Protein AF-0000000087188950 (afdb_homodimer)

Organism: Streptomyces mobaraensis (NCBI:txid35621)

Solvent-accessible surface area (backbone atoms only — not comparable to full-atom values): 21613 Å² total; per-residue (Å²): 133,85,68,77,72,76,76,78,75,74,75,89,41,60,67,56,51,44,55,49,42,50,50,41,30,63,75,63,32,60,88,60,56,41,64,61,52,41,18,56,73,69,72,48,55,54,72,68,48,52,77,66,37,88,47,66,67,52,50,50,40,51,44,48,31,60,55,32,55,66,45,47,63,64,68,88,61,73,54,41,67,57,30,46,52,51,46,52,52,46,34,49,56,55,44,65,70,32,61,63,49,53,55,54,51,26,60,33,84,41,82,28,63,48,24,36,61,34,54,49,30,52,42,51,31,37,36,70,39,64,37,55,71,70,56,20,53,50,49,49,38,44,53,50,20,32,52,42,11,55,69,51,35,64,39,69,45,47,46,42,81,54,67,53,64,93,74,72,50,68,66,58,52,48,52,50,45,49,51,24,32,49,46,22,68,44,54,92,39,70,68,84,68,76,83,120,132,85,70,78,71,76,73,77,76,73,75,89,42,60,67,55,51,43,54,49,42,49,50,42,30,63,75,61,32,62,89,59,55,40,65,63,51,41,18,56,75,68,73,50,55,52,72,67,48,52,77,66,38,87,47,66,66,53,50,51,40,52,45,48,32,59,55,30,55,66,44,49,64,63,68,89,61,73,56,40,67,57,31,48,53,52,46,52,51,47,35,49,56,57,44,65,69,33,60,63,50,54,54,53,51,25,60,34,82,40,82,28,65,48,24,38,60,34,53,49,30,52,42,51,32,36,36,71,39,64,37,54,70,70,56,19,54,50,48,49,38,46,53,49,19,32,52,41,11,56,67,52,34,64,39,70,49,49,44,43,79,55,66,54,64,94,75,73,49,66,67,59,51,47,52,52,44,50,51,24,34,48,46,22,68,46,54,91,39,68,67,83,69,73,84,120

Radius of gyration: 24.39 Å; Cα contacts (8 Å, |Δi|>4): 481; chains: 2; bounding box: 97×65×50 Å

pLDDT: mean 85.44, std 16.39, range [25.02, 97.94]

Sequence (392 aa):
MTSPVPGRRRPLSRALIVAAARRIADEDGLGALTVRQVAQRLGTGQASLYRHITDRGQLLSLLAEDVAVRLPRRTDTGDPHERLREHWLAAHDHLARHPWAARIIADGEHTVDAAAPFADGALTALAEAGLPPDEAARAYRVLWNLLLGHLLNSHPTGHTSTAHPQGDDPRADFAWALSRLLDGVLAGRPTCGRRSMTSPVPGRRRPLSRALIVAAARRIADEDGLGALTVRQVAQRLGTGQASLYRHITDRGQLLSLLAEDVAVRLPRRTDTGDPHERLREHWLAAHDHLARHPWAARIIADGEHTVDAAAPFADGALTALAEAGLPPDEAARAYRVLWNLLLGHLLNSHPTGHTSTAHPQGDDPRADFAWALSRLLDGVLAGRPTCGRRS

Structure (mmCIF, N/CA/C/O backbone):
data_AF-0000000087188950-model_v1
#
loop_
_entity.id
_entity.type
_entity.pdbx_description
1 polymer 'TetR/AcrR family transcriptional regulator'
#
loop_
_atom_site.group_PDB
_atom_site.id
_atom_site.type_symbol
_atom_site.label_atom_id
_atom_site.label_alt_id
_atom_site.label_comp_id
_atom_site.label_asym_id
_atom_site.label_entity_id
_atom_site.label_seq_id
_atom_site.pdbx_PDB_ins_code
_atom_site.Cartn_x
_atom_site.Cartn_y
_atom_site.Cartn_z
_atom_site.occupancy
_atom_site.B_iso_or_equiv
_atom_site.auth_seq_id
_atom_site.auth_comp_id
_atom_site.auth_asym_id
_atom_site.auth_atom_id
_atom_site.pdbx_PDB_model_num
ATOM 1 N N . MET A 1 1 ? 50 18.562 28.047 1 44.69 1 MET A N 1
ATOM 2 C CA . MET A 1 1 ? 48.656 18.016 27.922 1 44.69 1 MET A CA 1
ATOM 3 C C . MET A 1 1 ? 47.969 18.578 26.672 1 44.69 1 MET A C 1
ATOM 5 O O . MET A 1 1 ? 47.531 19.734 26.656 1 44.69 1 MET A O 1
ATOM 9 N N . THR A 1 2 ? 48.375 18.25 25.406 1 51.91 2 THR A N 1
ATOM 10 C CA . THR A 1 2 ? 47.875 18.672 24.094 1 51.91 2 THR A CA 1
ATOM 11 C C . THR A 1 2 ? 46.375 18.438 23.969 1 51.91 2 THR A C 1
ATOM 13 O O . THR A 1 2 ? 45.906 17.312 24.156 1 51.91 2 THR A O 1
ATOM 16 N N . SER A 1 3 ? 45.594 19.391 24.375 1 50.59 3 SER A N 1
ATOM 17 C CA . SER A 1 3 ? 44.156 19.359 24.234 1 50.59 3 SER A CA 1
ATOM 18 C C . SER A 1 3 ? 43.75 18.875 22.844 1 50.59 3 SER A C 1
ATOM 20 O O . SER A 1 3 ? 44.344 19.281 21.844 1 50.59 3 SER A O 1
ATOM 22 N N . PRO A 1 4 ? 43.094 17.688 22.719 1 51.22 4 PRO A N 1
ATOM 23 C CA . PRO A 1 4 ? 42.656 17.203 21.406 1 51.22 4 PRO A CA 1
ATOM 24 C C . PRO A 1 4 ? 42.031 18.297 20.547 1 51.22 4 PRO A C 1
A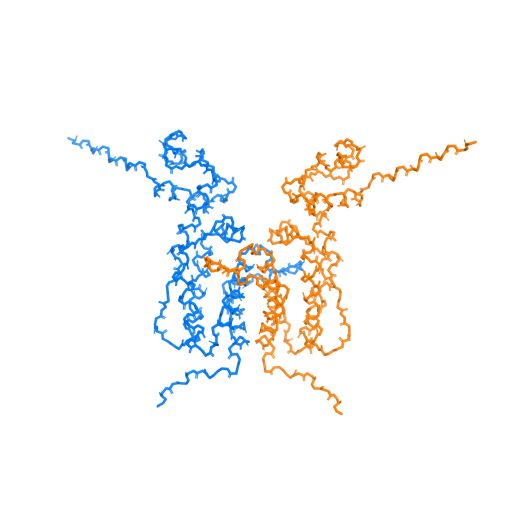TOM 26 O O . PRO A 1 4 ? 41.469 19.25 21.078 1 51.22 4 PRO A O 1
ATOM 29 N N . VAL A 1 5 ? 42.719 18.766 19.469 1 52.97 5 VAL A N 1
ATOM 30 C CA . VAL A 1 5 ? 42.125 19.656 18.484 1 52.97 5 VAL A CA 1
ATOM 31 C C . VAL A 1 5 ? 40.656 19.328 18.281 1 52.97 5 VAL A C 1
ATOM 33 O O . VAL A 1 5 ? 40.281 18.156 18.156 1 52.97 5 VAL A O 1
ATOM 36 N N . PRO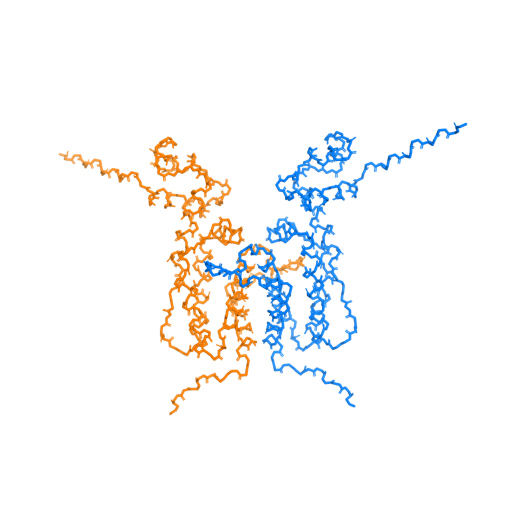 A 1 6 ? 39.656 20.125 18.719 1 50.34 6 PRO A N 1
ATOM 37 C CA . PRO A 1 6 ? 38.25 19.797 18.469 1 50.34 6 PRO A CA 1
ATOM 38 C C . PRO A 1 6 ? 38 19.203 17.094 1 50.34 6 PRO A C 1
ATOM 40 O O . PRO A 1 6 ? 38.656 19.578 16.125 1 50.34 6 PRO A O 1
ATOM 43 N N . GLY A 1 7 ? 37.906 17.922 16.922 1 48.75 7 GLY A N 1
ATOM 44 C CA . GLY A 1 7 ? 37.656 17.25 15.664 1 48.75 7 GLY A CA 1
ATOM 45 C C . GLY A 1 7 ? 36.844 18.078 14.68 1 48.75 7 GLY A C 1
ATOM 46 O O . GLY A 1 7 ? 36 18.875 15.078 1 48.75 7 GLY A O 1
ATOM 47 N N . ARG A 1 8 ? 37.406 18.625 13.633 1 55.88 8 ARG A N 1
ATOM 48 C CA . ARG A 1 8 ? 36.875 19.453 12.57 1 55.88 8 ARG A CA 1
ATOM 49 C C . ARG A 1 8 ? 35.469 19 12.18 1 55.88 8 ARG A C 1
ATOM 51 O O . ARG A 1 8 ? 35.25 17.844 11.812 1 55.88 8 ARG A O 1
ATOM 58 N N . ARG A 1 9 ? 34.438 19.703 12.734 1 65.38 9 ARG A N 1
ATOM 59 C CA . ARG A 1 9 ? 33.062 19.5 12.367 1 65.38 9 ARG A CA 1
ATOM 60 C C . ARG A 1 9 ? 32.906 19.312 10.859 1 65.38 9 ARG A C 1
ATOM 62 O O . ARG A 1 9 ? 33.469 20.094 10.078 1 65.38 9 ARG A O 1
ATOM 69 N N . ARG A 1 10 ? 32.625 18.156 10.32 1 69.5 10 ARG A N 1
ATOM 70 C CA . ARG A 1 10 ? 32.375 17.938 8.898 1 69.5 10 ARG A CA 1
ATOM 71 C C . ARG A 1 10 ? 31.516 19.047 8.32 1 69.5 10 ARG A C 1
ATOM 73 O O . ARG A 1 10 ? 30.484 19.406 8.898 1 69.5 10 ARG A O 1
ATOM 80 N N . PRO A 1 11 ? 32.125 19.625 7.328 1 85.06 11 PRO A N 1
ATOM 81 C CA . PRO A 1 11 ? 31.312 20.672 6.715 1 85.06 11 PRO A CA 1
ATOM 82 C C . PRO A 1 11 ? 29.922 20.172 6.316 1 85.06 11 PRO A C 1
ATOM 84 O O . PRO A 1 11 ? 29.766 19.016 5.934 1 85.06 11 PRO A O 1
ATOM 87 N N . LEU A 1 12 ? 28.953 21.031 6.594 1 90.19 12 LEU A N 1
ATOM 88 C CA . LEU A 1 12 ? 27.578 20.719 6.219 1 90.19 12 LEU A CA 1
ATOM 89 C C . LEU A 1 12 ? 27.484 20.375 4.734 1 90.19 12 LEU A C 1
ATOM 91 O O . LEU A 1 12 ? 28.109 21.016 3.9 1 90.19 12 LEU A O 1
ATOM 95 N N . SER A 1 13 ? 26.875 19.281 4.465 1 94.19 13 SER A N 1
ATOM 96 C CA . SER A 1 13 ? 26.641 18.812 3.104 1 94.19 13 SER A CA 1
ATOM 97 C C . SER A 1 13 ? 25.25 18.188 2.961 1 94.19 13 SER A C 1
ATOM 99 O O . SER A 1 13 ? 24.594 17.891 3.959 1 94.19 13 SER A O 1
ATOM 101 N N . ARG A 1 14 ? 24.859 18.094 1.747 1 94.81 14 ARG A N 1
ATOM 102 C CA . ARG A 1 14 ? 23.594 17.438 1.474 1 94.81 14 ARG A CA 1
ATOM 103 C C . ARG A 1 14 ? 23.578 16.016 2.033 1 94.81 14 ARG A C 1
ATOM 105 O O . ARG A 1 14 ? 22.562 15.562 2.57 1 94.81 14 ARG A O 1
ATOM 112 N N . ALA A 1 15 ? 24.703 15.375 1.943 1 95.25 15 ALA A N 1
ATOM 113 C CA . ALA A 1 15 ? 24.797 14.008 2.438 1 95.25 15 ALA A CA 1
ATOM 114 C C . ALA A 1 15 ? 24.609 13.953 3.951 1 95.25 15 ALA A C 1
ATOM 116 O O . ALA A 1 15 ? 23.922 13.07 4.465 1 95.25 15 ALA A O 1
ATOM 117 N N . LEU A 1 16 ? 25.156 14.859 4.609 1 95.94 16 LEU A N 1
ATOM 118 C CA . LEU A 1 16 ? 25.016 14.922 6.059 1 95.94 16 LEU A CA 1
ATOM 119 C C . LEU A 1 16 ? 23.578 15.242 6.461 1 95.94 16 LEU A C 1
ATOM 121 O O . LEU A 1 16 ? 23.062 14.68 7.426 1 95.94 16 LEU A O 1
ATOM 125 N N . ILE A 1 17 ? 23.031 16.094 5.719 1 97.19 17 ILE A N 1
ATOM 126 C CA . ILE A 1 17 ? 21.656 16.5 5.973 1 97.19 17 ILE A CA 1
ATOM 127 C C . ILE A 1 17 ? 20.719 15.305 5.789 1 97.19 17 ILE A C 1
ATOM 129 O O . ILE A 1 17 ? 19.875 15.031 6.637 1 97.19 17 ILE A O 1
ATOM 133 N N . VAL A 1 18 ? 20.953 14.57 4.758 1 96.69 18 VAL A N 1
ATOM 134 C CA . VAL A 1 18 ? 20.109 13.422 4.445 1 96.69 18 VAL A CA 1
ATOM 135 C C . VAL A 1 18 ? 20.297 12.336 5.504 1 96.69 18 VAL A C 1
ATOM 137 O O . VAL A 1 18 ? 19.328 11.711 5.941 1 96.69 18 VAL A O 1
ATOM 140 N N . ALA A 1 19 ? 21.516 12.148 5.945 1 97.31 19 ALA A N 1
ATOM 141 C CA . ALA A 1 19 ? 21.797 11.156 6.98 1 97.31 19 ALA A CA 1
ATOM 142 C C . ALA A 1 19 ? 21.094 11.523 8.289 1 97.31 19 ALA A C 1
ATOM 144 O O . ALA A 1 19 ? 20.516 10.656 8.953 1 97.31 19 ALA A O 1
ATOM 145 N N . ALA A 1 20 ? 21.141 12.773 8.625 1 97.5 20 ALA A N 1
ATOM 146 C CA . ALA A 1 20 ? 20.469 13.242 9.828 1 97.5 20 ALA A CA 1
ATOM 147 C C . ALA A 1 20 ? 18.953 13.086 9.703 1 97.5 20 ALA A C 1
ATOM 149 O O . ALA A 1 20 ? 18.281 12.656 10.648 1 97.5 20 ALA A O 1
ATOM 150 N N . ALA A 1 21 ? 18.469 13.453 8.547 1 97.62 21 ALA A N 1
ATOM 151 C CA . ALA A 1 21 ? 17.031 13.328 8.281 1 97.62 21 ALA A CA 1
ATOM 152 C C . ALA A 1 21 ? 16.578 11.875 8.391 1 97.62 21 ALA A C 1
ATOM 154 O O . ALA A 1 21 ? 15.531 11.586 8.969 1 97.62 21 ALA A O 1
ATOM 155 N N . ARG A 1 22 ? 17.312 10.977 7.793 1 97.19 22 ARG A N 1
ATOM 156 C CA . ARG A 1 22 ? 17 9.555 7.848 1 97.19 22 ARG A CA 1
ATOM 157 C C . ARG A 1 22 ? 16.938 9.062 9.289 1 97.19 22 ARG A C 1
ATOM 159 O O . ARG A 1 22 ? 16.031 8.305 9.656 1 97.19 22 ARG A O 1
ATOM 166 N N . ARG A 1 23 ? 17.875 9.492 10.125 1 97.19 23 ARG A N 1
ATOM 167 C CA . ARG A 1 23 ? 17.891 9.086 11.531 1 97.19 23 ARG A CA 1
ATOM 168 C C . ARG A 1 23 ? 16.641 9.57 12.258 1 97.19 23 ARG A C 1
ATOM 170 O O . ARG A 1 23 ? 16.031 8.812 13.016 1 97.19 23 ARG A O 1
ATOM 177 N N . ILE A 1 24 ? 16.297 10.758 12 1 97.31 24 ILE A N 1
ATOM 178 C CA . ILE A 1 24 ? 15.094 11.32 12.617 1 97.31 24 ILE A CA 1
ATOM 179 C C . ILE A 1 24 ? 13.867 10.516 12.18 1 97.31 24 ILE A C 1
ATOM 181 O O . ILE A 1 24 ? 13.047 10.117 13.008 1 97.31 24 ILE A O 1
ATOM 185 N N . ALA A 1 25 ? 13.781 10.25 10.891 1 96.44 25 ALA A N 1
ATOM 186 C CA . ALA A 1 25 ? 12.648 9.508 10.352 1 96.44 25 ALA A CA 1
ATOM 187 C C . ALA A 1 25 ? 12.602 8.086 10.906 1 96.44 25 ALA A C 1
ATOM 189 O O . ALA A 1 25 ? 11.523 7.578 11.234 1 96.44 25 ALA A O 1
ATOM 190 N N . ASP A 1 26 ? 13.758 7.477 11.031 1 96.19 26 ASP A N 1
ATOM 191 C CA . ASP A 1 26 ? 13.852 6.117 11.547 1 96.19 26 ASP A CA 1
ATOM 192 C C . ASP A 1 26 ? 13.438 6.059 13.016 1 96.19 26 ASP A C 1
ATOM 194 O O . ASP A 1 26 ? 12.766 5.121 13.445 1 96.19 26 ASP A O 1
ATOM 198 N N . GLU A 1 27 ? 13.812 7.07 13.773 1 95.5 27 GLU A N 1
ATOM 199 C CA . GLU A 1 27 ? 13.641 7.066 15.227 1 95.5 27 GLU A CA 1
ATOM 200 C C . GLU A 1 27 ? 12.266 7.605 15.617 1 95.5 27 GLU A C 1
ATOM 202 O O . GLU A 1 27 ? 11.625 7.074 16.531 1 95.5 27 GLU A O 1
ATOM 207 N N . ASP A 1 28 ? 11.805 8.648 14.875 1 94.19 28 ASP A N 1
ATOM 208 C CA . ASP A 1 28 ? 10.641 9.391 15.367 1 94.19 28 ASP A CA 1
ATOM 209 C C . ASP A 1 28 ? 9.539 9.438 14.312 1 94.19 28 ASP A C 1
ATOM 211 O O . ASP A 1 28 ? 8.453 9.969 14.562 1 94.19 28 ASP A O 1
ATOM 215 N N . GLY A 1 29 ? 9.773 8.883 13.172 1 93.25 29 GLY A N 1
ATOM 216 C CA . GLY A 1 29 ? 8.781 8.898 12.109 1 93.25 29 GLY A CA 1
ATOM 217 C C . GLY A 1 29 ? 8.844 10.148 11.25 1 93.25 29 GLY A C 1
ATOM 218 O O . GLY A 1 29 ? 9.539 11.109 11.594 1 93.25 29 GLY A O 1
ATOM 219 N N . LEU A 1 30 ? 8.086 10.172 10.148 1 90.69 30 LEU A N 1
ATOM 220 C CA . LEU A 1 30 ? 8.102 11.266 9.188 1 90.69 30 LEU A CA 1
ATOM 221 C C . LEU A 1 30 ? 7.48 12.523 9.781 1 90.69 30 LEU A C 1
ATOM 223 O O . LEU A 1 30 ? 7.859 13.641 9.414 1 90.69 30 LEU A O 1
ATOM 227 N N . GLY A 1 31 ? 6.52 12.312 10.594 1 88.69 31 GLY A N 1
ATOM 228 C CA . GLY A 1 31 ? 5.863 13.445 11.219 1 88.69 31 GLY A CA 1
ATOM 229 C C . GLY A 1 31 ? 6.809 14.312 12.023 1 88.69 31 GLY A C 1
ATOM 230 O O . GLY A 1 31 ? 6.594 15.523 12.148 1 88.69 31 GLY A O 1
ATOM 231 N N . ALA A 1 32 ? 7.816 13.758 12.477 1 93.88 32 ALA A N 1
ATOM 232 C CA . ALA A 1 32 ? 8.797 14.469 13.297 1 93.88 32 ALA A CA 1
ATOM 233 C C . ALA A 1 32 ? 9.867 15.125 12.43 1 93.88 32 ALA A C 1
ATOM 235 O O . ALA A 1 32 ? 10.641 15.953 12.914 1 93.88 32 ALA A O 1
ATOM 236 N N . LEU A 1 33 ? 9.906 14.742 11.219 1 95.38 33 LEU A N 1
ATOM 237 C CA . LEU A 1 33 ? 10.953 15.234 10.328 1 95.38 33 LEU A CA 1
ATOM 238 C C . LEU A 1 33 ? 10.625 16.641 9.828 1 95.38 33 LEU A C 1
ATOM 240 O O . LEU A 1 33 ? 9.75 16.797 8.977 1 95.38 33 LEU A O 1
ATOM 244 N N . THR A 1 34 ? 11.312 17.609 10.367 1 95.62 34 THR A N 1
ATOM 245 C CA . THR A 1 34 ? 11.242 19 9.906 1 95.62 34 THR A CA 1
ATOM 246 C C . THR A 1 34 ? 12.641 19.562 9.672 1 95.62 34 THR A C 1
ATOM 248 O O . THR A 1 34 ? 13.625 19.031 10.195 1 95.62 34 THR A O 1
ATOM 251 N N . VAL A 1 35 ? 12.609 20.594 8.859 1 95.5 35 VAL A N 1
ATOM 252 C CA . VAL A 1 35 ? 13.891 21.25 8.609 1 95.5 35 VAL A CA 1
ATOM 253 C C . VAL A 1 35 ? 14.477 21.75 9.93 1 95.5 35 VAL A C 1
ATOM 255 O O . VAL A 1 35 ? 15.68 21.625 10.164 1 95.5 35 VAL A O 1
ATOM 258 N N . ARG A 1 36 ? 13.672 22.188 10.812 1 95.94 36 ARG A N 1
ATOM 259 C CA . ARG A 1 36 ? 14.094 22.672 12.125 1 95.94 36 ARG A CA 1
ATOM 260 C C . ARG A 1 36 ? 14.719 21.547 12.945 1 95.94 36 ARG A C 1
ATOM 262 O O . ARG A 1 36 ? 15.781 21.734 13.555 1 95.94 36 ARG A O 1
ATOM 269 N N . GLN A 1 37 ? 14.125 20.406 12.938 1 96.75 37 GLN A N 1
ATOM 270 C CA . GLN A 1 37 ? 14.617 19.281 13.703 1 96.75 37 GLN A CA 1
ATOM 271 C C . GLN A 1 37 ? 15.953 18.781 13.156 1 96.75 37 GLN A C 1
ATOM 273 O O . GLN A 1 37 ? 16.828 18.359 13.922 1 96.75 37 GLN A O 1
ATOM 278 N N . VAL A 1 38 ? 16.047 18.766 11.875 1 97.56 38 VAL A N 1
ATOM 279 C CA . VAL A 1 38 ? 17.297 18.359 11.242 1 97.56 38 VAL A CA 1
ATOM 280 C C . VAL A 1 38 ? 18.406 19.328 11.648 1 97.56 38 VAL A C 1
ATOM 282 O O . VAL A 1 38 ? 19.516 18.906 12.008 1 97.56 38 VAL A O 1
ATOM 285 N N . ALA A 1 39 ? 18.109 20.625 11.586 1 96.94 39 ALA A N 1
ATOM 286 C CA . ALA A 1 39 ? 19.078 21.641 11.992 1 96.94 39 ALA A CA 1
ATOM 287 C C . ALA A 1 39 ? 19.531 21.438 13.438 1 96.94 39 ALA A C 1
ATOM 289 O O . ALA A 1 39 ? 20.719 21.469 13.734 1 96.94 39 ALA A O 1
ATOM 290 N N . GLN A 1 40 ? 18.578 21.172 14.234 1 96.56 40 GLN A N 1
ATOM 291 C CA . GLN A 1 40 ? 18.859 20.938 15.648 1 96.56 40 GLN A CA 1
ATOM 292 C C . GLN A 1 40 ? 19.75 19.719 15.844 1 96.56 40 GLN A C 1
ATOM 294 O O . GLN A 1 40 ? 20.719 19.766 16.609 1 96.56 40 GLN A O 1
ATOM 299 N N . ARG A 1 41 ? 19.469 18.703 15.156 1 95.69 41 ARG A N 1
ATOM 300 C CA . ARG A 1 41 ? 20.25 17.484 15.266 1 95.69 41 ARG A CA 1
ATOM 301 C C . ARG A 1 41 ? 21.688 17.703 14.82 1 95.69 41 ARG A C 1
ATOM 303 O O . ARG A 1 41 ? 22.609 17.109 15.375 1 95.69 41 ARG A O 1
ATOM 310 N N . LEU A 1 42 ? 21.859 18.547 13.852 1 96.31 42 LEU A N 1
ATOM 311 C CA . LEU A 1 42 ? 23.172 18.797 13.273 1 96.31 42 LEU A CA 1
ATOM 312 C C . LEU A 1 42 ? 23.891 19.922 14.008 1 96.31 42 LEU A C 1
ATOM 314 O O . LEU A 1 42 ? 25.047 20.234 13.703 1 96.31 42 LEU A O 1
ATOM 318 N N . GLY A 1 43 ? 23.188 20.547 14.945 1 95.69 43 GLY A N 1
ATOM 319 C CA . GLY A 1 43 ? 23.797 21.641 15.688 1 95.69 43 GLY A CA 1
ATOM 320 C C . GLY A 1 43 ? 24.031 22.875 14.844 1 95.69 43 GLY A C 1
ATOM 321 O O . GLY A 1 43 ? 25.062 23.547 15 1 95.69 43 GLY A O 1
ATOM 322 N N . THR A 1 44 ? 23.188 23.078 13.914 1 94.38 44 THR A N 1
ATOM 323 C CA . THR A 1 44 ? 23.297 24.234 13.031 1 94.38 44 THR A CA 1
ATOM 324 C C . THR A 1 44 ? 21.969 24.969 12.93 1 94.38 44 THR A C 1
ATOM 326 O O . THR A 1 44 ? 20.969 24.547 13.531 1 94.38 44 THR A O 1
ATOM 329 N N . GLY A 1 45 ? 21.922 26.109 12.281 1 92.75 45 GLY A N 1
ATOM 330 C CA . GLY A 1 45 ? 20.688 26.859 12.055 1 92.75 45 GLY A CA 1
ATOM 331 C C . GLY A 1 45 ? 19.969 26.453 10.781 1 92.75 45 GLY A C 1
ATOM 332 O O . GLY A 1 45 ? 20.578 25.875 9.875 1 92.75 45 GLY A O 1
ATOM 333 N N . GLN A 1 46 ? 18.719 26.719 10.688 1 93.12 46 GLN A N 1
ATOM 334 C CA . GLN A 1 46 ? 17.906 26.406 9.516 1 93.12 46 GLN A CA 1
ATOM 335 C C . GLN A 1 46 ? 18.453 27.094 8.266 1 93.12 46 GLN A C 1
ATOM 337 O O . GLN A 1 46 ? 18.453 26.5 7.176 1 93.12 46 GLN A O 1
ATOM 342 N N . ALA A 1 47 ? 18.875 28.281 8.438 1 92.81 47 ALA A N 1
ATOM 343 C CA . ALA A 1 47 ? 19.391 29.047 7.312 1 92.81 47 ALA A CA 1
ATOM 344 C C . ALA A 1 47 ? 20.547 28.328 6.629 1 92.81 47 ALA A C 1
ATOM 346 O O . ALA A 1 47 ? 20.672 28.359 5.402 1 92.81 47 ALA A O 1
ATOM 347 N N . SER A 1 48 ? 21.359 27.703 7.391 1 93.75 48 SER A N 1
ATOM 348 C CA . SER A 1 48 ? 22.516 26.953 6.867 1 93.75 48 SER A CA 1
ATOM 349 C C . SER A 1 48 ? 22.062 25.766 6.023 1 93.75 48 SER A C 1
ATOM 351 O O . SER A 1 48 ? 22.719 25.406 5.047 1 93.75 48 SER A O 1
ATOM 353 N N . LEU A 1 49 ? 20.922 25.141 6.32 1 94.62 49 LEU A N 1
ATOM 354 C CA . LEU A 1 49 ? 20.391 24 5.594 1 94.62 49 LEU A CA 1
ATOM 355 C C . LEU A 1 49 ? 19.812 24.422 4.246 1 94.62 49 LEU A C 1
ATOM 357 O O . LEU A 1 49 ? 19.953 23.688 3.256 1 94.62 49 LEU A O 1
ATOM 361 N N . TYR A 1 50 ? 19.25 25.594 4.23 1 92.88 50 TYR A N 1
ATOM 362 C CA . TYR A 1 50 ? 18.562 26.078 3.041 1 92.88 50 TYR A CA 1
ATOM 363 C C . TYR A 1 50 ? 19.547 26.406 1.931 1 92.88 50 TYR A C 1
ATOM 365 O O . TYR A 1 50 ? 19.156 26.578 0.773 1 92.88 50 TYR A O 1
ATOM 373 N N . ARG A 1 51 ? 20.828 26.406 2.24 1 93 51 ARG A N 1
ATOM 374 C CA . ARG A 1 51 ? 21.859 26.5 1.214 1 93 51 ARG A CA 1
ATOM 375 C C . ARG A 1 51 ? 21.984 25.188 0.441 1 93 51 ARG A C 1
ATOM 377 O O . ARG A 1 51 ? 22.484 25.172 -0.684 1 93 51 ARG A O 1
ATOM 384 N N . HIS A 1 52 ? 21.531 24.172 1.089 1 95.31 52 HIS A N 1
ATOM 385 C CA . HIS A 1 52 ? 21.734 22.844 0.528 1 95.31 52 HIS A CA 1
ATOM 386 C C . HIS A 1 52 ? 20.406 22.203 0.116 1 95.31 52 HIS A C 1
ATOM 388 O O . HIS A 1 52 ? 20.391 21.281 -0.698 1 95.31 52 HIS A O 1
ATOM 394 N N . ILE A 1 53 ? 19.375 22.578 0.7 1 95.12 53 ILE A N 1
ATOM 395 C CA . ILE A 1 53 ? 18.031 22.094 0.383 1 95.12 53 ILE A CA 1
ATOM 396 C C . ILE A 1 53 ? 17.062 23.281 0.29 1 95.12 53 ILE A C 1
ATOM 398 O O . ILE A 1 53 ? 17.219 24.281 0.999 1 95.12 53 ILE A O 1
ATOM 402 N N . THR A 1 54 ? 15.984 23.109 -0.473 1 92.94 54 THR A N 1
ATOM 403 C CA . THR A 1 54 ? 15.078 24.219 -0.731 1 92.94 54 THR A CA 1
ATOM 404 C C . THR A 1 54 ? 13.914 24.203 0.252 1 92.94 54 THR A C 1
ATOM 406 O O . THR A 1 54 ? 13.422 25.266 0.652 1 92.94 54 THR A O 1
ATOM 409 N N . ASP A 1 55 ? 13.406 23.031 0.586 1 91.44 55 ASP A N 1
ATOM 410 C CA . ASP A 1 55 ? 12.242 22.875 1.452 1 91.44 55 ASP A CA 1
ATOM 411 C C . ASP A 1 55 ? 12.094 21.422 1.925 1 91.44 55 ASP A C 1
ATOM 413 O O . ASP A 1 55 ? 12.938 20.578 1.611 1 91.44 55 ASP A O 1
ATOM 417 N N . ARG A 1 56 ? 11.109 21.188 2.654 1 91.38 56 ARG A N 1
ATOM 418 C CA . ARG A 1 56 ? 10.859 19.844 3.164 1 91.38 56 ARG A CA 1
ATOM 419 C C . ARG A 1 56 ? 10.586 18.859 2.025 1 91.38 56 ARG A C 1
ATOM 421 O O . ARG A 1 56 ? 10.969 17.688 2.096 1 91.38 56 ARG A O 1
ATOM 428 N N . GLY A 1 57 ? 9.961 19.344 1.002 1 89.81 57 GLY A N 1
ATOM 429 C CA . GLY A 1 57 ? 9.703 18.5 -0.16 1 89.81 57 GLY A CA 1
ATOM 430 C C . GLY A 1 57 ? 10.969 17.969 -0.804 1 89.81 57 GLY A C 1
ATOM 431 O O . GLY A 1 57 ? 11.055 16.781 -1.126 1 89.81 57 GLY A O 1
ATOM 432 N N . GLN A 1 58 ? 11.852 18.859 -0.982 1 91.62 58 GLN A N 1
ATOM 433 C CA . GLN A 1 58 ? 13.125 18.406 -1.53 1 91.62 58 GLN A CA 1
ATOM 434 C C . GLN A 1 58 ? 13.828 17.438 -0.579 1 91.62 58 GLN A C 1
ATOM 436 O O . GLN A 1 58 ? 14.453 16.469 -1.018 1 91.62 58 GLN A O 1
ATOM 441 N N . LEU A 1 59 ? 13.812 17.734 0.712 1 93.5 59 LEU A N 1
ATOM 442 C CA . LEU A 1 59 ? 14.406 16.844 1.703 1 93.5 59 LEU A CA 1
ATOM 443 C C . LEU A 1 59 ? 13.805 15.445 1.607 1 93.5 59 LEU A C 1
ATOM 445 O O . LEU A 1 59 ? 14.531 14.445 1.646 1 93.5 59 LEU A O 1
ATOM 449 N N . LEU A 1 60 ? 12.508 15.352 1.401 1 91.44 60 LEU A N 1
ATOM 450 C CA . LEU A 1 60 ? 11.828 14.07 1.27 1 91.44 60 LEU A CA 1
ATOM 451 C C . LEU A 1 60 ? 12.258 13.352 -0.007 1 91.44 60 LEU A C 1
ATOM 453 O O . LEU A 1 60 ? 12.43 12.133 -0.014 1 91.44 60 LEU A O 1
ATOM 457 N N . SER A 1 61 ? 12.414 14.109 -1.01 1 89.31 61 SER A N 1
ATOM 458 C CA . SER A 1 61 ? 12.898 13.539 -2.26 1 89.31 61 SER A CA 1
ATOM 459 C C . SER A 1 61 ? 14.289 12.938 -2.094 1 89.31 61 SER A C 1
ATOM 461 O O . SER A 1 61 ? 14.562 11.836 -2.572 1 89.31 61 SER A O 1
ATOM 463 N N . LEU A 1 62 ? 15.102 13.656 -1.417 1 91.56 62 LEU A N 1
ATOM 464 C CA . LEU A 1 62 ? 16.469 13.203 -1.184 1 91.56 62 LEU A CA 1
ATOM 465 C C . LEU A 1 62 ? 16.484 11.961 -0.299 1 91.56 62 LEU A C 1
ATOM 467 O O . LEU A 1 62 ? 17.297 11.055 -0.5 1 91.56 62 LEU A O 1
ATOM 471 N N . LEU A 1 63 ? 15.617 11.891 0.64 1 92.62 63 LEU A N 1
ATOM 472 C CA . LEU A 1 63 ? 15.492 10.719 1.497 1 92.62 63 LEU A CA 1
ATOM 473 C C . LEU A 1 63 ? 15.055 9.5 0.69 1 92.62 63 LEU A C 1
ATOM 475 O O . LEU A 1 63 ? 15.602 8.406 0.865 1 92.62 63 LEU A O 1
ATOM 479 N N . ALA A 1 64 ? 14.07 9.719 -0.157 1 89.19 64 ALA A N 1
ATOM 480 C CA . ALA A 1 64 ? 13.609 8.633 -1.019 1 89.19 64 ALA A CA 1
ATOM 481 C C . ALA A 1 64 ? 14.734 8.109 -1.9 1 89.19 64 ALA A C 1
ATOM 483 O O . ALA A 1 64 ? 14.891 6.898 -2.066 1 89.19 64 ALA A O 1
ATOM 484 N N . GLU A 1 65 ? 15.469 8.992 -2.412 1 89.88 65 GLU A N 1
ATOM 485 C CA . GLU A 1 65 ? 16.609 8.609 -3.25 1 89.88 65 GLU A CA 1
ATOM 486 C C . GLU A 1 65 ? 17.641 7.82 -2.455 1 89.88 65 GLU A C 1
ATOM 488 O O . GLU A 1 65 ? 18.188 6.84 -2.953 1 89.88 65 GLU A O 1
ATOM 493 N N . ASP A 1 66 ? 17.875 8.32 -1.294 1 92.56 66 ASP A N 1
ATOM 494 C CA . ASP A 1 66 ? 18.828 7.668 -0.408 1 92.56 66 ASP A CA 1
ATOM 495 C C . ASP A 1 66 ? 18.438 6.219 -0.133 1 92.56 66 ASP A C 1
ATOM 497 O O . ASP A 1 66 ? 19.297 5.332 -0.119 1 92.56 66 ASP A O 1
ATOM 501 N N . VAL A 1 67 ? 17.203 5.938 0.039 1 92.81 67 VAL A N 1
ATOM 502 C CA . VAL A 1 67 ? 16.703 4.59 0.301 1 92.81 67 VAL A CA 1
ATOM 503 C C . VAL A 1 67 ? 16.719 3.775 -0.992 1 92.81 67 VAL A C 1
ATOM 505 O O . VAL A 1 67 ? 17.094 2.602 -0.992 1 92.81 67 VAL A O 1
ATOM 508 N N . ALA A 1 68 ? 16.375 4.406 -2.053 1 90.56 68 ALA A N 1
ATOM 509 C CA . ALA A 1 68 ? 16.234 3.721 -3.336 1 90.56 68 ALA A CA 1
ATOM 510 C C . ALA A 1 68 ? 17.578 3.232 -3.85 1 90.56 68 ALA A C 1
ATOM 512 O O . ALA A 1 68 ? 17.688 2.129 -4.391 1 90.56 68 ALA A O 1
ATOM 513 N N . VAL A 1 69 ? 18.594 4.039 -3.666 1 90.94 69 VAL A N 1
ATOM 514 C CA . VAL A 1 69 ? 19.906 3.727 -4.223 1 90.94 69 VAL A CA 1
ATOM 515 C C . VAL A 1 69 ? 20.484 2.5 -3.523 1 90.94 69 VAL A C 1
ATOM 517 O O . VAL A 1 69 ? 21.344 1.814 -4.074 1 90.94 69 VAL A O 1
ATOM 520 N N . ARG A 1 70 ? 19.922 2.195 -2.393 1 93.81 70 ARG A N 1
ATOM 521 C CA . ARG A 1 70 ? 20.484 1.108 -1.595 1 93.81 70 ARG A CA 1
ATOM 522 C C . ARG A 1 70 ? 19.625 -0.143 -1.694 1 93.81 70 ARG A C 1
ATOM 524 O O . ARG A 1 70 ? 19.859 -1.126 -0.989 1 93.81 70 ARG A O 1
ATOM 531 N N . LEU A 1 71 ? 18.625 -0.082 -2.551 1 94.56 71 LEU A N 1
ATOM 532 C CA . LEU A 1 71 ? 17.906 -1.309 -2.854 1 94.56 71 LEU A CA 1
ATOM 533 C C . LEU A 1 71 ? 18.828 -2.373 -3.418 1 94.56 71 LEU A C 1
ATOM 535 O O . LEU A 1 71 ? 19.812 -2.049 -4.086 1 94.56 71 LEU A O 1
ATOM 539 N N . PRO A 1 72 ? 18.484 -3.666 -3.168 1 94.75 72 PRO A N 1
ATOM 540 C CA . PRO A 1 72 ? 19.406 -4.734 -3.568 1 94.75 72 PRO A CA 1
ATOM 541 C C . PRO A 1 72 ? 19.656 -4.766 -5.074 1 94.75 72 PRO A C 1
ATOM 543 O O . PRO A 1 72 ? 18.766 -4.445 -5.859 1 94.75 72 PRO A O 1
ATOM 546 N N . ARG A 1 73 ? 20.844 -5.152 -5.371 1 91.06 73 ARG A N 1
ATOM 547 C CA . ARG A 1 73 ? 21.203 -5.426 -6.754 1 91.06 73 ARG A CA 1
ATOM 548 C C . ARG A 1 73 ? 21.031 -6.902 -7.086 1 91.06 73 ARG A C 1
ATOM 550 O O . ARG A 1 73 ? 21 -7.746 -6.188 1 91.06 73 ARG A O 1
ATOM 557 N N . ARG A 1 74 ? 20.844 -7.102 -8.359 1 86.12 74 ARG A N 1
ATOM 558 C CA . ARG A 1 74 ? 20.656 -8.477 -8.805 1 86.12 74 ARG A CA 1
ATOM 559 C C . ARG A 1 74 ? 21.859 -9.336 -8.422 1 86.12 74 ARG A C 1
ATOM 561 O O . ARG A 1 74 ? 23 -8.898 -8.523 1 86.12 74 ARG A O 1
ATOM 568 N N . THR A 1 75 ? 21.469 -10.562 -7.863 1 79.94 75 THR A N 1
ATOM 569 C CA . THR A 1 75 ? 22.5 -11.586 -7.699 1 79.94 75 THR A CA 1
ATOM 570 C C . THR A 1 75 ? 22.531 -12.516 -8.906 1 79.94 75 THR A C 1
ATOM 572 O O . THR A 1 75 ? 21.531 -12.68 -9.602 1 79.94 75 THR A O 1
ATOM 575 N N . ASP A 1 76 ? 23.672 -13.016 -9.297 1 78.88 76 ASP A N 1
ATOM 576 C CA . ASP A 1 76 ? 23.797 -13.883 -10.461 1 78.88 76 ASP A CA 1
ATOM 577 C C . ASP A 1 76 ? 23.859 -15.352 -10.047 1 78.88 76 ASP A C 1
ATOM 579 O O . ASP A 1 76 ? 24.031 -16.234 -10.891 1 78.88 76 ASP A O 1
ATOM 583 N N . THR A 1 77 ? 23.609 -15.594 -8.805 1 81.06 77 THR A N 1
ATOM 584 C CA . THR A 1 77 ? 23.703 -16.969 -8.344 1 81.06 77 THR A CA 1
ATOM 585 C C . THR A 1 77 ? 22.328 -17.594 -8.203 1 81.06 77 THR A C 1
ATOM 587 O O . THR A 1 77 ? 21.359 -16.922 -7.844 1 81.06 77 THR A O 1
ATOM 590 N N . GLY A 1 78 ? 22.25 -18.859 -8.609 1 83.25 78 GLY A N 1
ATOM 591 C CA . GLY A 1 78 ? 21.031 -19.625 -8.469 1 83.25 78 GLY A CA 1
ATOM 592 C C . GLY A 1 78 ? 20.141 -19.547 -9.695 1 83.25 78 GLY A C 1
ATOM 593 O O . GLY A 1 78 ? 20.469 -18.875 -10.672 1 83.25 78 GLY A O 1
ATOM 594 N N . ASP A 1 79 ? 19.047 -20.422 -9.648 1 87.06 79 ASP A N 1
ATOM 595 C CA . ASP A 1 79 ? 18.094 -20.359 -10.758 1 87.06 79 ASP A CA 1
ATOM 596 C C . ASP A 1 79 ? 17.25 -19.094 -10.688 1 87.06 79 ASP A C 1
ATOM 598 O O . ASP A 1 79 ? 17.234 -18.406 -9.672 1 87.06 79 ASP A O 1
ATOM 602 N N . PRO A 1 80 ? 16.703 -18.734 -11.727 1 86.88 80 PRO A N 1
ATOM 603 C CA . PRO A 1 80 ? 15.969 -17.469 -11.82 1 86.88 80 PRO A CA 1
ATOM 604 C C . PRO A 1 80 ? 14.891 -17.344 -10.742 1 86.88 80 PRO A C 1
ATOM 606 O O . PRO A 1 80 ? 14.664 -16.25 -10.219 1 86.88 80 PRO A O 1
ATOM 609 N N . HIS A 1 81 ? 14.25 -18.422 -10.375 1 88.62 81 HIS A N 1
ATOM 610 C CA . HIS A 1 81 ? 13.211 -18.375 -9.352 1 88.62 81 HIS A CA 1
ATOM 611 C C . HIS A 1 81 ? 13.789 -18.016 -7.992 1 88.62 81 HIS A C 1
ATOM 613 O O . HIS A 1 81 ? 13.258 -17.141 -7.301 1 88.62 81 HIS A O 1
ATOM 619 N N . GLU A 1 82 ? 14.859 -18.641 -7.66 1 90.62 82 GLU A N 1
ATOM 620 C CA . GLU A 1 82 ? 15.531 -18.359 -6.402 1 90.62 82 GLU A CA 1
ATOM 621 C C . GLU A 1 82 ? 16.078 -16.922 -6.383 1 90.62 82 GLU A C 1
ATOM 623 O O . GLU A 1 82 ? 16.016 -16.25 -5.355 1 90.62 82 GLU A O 1
ATOM 628 N N . ARG A 1 83 ? 16.594 -16.484 -7.48 1 93.75 83 ARG A N 1
ATOM 629 C CA . ARG A 1 83 ? 17.109 -15.125 -7.59 1 93.75 83 ARG A CA 1
ATOM 630 C C . ARG A 1 83 ? 16.016 -14.094 -7.371 1 93.75 83 ARG A C 1
ATOM 632 O O . ARG A 1 83 ? 16.219 -13.094 -6.684 1 93.75 83 ARG A O 1
ATOM 639 N N . LEU A 1 84 ? 14.898 -14.398 -7.973 1 95.25 84 LEU A N 1
ATOM 640 C CA . LEU A 1 84 ? 13.766 -13.492 -7.809 1 95.25 84 LEU A CA 1
ATOM 641 C C . LEU A 1 84 ? 13.32 -13.438 -6.352 1 95.25 84 LEU A C 1
ATOM 643 O O . LEU A 1 84 ? 13.094 -12.352 -5.809 1 95.25 84 LEU A O 1
ATOM 647 N N . ARG A 1 85 ? 13.234 -14.562 -5.758 1 95.19 85 ARG A N 1
ATOM 648 C CA . ARG A 1 85 ? 12.828 -14.625 -4.359 1 95.19 85 ARG A CA 1
ATOM 649 C C . ARG A 1 85 ? 13.797 -13.859 -3.471 1 95.19 85 ARG A C 1
ATOM 651 O O . ARG A 1 85 ? 13.383 -13.023 -2.664 1 95.19 85 ARG A O 1
ATOM 658 N N . GLU A 1 86 ? 15.055 -14.094 -3.627 1 95.5 86 GLU A N 1
ATOM 659 C CA . GLU A 1 86 ? 16.062 -13.43 -2.809 1 95.5 86 GLU A CA 1
ATOM 660 C C . GLU A 1 86 ? 16.094 -11.922 -3.066 1 95.5 86 GLU A C 1
ATOM 662 O O . GLU A 1 86 ? 16.25 -11.133 -2.137 1 95.5 86 GLU A O 1
ATOM 667 N N . HIS A 1 87 ? 15.945 -11.578 -4.32 1 96.44 87 HIS A N 1
ATOM 668 C CA . HIS A 1 87 ? 15.938 -10.18 -4.734 1 96.44 87 HIS A CA 1
ATOM 669 C C . HIS A 1 87 ? 14.836 -9.406 -4.02 1 96.44 87 HIS A C 1
ATOM 671 O O . HIS A 1 87 ? 15.094 -8.352 -3.428 1 96.44 87 HIS A O 1
ATOM 677 N N . TRP A 1 88 ? 13.695 -9.93 -3.939 1 97.19 88 TRP A N 1
ATOM 678 C CA . TRP A 1 88 ? 12.547 -9.227 -3.371 1 97.19 88 TRP A CA 1
ATOM 679 C C . TRP A 1 88 ? 12.531 -9.352 -1.852 1 97.19 88 TRP A C 1
ATOM 681 O O . TRP A 1 88 ? 12.086 -8.43 -1.155 1 97.19 88 TRP A O 1
ATOM 691 N N . LEU A 1 89 ? 13 -10.461 -1.298 1 97.44 89 LEU A N 1
ATOM 692 C CA . LEU A 1 89 ? 13.125 -10.562 0.152 1 97.44 89 LEU A CA 1
ATOM 693 C C . LEU A 1 89 ? 14.148 -9.57 0.687 1 97.44 89 LEU A C 1
ATOM 695 O O . LEU A 1 89 ? 13.953 -8.984 1.752 1 97.44 89 LEU A O 1
ATOM 699 N N . ALA A 1 90 ? 15.227 -9.398 -0.094 1 97.31 90 ALA A N 1
ATOM 700 C CA . ALA A 1 90 ? 16.219 -8.406 0.292 1 97.31 90 ALA A CA 1
ATOM 701 C C . ALA A 1 90 ? 15.648 -6.996 0.244 1 97.31 90 ALA A C 1
ATOM 703 O O . ALA A 1 90 ? 15.969 -6.156 1.088 1 97.31 90 ALA A O 1
ATOM 704 N N . ALA A 1 91 ? 14.859 -6.75 -0.766 1 96.69 91 ALA A N 1
ATOM 705 C CA . ALA A 1 91 ? 14.188 -5.457 -0.843 1 96.69 91 ALA A CA 1
ATOM 706 C C . ALA A 1 91 ? 13.266 -5.246 0.354 1 96.69 91 ALA A C 1
ATOM 708 O O . ALA A 1 91 ? 13.242 -4.164 0.944 1 96.69 91 ALA A O 1
ATOM 709 N N . HIS A 1 92 ? 12.484 -6.289 0.685 1 97.25 92 HIS A N 1
ATOM 710 C CA . HIS A 1 92 ? 11.648 -6.238 1.875 1 97.25 92 HIS A CA 1
ATOM 711 C C . HIS A 1 92 ? 12.469 -5.902 3.115 1 97.25 92 HIS A C 1
ATOM 713 O O . HIS A 1 92 ? 12.109 -4.992 3.871 1 97.25 92 HIS A O 1
ATOM 719 N N . ASP A 1 93 ? 13.539 -6.586 3.312 1 97.31 93 ASP A N 1
ATOM 720 C CA . ASP A 1 93 ? 14.383 -6.391 4.488 1 97.31 93 ASP A CA 1
ATOM 721 C C . ASP A 1 93 ? 14.914 -4.961 4.551 1 97.31 93 ASP A C 1
ATOM 723 O O . ASP A 1 93 ? 14.938 -4.344 5.617 1 97.31 93 ASP A O 1
ATOM 727 N N . HIS A 1 94 ? 15.312 -4.488 3.441 1 96.44 94 HIS A N 1
ATOM 728 C CA . HIS A 1 94 ? 15.859 -3.141 3.365 1 96.44 94 HIS A CA 1
ATOM 729 C C . HIS A 1 94 ? 14.805 -2.094 3.697 1 96.44 94 HIS A C 1
ATOM 731 O O . HIS A 1 94 ? 15.031 -1.22 4.539 1 96.44 94 HIS A O 1
ATOM 737 N N . LEU A 1 95 ? 13.664 -2.191 3.086 1 95.5 95 LEU A N 1
ATOM 738 C CA . LEU A 1 95 ? 12.625 -1.18 3.26 1 95.5 95 LEU A CA 1
ATOM 739 C C . LEU A 1 95 ? 11.984 -1.292 4.637 1 95.5 95 LEU A C 1
ATOM 741 O O . LEU A 1 95 ? 11.539 -0.29 5.203 1 95.5 95 LEU A O 1
ATOM 745 N N . ALA A 1 96 ? 11.945 -2.5 5.199 1 95.44 96 ALA A N 1
ATOM 746 C CA . ALA A 1 96 ? 11.375 -2.713 6.527 1 95.44 96 ALA A CA 1
ATOM 747 C C . ALA A 1 96 ? 12.172 -1.975 7.594 1 95.44 96 ALA A C 1
ATOM 749 O O . ALA A 1 96 ? 11.656 -1.673 8.672 1 95.44 96 ALA A O 1
ATOM 750 N N . ARG A 1 97 ? 13.414 -1.626 7.305 1 94.56 97 ARG A N 1
ATOM 751 C CA . ARG A 1 97 ? 14.258 -0.863 8.227 1 94.56 97 ARG A CA 1
ATOM 752 C C . ARG A 1 97 ? 13.891 0.617 8.203 1 94.56 97 ARG A C 1
ATOM 754 O O . ARG A 1 97 ? 14.273 1.373 9.094 1 94.56 97 ARG A O 1
ATOM 761 N N . HIS A 1 98 ? 13.203 1.004 7.141 1 94.56 98 HIS A N 1
ATOM 762 C CA . HIS A 1 98 ? 12.766 2.381 6.938 1 94.56 98 HIS A CA 1
ATOM 763 C C . HIS A 1 98 ? 11.281 2.447 6.609 1 94.56 98 HIS A C 1
ATOM 765 O O . HIS A 1 98 ? 10.898 2.812 5.492 1 94.56 98 HIS A O 1
ATOM 771 N N . PRO A 1 99 ? 10.461 2.197 7.531 1 87.94 99 PRO A N 1
ATOM 772 C CA . PRO A 1 99 ? 9.031 2.051 7.234 1 87.94 99 PRO A CA 1
ATOM 773 C C . PRO A 1 99 ? 8.438 3.293 6.578 1 87.94 99 PRO A C 1
ATOM 775 O O . PRO A 1 99 ? 7.5 3.186 5.781 1 87.94 99 PRO A O 1
ATOM 778 N N . TRP A 1 100 ? 9.008 4.43 6.871 1 90.81 100 TRP A N 1
ATOM 779 C CA . TRP A 1 100 ? 8.539 5.68 6.281 1 90.81 100 TRP A CA 1
ATOM 780 C C . TRP A 1 100 ? 8.836 5.723 4.785 1 90.81 100 TRP A C 1
ATOM 782 O O . TRP A 1 100 ? 8.195 6.469 4.039 1 90.81 100 TRP A O 1
ATOM 792 N N . ALA A 1 101 ? 9.781 4.957 4.32 1 91.19 101 ALA A N 1
ATOM 793 C CA . ALA A 1 101 ? 10.227 5.012 2.932 1 91.19 101 ALA A CA 1
ATOM 794 C C . ALA A 1 101 ? 9.148 4.484 1.99 1 91.19 101 ALA A C 1
ATOM 796 O O . ALA A 1 101 ? 8.93 5.039 0.91 1 91.19 101 ALA A O 1
ATOM 797 N N . ALA A 1 102 ? 8.461 3.404 2.393 1 88.94 102 ALA A N 1
ATOM 798 C CA . ALA A 1 102 ? 7.398 2.848 1.566 1 88.94 102 ALA A CA 1
ATOM 799 C C . ALA A 1 102 ? 6.301 3.879 1.319 1 88.94 102 ALA A C 1
ATOM 801 O O . ALA A 1 102 ? 5.723 3.932 0.23 1 88.94 102 ALA A O 1
ATOM 802 N N . ARG A 1 103 ? 6.094 4.656 2.297 1 88 103 ARG A N 1
ATOM 803 C CA . ARG A 1 103 ? 5.07 5.691 2.182 1 88 103 ARG A CA 1
ATOM 804 C C . ARG A 1 103 ? 5.488 6.766 1.182 1 88 103 ARG A C 1
ATOM 806 O O . ARG A 1 103 ? 4.695 7.164 0.325 1 88 103 ARG A O 1
ATOM 813 N N . ILE A 1 104 ? 6.68 7.23 1.282 1 87.25 104 ILE A N 1
ATOM 814 C CA . ILE A 1 104 ? 7.191 8.25 0.368 1 87.25 104 ILE A CA 1
ATOM 815 C C . ILE A 1 104 ? 7.18 7.707 -1.061 1 87.25 104 ILE A C 1
ATOM 817 O O . ILE A 1 104 ? 6.77 8.406 -1.99 1 87.25 104 ILE A O 1
ATOM 821 N N . ILE A 1 105 ? 7.547 6.496 -1.177 1 84.94 105 ILE A N 1
ATOM 822 C CA . ILE A 1 105 ? 7.66 5.871 -2.49 1 84.94 105 ILE A CA 1
ATOM 823 C C . ILE A 1 105 ? 6.273 5.699 -3.102 1 84.94 105 ILE A C 1
ATOM 825 O O . ILE A 1 105 ? 6.055 6.039 -4.266 1 84.94 105 ILE A O 1
ATOM 829 N N . ALA A 1 106 ? 5.352 5.238 -2.371 1 84.75 106 ALA A N 1
ATOM 830 C CA . ALA A 1 106 ? 3.988 5.02 -2.85 1 84.75 106 ALA A CA 1
ATOM 831 C C . ALA A 1 106 ? 3.328 6.336 -3.246 1 84.75 106 ALA A C 1
ATOM 833 O O . ALA A 1 106 ? 2.564 6.387 -4.211 1 84.75 106 ALA A O 1
ATOM 834 N N . ASP A 1 107 ? 3.645 7.371 -2.598 1 81.12 107 ASP A N 1
ATOM 835 C CA . ASP A 1 107 ? 3.035 8.672 -2.855 1 81.12 107 ASP A CA 1
ATOM 836 C C . ASP A 1 107 ? 3.553 9.273 -4.16 1 81.12 107 ASP A C 1
ATOM 838 O O . ASP A 1 107 ? 2.898 10.125 -4.758 1 81.12 107 ASP A O 1
ATOM 842 N N . GLY A 1 108 ? 4.641 8.711 -4.766 1 70.31 108 GLY A N 1
ATOM 843 C CA . GLY A 1 108 ? 5.094 8.945 -6.125 1 70.31 108 GLY A CA 1
ATOM 844 C C . GLY A 1 108 ? 5.57 10.367 -6.352 1 70.31 108 GLY A C 1
ATOM 845 O O . GLY A 1 108 ? 5.895 10.75 -7.48 1 70.31 108 GLY A O 1
ATOM 846 N N . GLU A 1 109 ? 5.434 11.172 -5.422 1 63.66 109 GLU A N 1
ATOM 847 C CA . GLU A 1 109 ? 5.824 12.562 -5.664 1 63.66 109 GLU A CA 1
ATOM 848 C C . GLU A 1 109 ? 7.312 12.664 -5.992 1 63.66 109 GLU A C 1
ATOM 850 O O . GLU A 1 109 ? 7.758 13.656 -6.57 1 63.66 109 GLU A O 1
ATOM 855 N N . HIS A 1 110 ? 7.898 11.523 -5.848 1 61.97 110 HIS A N 1
ATOM 856 C CA . HIS A 1 110 ? 9.344 11.562 -6.02 1 61.97 110 HIS A CA 1
ATOM 857 C C . HIS A 1 110 ? 9.828 10.398 -6.887 1 61.97 110 HIS A C 1
ATOM 859 O O . HIS A 1 110 ? 9.578 9.234 -6.566 1 61.97 110 HIS A O 1
ATOM 865 N N . THR A 1 111 ? 9.938 10.664 -8.148 1 60.31 111 THR A N 1
ATOM 866 C CA . THR A 1 111 ? 10.555 9.633 -8.969 1 60.31 111 THR A CA 1
ATOM 867 C C . THR A 1 111 ? 11.938 9.266 -8.438 1 60.31 111 THR A C 1
ATOM 869 O O . THR A 1 111 ? 12.703 10.141 -8.047 1 60.31 111 THR A O 1
ATOM 872 N N . VAL A 1 112 ? 12.023 8.016 -8.266 1 71.44 112 VAL A N 1
ATOM 873 C CA . VAL A 1 112 ? 13.312 7.621 -7.699 1 71.44 112 VAL A CA 1
ATOM 874 C C . VAL A 1 112 ? 14.117 6.852 -8.742 1 71.44 112 VAL A C 1
ATOM 876 O O . VAL A 1 112 ? 14.211 5.625 -8.688 1 71.44 112 VAL A O 1
ATOM 879 N N . ASP A 1 113 ? 14.773 7.543 -9.672 1 77.75 113 ASP A N 1
ATOM 880 C CA . ASP A 1 113 ? 15.641 6.953 -10.688 1 77.75 113 ASP A CA 1
ATOM 881 C C . ASP A 1 113 ? 16.719 6.078 -10.047 1 77.75 113 ASP A C 1
ATOM 883 O O . ASP A 1 113 ? 17.203 5.129 -10.664 1 77.75 113 ASP A O 1
ATOM 887 N N . ALA A 1 114 ? 16.938 6.367 -8.867 1 85.94 114 ALA A N 1
ATOM 888 C CA . ALA A 1 114 ? 17.984 5.664 -8.141 1 85.94 114 ALA A CA 1
ATOM 889 C C . ALA A 1 114 ? 17.625 4.199 -7.926 1 85.94 114 ALA A C 1
ATOM 891 O O . ALA A 1 114 ? 18.484 3.379 -7.59 1 85.94 114 ALA A O 1
ATOM 892 N N . ALA A 1 115 ? 16.344 3.918 -8.195 1 87.69 115 ALA A N 1
ATOM 893 C CA . ALA A 1 115 ? 15.898 2.539 -8.008 1 87.69 115 ALA A CA 1
ATOM 894 C C . ALA A 1 115 ? 16.047 1.737 -9.297 1 87.69 115 ALA A C 1
ATOM 896 O O . ALA A 1 115 ? 15.766 0.537 -9.328 1 87.69 115 ALA A O 1
ATOM 897 N N . ALA A 1 116 ? 16.531 2.275 -10.328 1 89.44 116 ALA A N 1
ATOM 898 C CA . ALA A 1 116 ? 16.578 1.659 -11.656 1 89.44 116 ALA A CA 1
ATOM 899 C C . ALA A 1 116 ? 17.375 0.356 -11.625 1 89.44 116 ALA A C 1
ATOM 901 O O . ALA A 1 116 ? 16.953 -0.651 -12.195 1 89.44 116 ALA A O 1
ATOM 902 N N . PRO A 1 117 ? 18.516 0.293 -10.93 1 91.5 117 PRO A N 1
ATOM 903 C CA . PRO A 1 117 ? 19.266 -0.967 -10.906 1 91.5 117 PRO A CA 1
ATOM 904 C C . PRO A 1 117 ? 18.469 -2.109 -10.273 1 91.5 117 PRO A C 1
ATOM 906 O O . PRO A 1 117 ? 18.594 -3.262 -10.688 1 91.5 117 PRO A O 1
ATOM 909 N N . PHE A 1 118 ? 17.734 -1.788 -9.297 1 93.31 118 PHE A N 1
ATOM 910 C CA . PHE A 1 118 ? 16.875 -2.797 -8.688 1 93.31 118 PHE A CA 1
ATOM 911 C C . PHE A 1 118 ? 15.828 -3.303 -9.672 1 93.31 118 PHE A C 1
ATOM 913 O O . PHE A 1 118 ? 15.656 -4.512 -9.836 1 93.31 118 PHE A O 1
ATOM 920 N N . ALA A 1 119 ? 15.156 -2.352 -10.281 1 92.38 119 ALA A N 1
ATOM 921 C CA . ALA A 1 119 ? 14.125 -2.699 -11.258 1 92.38 119 ALA A CA 1
ATOM 922 C C . ALA A 1 119 ? 14.719 -3.518 -12.398 1 92.38 119 ALA A C 1
ATOM 924 O O . ALA A 1 119 ? 14.141 -4.527 -12.812 1 92.38 119 ALA A O 1
ATOM 925 N N . ASP A 1 120 ? 15.852 -3.102 -12.828 1 92.25 120 ASP A N 1
ATOM 926 C CA . ASP A 1 120 ? 16.516 -3.797 -13.93 1 92.25 120 ASP A CA 1
ATOM 927 C C . ASP A 1 120 ? 16.859 -5.234 -13.539 1 92.25 120 ASP A C 1
ATOM 929 O O . ASP A 1 120 ? 16.688 -6.152 -14.344 1 92.25 120 ASP A O 1
ATOM 933 N N . GLY A 1 121 ? 17.406 -5.355 -12.344 1 92.69 121 GLY A N 1
ATOM 934 C CA . GLY A 1 121 ? 17.719 -6.691 -11.859 1 92.69 121 GLY A CA 1
ATOM 935 C C . GLY A 1 121 ? 16.516 -7.598 -11.789 1 92.69 121 GLY A C 1
ATOM 936 O O . GLY A 1 121 ? 16.578 -8.758 -12.195 1 92.69 121 GLY A O 1
ATOM 937 N N . ALA A 1 122 ? 15.414 -7.082 -11.312 1 94.44 122 ALA A N 1
ATOM 938 C CA . ALA A 1 122 ? 14.18 -7.855 -11.211 1 94.44 122 ALA A CA 1
ATOM 939 C C . ALA A 1 122 ? 13.648 -8.227 -12.594 1 94.44 122 ALA A C 1
ATOM 941 O O . ALA A 1 122 ? 13.266 -9.375 -12.828 1 94.44 122 ALA A O 1
ATOM 942 N N . LEU A 1 123 ? 13.641 -7.27 -13.477 1 94.06 123 LEU A N 1
ATOM 943 C CA . LEU A 1 123 ? 13.125 -7.484 -14.828 1 94.06 123 LEU A CA 1
ATOM 944 C C . LEU A 1 123 ? 13.969 -8.508 -15.57 1 94.06 123 LEU A C 1
ATOM 946 O O . LEU A 1 123 ? 13.43 -9.359 -16.297 1 94.06 123 LEU A O 1
ATOM 950 N N . THR A 1 124 ? 15.258 -8.391 -15.398 1 93.12 124 THR A N 1
ATOM 951 C CA . THR A 1 124 ? 16.156 -9.352 -16.016 1 93.12 124 THR A CA 1
ATOM 952 C C . THR A 1 124 ? 15.883 -10.758 -15.5 1 93.12 124 THR A C 1
ATOM 954 O O . THR A 1 124 ? 15.805 -11.711 -16.281 1 93.12 124 THR A O 1
ATOM 957 N N . ALA A 1 125 ? 15.75 -10.906 -14.219 1 93.81 125 ALA A N 1
ATOM 958 C CA . ALA A 1 125 ? 15.477 -12.211 -13.625 1 93.81 125 ALA A CA 1
ATOM 959 C C . ALA A 1 125 ? 14.141 -12.766 -14.109 1 93.81 125 ALA A C 1
ATOM 961 O O . ALA A 1 125 ? 14.016 -13.969 -14.367 1 93.81 125 ALA A O 1
ATOM 962 N N . LEU A 1 126 ? 13.102 -11.922 -14.234 1 95.5 126 LEU A N 1
ATOM 963 C CA . LEU A 1 126 ? 11.797 -12.336 -14.742 1 95.5 126 LEU A CA 1
ATOM 964 C C . LEU A 1 126 ? 11.898 -12.805 -16.188 1 95.5 126 LEU A C 1
ATOM 966 O O . LEU A 1 126 ? 11.289 -13.812 -16.562 1 95.5 126 LEU A O 1
ATOM 970 N N . ALA A 1 127 ? 12.648 -12.086 -16.969 1 93.81 127 ALA A N 1
ATOM 971 C CA . ALA A 1 127 ? 12.875 -12.477 -18.359 1 93.81 127 ALA A CA 1
ATOM 972 C C . ALA A 1 127 ? 13.594 -13.812 -18.438 1 93.81 127 ALA A C 1
ATOM 974 O O . ALA A 1 127 ? 13.227 -14.672 -19.25 1 93.81 127 ALA A O 1
ATOM 975 N N . GLU A 1 128 ? 14.594 -13.961 -17.641 1 92.5 128 GLU A N 1
ATOM 976 C CA . GLU A 1 128 ? 15.359 -15.203 -17.625 1 92.5 128 GLU A CA 1
ATOM 977 C C . GLU A 1 128 ? 14.508 -16.375 -17.156 1 92.5 128 GLU A C 1
ATOM 979 O O . GLU A 1 128 ? 14.797 -17.531 -17.484 1 92.5 128 GLU A O 1
ATOM 984 N N . ALA A 1 129 ? 13.531 -16.094 -16.391 1 93.25 129 ALA A N 1
ATOM 985 C CA . ALA A 1 129 ? 12.609 -17.125 -15.938 1 93.25 129 ALA A CA 1
ATOM 986 C C . ALA A 1 129 ? 11.602 -17.484 -17.031 1 93.25 129 ALA A C 1
ATOM 988 O O . ALA A 1 129 ? 10.766 -18.375 -16.844 1 93.25 129 ALA A O 1
ATOM 989 N N . GLY A 1 130 ? 11.633 -16.734 -18.141 1 93.19 130 GLY A N 1
ATOM 990 C CA . GLY A 1 130 ? 10.852 -17.156 -19.297 1 93.19 130 GLY A CA 1
ATOM 991 C C . GLY A 1 130 ? 9.695 -16.234 -19.609 1 93.19 130 GLY A C 1
ATOM 992 O O . GLY A 1 130 ? 8.891 -16.516 -20.5 1 93.19 130 GLY A O 1
ATOM 993 N N . LEU A 1 131 ? 9.562 -15.109 -18.938 1 95.31 131 LEU A N 1
ATOM 994 C CA . LEU A 1 131 ? 8.461 -14.195 -19.203 1 95.31 131 LEU A CA 1
ATOM 995 C C . LEU A 1 131 ? 8.797 -13.25 -20.344 1 95.31 131 LEU A C 1
ATOM 997 O O . LEU A 1 131 ? 9.898 -12.688 -20.391 1 95.31 131 LEU A O 1
ATOM 1001 N N . PRO A 1 132 ? 7.871 -13.125 -21.266 1 94.38 132 PRO A N 1
ATOM 1002 C CA . PRO A 1 132 ? 8.07 -12.07 -22.266 1 94.38 132 PRO A CA 1
ATOM 1003 C C . PRO A 1 132 ? 8.133 -10.68 -21.625 1 94.38 132 PRO A C 1
ATOM 1005 O O . PRO A 1 132 ? 7.629 -10.469 -20.531 1 94.38 132 PRO A O 1
ATOM 1008 N N . PRO A 1 133 ? 8.703 -9.727 -22.328 1 92.81 133 PRO A N 1
ATOM 1009 C CA . PRO A 1 133 ? 8.984 -8.414 -21.75 1 92.81 133 PRO A CA 1
ATOM 1010 C C . PRO A 1 133 ? 7.734 -7.73 -21.188 1 92.81 133 PRO A C 1
ATOM 1012 O O . PRO A 1 133 ? 7.777 -7.137 -20.109 1 92.81 133 PRO A O 1
ATOM 1015 N N . ASP A 1 134 ? 6.652 -7.84 -21.812 1 90.38 134 ASP A N 1
ATOM 1016 C CA . ASP A 1 134 ? 5.43 -7.18 -21.375 1 90.38 134 ASP A CA 1
ATOM 1017 C C . ASP A 1 134 ? 4.906 -7.816 -20.094 1 90.38 134 ASP A C 1
ATOM 1019 O O . ASP A 1 134 ? 4.461 -7.117 -19.172 1 90.38 134 ASP A O 1
ATOM 1023 N N . GLU A 1 135 ? 4.973 -9.125 -20.016 1 92.88 135 GLU A N 1
ATOM 1024 C CA . GLU A 1 135 ? 4.523 -9.828 -18.828 1 92.88 135 GLU A CA 1
ATOM 1025 C C . GLU A 1 135 ? 5.496 -9.625 -17.672 1 92.88 135 GLU A C 1
ATOM 1027 O O . GLU A 1 135 ? 5.086 -9.562 -16.5 1 92.88 135 GLU A O 1
ATOM 1032 N N . ALA A 1 136 ? 6.801 -9.523 -18.094 1 95 136 ALA A N 1
ATOM 1033 C CA . ALA A 1 136 ? 7.801 -9.242 -17.062 1 95 136 ALA A CA 1
ATOM 1034 C C . ALA A 1 136 ? 7.555 -7.883 -16.422 1 95 136 ALA A C 1
ATOM 1036 O O . ALA A 1 136 ? 7.645 -7.738 -15.203 1 95 136 ALA A O 1
ATOM 1037 N N . ALA A 1 137 ? 7.234 -6.887 -17.25 1 92.38 137 ALA A N 1
ATOM 1038 C CA . ALA A 1 137 ? 6.941 -5.551 -16.734 1 92.38 137 ALA A CA 1
ATOM 1039 C C . ALA A 1 137 ? 5.711 -5.566 -15.836 1 92.38 137 ALA A C 1
ATOM 1041 O O . ALA A 1 137 ? 5.699 -4.938 -14.773 1 92.38 137 ALA A O 1
ATOM 1042 N N . ARG A 1 138 ? 4.707 -6.312 -16.234 1 92.25 138 ARG A N 1
ATOM 1043 C CA . ARG A 1 138 ? 3.5 -6.43 -15.414 1 92.25 138 ARG A CA 1
ATOM 1044 C C . ARG A 1 138 ? 3.789 -7.145 -14.102 1 92.25 138 ARG A C 1
ATOM 1046 O O . ARG A 1 138 ? 3.342 -6.707 -13.039 1 92.25 138 ARG A O 1
ATOM 1053 N N . ALA A 1 139 ? 4.547 -8.211 -14.266 1 95.62 139 ALA A N 1
ATOM 1054 C CA . ALA A 1 139 ? 4.91 -8.977 -13.078 1 95.62 139 ALA A CA 1
ATOM 1055 C C . ALA A 1 139 ? 5.688 -8.109 -12.086 1 95.62 139 ALA A C 1
ATOM 1057 O O . ALA A 1 139 ? 5.445 -8.172 -10.883 1 95.62 139 ALA A O 1
ATOM 1058 N N . TYR A 1 140 ? 6.598 -7.344 -12.602 1 94.5 140 TYR A N 1
ATOM 1059 C CA . TYR A 1 140 ? 7.367 -6.449 -11.742 1 94.5 140 TYR A CA 1
ATOM 1060 C C . TYR A 1 140 ? 6.449 -5.504 -10.977 1 94.5 140 TYR A C 1
ATOM 1062 O O . TYR A 1 140 ? 6.594 -5.332 -9.766 1 94.5 140 TYR A O 1
ATOM 1070 N N . ARG A 1 141 ? 5.535 -4.887 -11.648 1 93.06 141 ARG A N 1
ATOM 1071 C CA . ARG A 1 141 ? 4.621 -3.938 -11.016 1 93.06 141 ARG A CA 1
ATOM 1072 C C . ARG A 1 141 ? 3.789 -4.613 -9.93 1 93.06 141 ARG A C 1
ATOM 1074 O O . ARG A 1 141 ? 3.574 -4.043 -8.859 1 93.06 141 ARG A O 1
ATOM 1081 N N . VAL A 1 142 ? 3.344 -5.793 -10.195 1 95.44 142 VAL A N 1
ATOM 1082 C CA . VAL A 1 142 ? 2.537 -6.523 -9.227 1 95.44 142 VAL A CA 1
ATOM 1083 C C . VAL A 1 142 ? 3.373 -6.832 -7.988 1 95.44 142 VAL A C 1
ATOM 1085 O O . VAL A 1 142 ? 2.904 -6.676 -6.859 1 95.44 142 VAL A O 1
ATOM 1088 N N . LEU A 1 143 ? 4.57 -7.289 -8.211 1 96.69 143 LEU A N 1
ATOM 1089 C CA . LEU A 1 143 ? 5.473 -7.59 -7.102 1 96.69 143 LEU A CA 1
ATOM 1090 C C . LEU A 1 143 ? 5.766 -6.34 -6.277 1 96.69 143 LEU A C 1
ATOM 1092 O O . LEU A 1 143 ? 5.797 -6.398 -5.047 1 96.69 143 LEU A O 1
ATOM 1096 N N . TRP A 1 144 ? 5.953 -5.273 -6.965 1 93.75 144 TRP A N 1
ATOM 1097 C CA . TRP A 1 144 ? 6.191 -4.004 -6.289 1 93.75 144 TRP A CA 1
ATOM 1098 C C . TRP A 1 144 ? 4.973 -3.584 -5.473 1 93.75 144 TRP A C 1
ATOM 1100 O O . TRP A 1 144 ? 5.102 -3.178 -4.316 1 93.75 144 TRP A O 1
ATOM 1110 N N . ASN A 1 145 ? 3.797 -3.697 -6.07 1 94.44 145 ASN A N 1
ATOM 1111 C CA . ASN A 1 145 ? 2.57 -3.365 -5.352 1 94.44 145 ASN A CA 1
ATOM 1112 C C . ASN A 1 145 ? 2.381 -4.258 -4.129 1 94.44 145 ASN A C 1
ATOM 1114 O O . ASN A 1 145 ? 1.953 -3.785 -3.072 1 94.44 145 ASN A O 1
ATOM 1118 N N . LEU A 1 146 ? 2.631 -5.488 -4.277 1 96.69 146 LEU A N 1
ATOM 1119 C CA . LEU A 1 146 ? 2.518 -6.406 -3.15 1 96.69 146 LEU A CA 1
ATOM 1120 C C . LEU A 1 146 ? 3.459 -6 -2.02 1 96.69 146 LEU A C 1
ATOM 1122 O O . LEU A 1 146 ? 3.061 -5.977 -0.853 1 96.69 146 LEU A O 1
ATOM 1126 N N . LEU A 1 147 ? 4.695 -5.695 -2.387 1 96.06 147 LEU A N 1
ATOM 1127 C CA . LEU A 1 147 ? 5.688 -5.273 -1.402 1 96.06 147 LEU A CA 1
ATOM 1128 C C . LEU A 1 147 ? 5.227 -4.023 -0.664 1 96.06 147 LEU A C 1
ATOM 1130 O O . LEU A 1 147 ? 5.25 -3.979 0.568 1 96.06 147 LEU A O 1
ATOM 1134 N N . LEU A 1 148 ? 4.809 -3.053 -1.406 1 93.25 148 LEU A N 1
ATOM 1135 C CA . LEU A 1 148 ? 4.363 -1.802 -0.8 1 93.25 148 LEU A CA 1
ATOM 1136 C C . LEU A 1 148 ? 3.156 -2.033 0.103 1 93.25 148 LEU A C 1
ATOM 1138 O O . LEU A 1 148 ? 3.117 -1.539 1.231 1 93.25 148 LEU A O 1
ATOM 1142 N N . GLY A 1 149 ? 2.164 -2.785 -0.43 1 94.06 149 GLY A N 1
ATOM 1143 C CA . GLY A 1 149 ? 0.992 -3.064 0.385 1 94.06 149 GLY A CA 1
ATOM 1144 C C . GLY A 1 149 ? 1.323 -3.785 1.679 1 94.06 149 GLY A C 1
ATOM 1145 O O . GLY A 1 149 ? 0.75 -3.482 2.727 1 94.06 149 GLY A O 1
ATOM 1146 N N . HIS A 1 150 ? 2.203 -4.684 1.654 1 94.31 150 HIS A N 1
ATOM 1147 C CA . HIS A 1 150 ? 2.648 -5.43 2.824 1 94.31 150 HIS A CA 1
ATOM 1148 C C . HIS A 1 150 ? 3.303 -4.512 3.85 1 94.31 150 HIS A C 1
ATOM 1150 O O . HIS A 1 150 ? 3.043 -4.629 5.051 1 94.31 150 HIS A O 1
ATOM 1156 N N . LEU A 1 151 ? 4.074 -3.613 3.379 1 93.62 151 LEU A N 1
ATOM 1157 C CA . LEU A 1 151 ? 4.844 -2.756 4.27 1 93.62 151 LEU A CA 1
ATOM 1158 C C . LEU A 1 151 ? 3.982 -1.617 4.809 1 93.62 151 LEU A C 1
ATOM 1160 O O . LEU A 1 151 ? 4.215 -1.131 5.918 1 93.62 151 LEU A O 1
ATOM 1164 N N . LEU A 1 152 ? 2.99 -1.206 4.062 1 90.75 152 LEU A N 1
ATOM 1165 C CA . LEU A 1 152 ? 2.193 -0.042 4.434 1 90.75 152 LEU A CA 1
ATOM 1166 C C . LEU A 1 152 ? 1.011 -0.448 5.305 1 90.75 152 LEU A C 1
ATOM 1168 O O . LEU A 1 152 ? 0.445 0.384 6.016 1 90.75 152 LEU A O 1
ATOM 1172 N N . ASN A 1 153 ? 0.611 -1.658 5.141 1 87.5 153 ASN A N 1
ATOM 1173 C CA . ASN A 1 153 ? -0.54 -2.113 5.914 1 87.5 153 ASN A CA 1
ATOM 1174 C C . ASN A 1 153 ? -0.193 -2.283 7.387 1 87.5 153 ASN A C 1
ATOM 1176 O O . ASN A 1 153 ? 0.563 -3.188 7.754 1 87.5 153 ASN A O 1
ATOM 1180 N N . SER A 1 154 ? -0.667 -1.467 8.266 1 76.25 154 SER A N 1
ATOM 1181 C CA . SER A 1 154 ? -0.377 -1.494 9.695 1 76.25 154 SER A CA 1
ATOM 1182 C C . SER A 1 154 ? -1.223 -2.543 10.414 1 76.25 154 SER A C 1
ATOM 1184 O O . SER A 1 154 ? -0.96 -2.875 11.57 1 76.25 154 SER A O 1
ATOM 1186 N N . HIS A 1 155 ? -2.332 -2.996 9.859 1 67.5 155 HIS A N 1
ATOM 1187 C CA . HIS A 1 155 ? -3.172 -4.023 10.461 1 67.5 155 HIS A CA 1
ATOM 1188 C C . HIS A 1 155 ? -3.078 -5.336 9.695 1 67.5 155 HIS A C 1
ATOM 1190 O O . HIS A 1 155 ? -3.949 -5.645 8.875 1 67.5 155 HIS A O 1
ATOM 1196 N N . PRO A 1 156 ? -1.93 -5.961 9.852 1 51 156 PRO A N 1
ATOM 1197 C CA . PRO A 1 156 ? -1.812 -7.156 9.016 1 51 156 PRO A CA 1
ATOM 1198 C C . PRO A 1 156 ? -3.004 -8.102 9.164 1 51 156 PRO A C 1
ATOM 1200 O O . PRO A 1 156 ? -3.146 -9.047 8.383 1 51 156 PRO A O 1
ATOM 1203 N N . THR A 1 157 ? -3.623 -8.023 10.352 1 49.84 157 THR A N 1
ATOM 1204 C CA . THR A 1 157 ? -4.777 -8.914 10.43 1 49.84 157 THR A CA 1
ATOM 1205 C C . THR A 1 157 ? -5.918 -8.391 9.562 1 49.84 157 THR A C 1
ATOM 1207 O O . THR A 1 157 ? -6.898 -9.102 9.32 1 49.84 157 THR A O 1
ATOM 1210 N N . GLY A 1 158 ? -5.652 -7.863 8.734 1 50.97 158 GLY A N 1
ATOM 1211 C CA . GLY A 1 158 ? -6.762 -7.312 7.973 1 50.97 158 GLY A CA 1
ATOM 1212 C C . GLY A 1 158 ? -7.836 -6.688 8.844 1 50.97 158 GLY A C 1
ATOM 1213 O O . GLY A 1 158 ? -7.57 -6.324 9.992 1 50.97 158 GLY A O 1
ATOM 1214 N N . HIS A 1 159 ? -9.008 -6.297 8.406 1 52.28 159 HIS A N 1
ATOM 1215 C CA . HIS A 1 159 ? -10.172 -5.719 9.062 1 52.28 159 HIS A CA 1
ATOM 1216 C C . HIS A 1 159 ? -10.594 -6.555 10.266 1 52.28 159 HIS A C 1
ATOM 1218 O O . HIS A 1 159 ? -11.453 -6.133 11.055 1 52.28 159 HIS A O 1
ATOM 1224 N N . THR A 1 160 ? -10.336 -7.777 10.164 1 50.16 160 THR A N 1
ATOM 1225 C CA . THR A 1 160 ? -11 -8.586 11.188 1 50.16 160 THR A CA 1
ATOM 1226 C C . THR A 1 160 ? -10.188 -8.586 12.477 1 50.16 160 THR A C 1
ATOM 1228 O O . THR A 1 160 ? -8.961 -8.539 12.453 1 50.16 160 THR A O 1
ATOM 1231 N N . SER A 1 161 ? -10.75 -7.902 13.414 1 45.78 161 SER A N 1
ATOM 1232 C CA . SER A 1 161 ? -10.32 -7.953 14.812 1 45.78 161 SER A CA 1
ATOM 1233 C C . SER A 1 161 ? -9.617 -9.266 15.125 1 45.78 161 SER A C 1
ATOM 1235 O O . SER A 1 161 ? -9.32 -9.555 16.281 1 45.78 161 SER A O 1
ATOM 1237 N N . THR A 1 162 ? -9.664 -10.141 14.266 1 44.62 162 THR A N 1
ATOM 1238 C CA . THR A 1 162 ? -9.023 -11.367 14.742 1 44.62 162 THR A CA 1
ATOM 1239 C C . THR A 1 162 ? -7.539 -11.133 14.992 1 44.62 162 THR A C 1
ATOM 1241 O O . THR A 1 162 ? -6.852 -10.516 14.188 1 44.62 162 THR A O 1
ATOM 1244 N N . ALA A 1 163 ? -7.344 -11.094 16.266 1 44.09 163 ALA A N 1
ATOM 1245 C CA . ALA A 1 163 ? -5.98 -11.039 16.781 1 44.09 163 ALA A CA 1
ATOM 1246 C C . ALA A 1 163 ? -4.992 -11.664 15.812 1 44.09 163 ALA A C 1
ATOM 1248 O O . ALA A 1 163 ? -5.273 -12.703 15.211 1 44.09 163 ALA A O 1
ATOM 1249 N N . HIS A 1 164 ? -4.125 -10.844 15.234 1 50.34 164 HIS A N 1
ATOM 1250 C CA . HIS A 1 164 ? -2.984 -11.484 14.594 1 50.34 164 HIS A CA 1
ATOM 1251 C C . HIS A 1 164 ? -2.625 -12.797 15.289 1 50.34 164 HIS A C 1
ATOM 1253 O O . HIS A 1 164 ? -2.502 -12.836 16.516 1 50.34 164 HIS A O 1
ATOM 1259 N N . PRO A 1 165 ? -2.742 -13.82 14.688 1 48.16 165 PRO A N 1
ATOM 1260 C CA . PRO A 1 165 ? -2.107 -14.82 15.555 1 48.16 165 PRO A CA 1
ATOM 1261 C C . PRO A 1 165 ? -0.781 -14.336 16.125 1 48.16 165 PRO A C 1
ATOM 1263 O O . PRO A 1 165 ? -0.029 -13.625 15.453 1 48.16 165 PRO A O 1
ATOM 1266 N N . GLN A 1 166 ? -0.646 -13.867 17.422 1 48.31 166 GLN A N 1
ATOM 1267 C CA . GLN A 1 166 ? 0.53 -13.508 18.203 1 48.31 166 GLN A CA 1
ATOM 1268 C C . GLN A 1 166 ? 1.815 -13.867 17.469 1 48.31 166 GLN A C 1
ATOM 1270 O O . GLN A 1 166 ? 2.854 -13.234 17.672 1 48.31 166 GLN A O 1
ATOM 1275 N N . GLY A 1 167 ? 1.8 -14.797 16.531 1 51.75 167 GLY A N 1
ATOM 1276 C CA . GLY A 1 167 ? 3.016 -15.422 16.031 1 51.75 167 GLY A CA 1
ATOM 1277 C C . GLY A 1 167 ? 3.33 -15.047 14.594 1 51.75 167 GLY A C 1
ATOM 1278 O O . GLY A 1 167 ? 4.215 -15.641 13.969 1 51.75 167 GLY A O 1
ATOM 1279 N N . ASP A 1 168 ? 2.637 -13.922 14.023 1 65.31 168 ASP A N 1
ATOM 1280 C CA . ASP A 1 168 ? 2.857 -13.867 12.586 1 65.31 168 ASP A CA 1
ATOM 1281 C C . ASP A 1 168 ? 4.082 -13.023 12.25 1 65.31 168 ASP A C 1
ATOM 1283 O O . ASP A 1 168 ? 4.238 -11.914 12.766 1 65.31 168 ASP A O 1
ATOM 1287 N N . ASP A 1 169 ? 5.164 -13.617 11.805 1 86.38 169 ASP A N 1
ATOM 1288 C CA . ASP A 1 169 ? 6.383 -13.047 11.234 1 86.38 169 ASP A CA 1
ATOM 1289 C C . ASP A 1 169 ? 6.105 -12.383 9.891 1 86.38 169 ASP A C 1
ATOM 1291 O O . ASP A 1 169 ? 5.891 -13.062 8.891 1 86.38 169 ASP A O 1
ATOM 1295 N N . PRO A 1 170 ? 5.992 -11.016 9.961 1 89.81 170 PRO A N 1
ATOM 1296 C CA . PRO A 1 170 ? 5.684 -10.305 8.719 1 89.81 170 PRO A CA 1
ATOM 1297 C C . PRO A 1 170 ? 6.582 -10.734 7.559 1 89.81 170 PRO A C 1
ATOM 1299 O O . PRO A 1 170 ? 6.129 -10.789 6.414 1 89.81 170 PRO A O 1
ATOM 1302 N N . ARG A 1 171 ? 7.84 -10.945 7.918 1 94.69 171 ARG A N 1
ATOM 1303 C CA . ARG A 1 171 ? 8.75 -11.359 6.855 1 94.69 171 ARG A CA 1
ATOM 1304 C C . ARG A 1 171 ? 8.352 -12.727 6.297 1 94.69 171 ARG A C 1
ATOM 1306 O O . ARG A 1 171 ? 8.414 -12.945 5.086 1 94.69 171 ARG A O 1
ATOM 1313 N N . ALA A 1 172 ? 8.016 -13.648 7.145 1 94.75 172 ALA A N 1
ATOM 1314 C CA . ALA A 1 172 ? 7.574 -14.969 6.703 1 94.75 172 ALA A CA 1
ATOM 1315 C C . ALA A 1 172 ? 6.293 -14.867 5.879 1 94.75 172 ALA A C 1
ATOM 1317 O O . ALA A 1 172 ? 6.117 -15.602 4.902 1 94.75 172 ALA A O 1
ATOM 1318 N N . ASP A 1 173 ? 5.426 -13.992 6.285 1 92.75 173 ASP A N 1
ATOM 1319 C CA . ASP A 1 173 ? 4.191 -13.766 5.543 1 92.75 173 ASP A CA 1
ATOM 1320 C C . ASP A 1 173 ? 4.488 -13.227 4.145 1 92.75 173 ASP A C 1
ATOM 1322 O O . ASP A 1 173 ? 3.879 -13.664 3.164 1 92.75 173 ASP A O 1
ATOM 1326 N N . PHE A 1 174 ? 5.387 -12.297 4.117 1 96.62 174 PHE A N 1
ATOM 1327 C CA . PHE A 1 174 ? 5.754 -11.766 2.811 1 96.62 174 PHE A CA 1
ATOM 1328 C C . PHE A 1 174 ? 6.402 -12.844 1.952 1 96.62 174 PHE A C 1
ATOM 1330 O O . PHE A 1 174 ? 6.129 -12.938 0.755 1 96.62 174 PHE A O 1
ATOM 1337 N N . ALA A 1 175 ? 7.289 -13.594 2.564 1 97.5 175 ALA A N 1
ATOM 1338 C CA . ALA A 1 175 ? 7.953 -14.664 1.83 1 97.5 175 ALA A CA 1
ATOM 1339 C C . ALA A 1 175 ? 6.934 -15.633 1.232 1 97.5 175 ALA A C 1
ATOM 1341 O O . ALA A 1 175 ? 7.078 -16.062 0.088 1 97.5 175 ALA A O 1
ATOM 1342 N N . TRP A 1 176 ? 6 -15.969 1.983 1 95.81 176 TRP A N 1
ATOM 1343 C CA . TRP A 1 176 ? 4.949 -16.859 1.501 1 95.81 176 TRP A CA 1
ATOM 1344 C C . TRP A 1 176 ? 4.176 -16.219 0.351 1 95.81 176 TRP A C 1
ATOM 1346 O O . TRP A 1 176 ? 3.949 -16.859 -0.681 1 95.81 176 TRP A O 1
ATOM 1356 N N . ALA A 1 177 ? 3.742 -15 0.52 1 96.81 177 ALA A N 1
ATOM 1357 C CA . ALA A 1 177 ? 3.014 -14.258 -0.507 1 96.81 177 ALA A CA 1
ATOM 1358 C C . ALA A 1 177 ? 3.82 -14.172 -1.8 1 96.81 177 ALA A C 1
ATOM 1360 O O . ALA A 1 177 ? 3.285 -14.391 -2.889 1 96.81 177 ALA A O 1
ATOM 1361 N N . LEU A 1 178 ? 5.059 -13.82 -1.589 1 97.94 178 LEU A N 1
ATOM 1362 C CA . LEU A 1 178 ? 5.977 -13.719 -2.717 1 97.94 178 LEU A CA 1
ATOM 1363 C C . LEU A 1 178 ? 6.055 -15.039 -3.477 1 97.94 178 LEU A C 1
ATOM 1365 O O . LEU A 1 178 ? 5.957 -15.055 -4.707 1 97.94 178 LEU A O 1
ATOM 1369 N N . SER A 1 179 ? 6.25 -16.109 -2.783 1 96.94 179 SER A N 1
ATOM 1370 C CA . SER A 1 179 ? 6.348 -17.422 -3.406 1 96.94 179 SER A CA 1
ATOM 1371 C C . SER A 1 179 ? 5.078 -17.766 -4.176 1 96.94 179 SER A C 1
ATOM 1373 O O . SER A 1 179 ? 5.141 -18.266 -5.301 1 96.94 179 SER A O 1
ATOM 1375 N N . ARG A 1 180 ? 3.92 -17.484 -3.611 1 96.44 180 ARG A N 1
ATOM 1376 C CA . ARG A 1 180 ? 2.656 -17.797 -4.27 1 96.44 180 ARG A CA 1
ATOM 1377 C C . ARG A 1 180 ? 2.469 -16.938 -5.523 1 96.44 180 ARG A C 1
ATOM 1379 O O . ARG A 1 180 ? 2.012 -17.438 -6.555 1 96.44 180 ARG A O 1
ATOM 1386 N N . LEU A 1 181 ? 2.758 -15.664 -5.367 1 97.56 181 LEU A N 1
ATOM 1387 C CA . LEU A 1 181 ? 2.629 -14.789 -6.527 1 97.56 181 LEU A CA 1
ATOM 1388 C C . LEU A 1 181 ? 3.561 -15.227 -7.652 1 97.56 181 LEU A C 1
ATOM 1390 O O . LEU A 1 181 ? 3.15 -15.289 -8.812 1 97.56 181 LEU A O 1
ATOM 1394 N N . LEU A 1 182 ? 4.82 -15.555 -7.305 1 96.69 182 LEU A N 1
ATOM 1395 C CA . LEU A 1 182 ? 5.77 -16.016 -8.312 1 96.69 182 LEU A CA 1
ATOM 1396 C C . LEU A 1 182 ? 5.312 -17.328 -8.945 1 96.69 182 LEU A C 1
ATOM 1398 O O . LEU A 1 182 ? 5.457 -17.516 -10.156 1 96.69 182 LEU A O 1
ATOM 1402 N N . ASP A 1 183 ? 4.742 -18.234 -8.156 1 95 183 ASP A N 1
ATOM 1403 C CA . ASP A 1 183 ? 4.195 -19.484 -8.695 1 95 183 ASP A CA 1
ATOM 1404 C C . ASP A 1 183 ? 3.141 -19.188 -9.766 1 95 183 ASP A C 1
ATOM 1406 O O . ASP A 1 183 ? 3.113 -19.859 -10.805 1 95 183 ASP A O 1
ATOM 1410 N N . GLY A 1 184 ? 2.277 -18.219 -9.492 1 95.94 184 GLY A N 1
ATOM 1411 C CA . GLY A 1 184 ? 1.228 -17.875 -10.438 1 95.94 184 GLY A CA 1
ATOM 1412 C C . GLY A 1 184 ? 1.752 -17.188 -11.688 1 95.94 184 GLY A C 1
ATOM 1413 O O . GLY A 1 184 ? 1.312 -17.5 -12.797 1 95.94 184 GLY A O 1
ATOM 1414 N N . VAL A 1 185 ? 2.676 -16.297 -11.508 1 96 185 VAL A N 1
ATOM 1415 C CA . VAL A 1 185 ? 3.223 -15.5 -12.602 1 96 185 VAL A CA 1
ATOM 1416 C C . VAL A 1 185 ? 4.066 -16.375 -13.516 1 96 185 VAL A C 1
ATOM 1418 O O . VAL A 1 185 ? 4.066 -16.203 -14.734 1 96 185 VAL A O 1
ATOM 1421 N N . LEU A 1 186 ? 4.73 -17.359 -12.953 1 93.94 186 LEU A N 1
ATOM 1422 C CA . LEU A 1 186 ? 5.676 -18.172 -13.711 1 93.94 186 LEU A CA 1
ATOM 1423 C C . LEU A 1 186 ? 5.078 -19.531 -14.039 1 93.94 186 LEU A C 1
ATOM 1425 O O . LEU A 1 186 ? 5.793 -20.438 -14.484 1 93.94 186 LEU A O 1
ATOM 1429 N N . ALA A 1 187 ? 3.771 -19.594 -13.711 1 86.25 187 ALA A N 1
ATOM 1430 C CA . ALA A 1 187 ? 3.119 -20.875 -13.992 1 86.25 187 ALA A CA 1
ATOM 1431 C C . ALA A 1 187 ? 3.326 -21.297 -15.445 1 86.25 187 ALA A C 1
ATOM 1433 O O . ALA A 1 187 ? 3.143 -20.484 -16.359 1 86.25 187 ALA A O 1
ATOM 1434 N N . GLY A 1 188 ? 3.609 -22.531 -15.648 1 77 188 GLY A N 1
ATOM 1435 C CA . GLY A 1 188 ? 3.76 -23.094 -16.984 1 77 188 GLY A CA 1
ATOM 1436 C C . GLY A 1 188 ? 5.094 -22.766 -17.625 1 77 188 GLY A C 1
ATOM 1437 O O . GLY A 1 188 ? 5.355 -23.156 -18.766 1 77 188 GLY A O 1
ATOM 1438 N N . ARG A 1 189 ? 5.844 -21.906 -16.969 1 75.5 189 ARG A N 1
ATOM 1439 C CA . ARG A 1 189 ? 7.156 -21.562 -17.5 1 75.5 189 ARG A CA 1
ATOM 1440 C C . ARG A 1 189 ? 8.211 -22.594 -17.094 1 75.5 189 ARG A C 1
ATOM 1442 O O . ARG A 1 189 ? 8.125 -23.172 -16 1 75.5 189 ARG A O 1
ATOM 1449 N N . PRO A 1 190 ? 8.992 -23.062 -18.109 1 65.06 190 PRO A N 1
ATOM 1450 C CA . PRO A 1 190 ? 10.008 -24.062 -17.797 1 65.06 190 PRO A CA 1
ATOM 1451 C C . PRO A 1 190 ? 10.961 -23.625 -16.688 1 65.06 190 PRO A C 1
ATOM 1453 O O . PRO A 1 190 ? 11.297 -22.438 -16.594 1 65.06 190 PRO A O 1
ATOM 1456 N N . THR A 1 191 ? 10.898 -24.266 -15.508 1 60.84 191 THR A N 1
ATOM 1457 C CA . THR A 1 191 ? 11.969 -24.016 -14.547 1 60.84 191 THR A CA 1
ATOM 1458 C C . THR A 1 191 ? 13.32 -24.391 -15.133 1 60.84 191 THR A C 1
ATOM 1460 O O . THR A 1 191 ? 13.414 -25.312 -15.961 1 60.84 191 THR A O 1
ATOM 1463 N N . CYS A 1 192 ? 14.062 -23.547 -15.594 1 51.41 192 CYS A N 1
ATOM 1464 C CA . CYS A 1 192 ? 15.352 -24 -16.094 1 51.41 192 CYS A CA 1
ATOM 1465 C C . CYS A 1 192 ? 15.883 -25.156 -15.266 1 51.41 192 CYS A C 1
ATOM 1467 O O . CYS A 1 192 ? 16.188 -25 -14.086 1 51.41 192 CYS A O 1
ATOM 1469 N N . GLY A 1 193 ? 15.375 -26.375 -15.375 1 44 193 GLY A N 1
ATOM 1470 C CA . GLY A 1 193 ? 15.953 -27.594 -14.828 1 44 193 GLY A CA 1
ATOM 1471 C C . GLY A 1 193 ? 17.469 -27.562 -14.797 1 44 193 GLY A C 1
ATOM 1472 O O . GLY A 1 193 ? 18.094 -26.766 -15.492 1 44 193 GLY A O 1
ATOM 1473 N N . ARG A 1 194 ? 18.094 -28.188 -13.656 1 40.31 194 ARG A N 1
ATOM 1474 C CA . ARG A 1 194 ? 19.469 -28.656 -13.469 1 40.31 194 ARG A CA 1
ATOM 1475 C C . ARG A 1 194 ? 20.016 -29.297 -14.742 1 40.31 194 ARG A C 1
ATOM 1477 O O . ARG A 1 194 ? 19.359 -30.125 -15.359 1 40.31 194 ARG A O 1
ATOM 1484 N N . ARG A 1 195 ? 20.797 -28.703 -15.523 1 36.5 195 ARG A N 1
ATOM 1485 C CA . ARG A 1 195 ? 21.703 -29.594 -16.266 1 36.5 195 ARG A CA 1
ATOM 1486 C C . ARG A 1 195 ? 22 -30.859 -15.461 1 36.5 195 ARG A C 1
ATOM 1488 O O . ARG A 1 195 ? 22.578 -30.781 -14.383 1 36.5 195 ARG A O 1
ATOM 1495 N N . SER A 1 196 ? 20.984 -31.781 -15.445 1 25.03 196 SER A N 1
ATOM 1496 C CA . SER A 1 196 ? 21.656 -33.062 -15.242 1 25.03 196 SER A CA 1
ATOM 1497 C C . SER A 1 196 ? 22.781 -33.25 -16.25 1 25.03 196 SER A C 1
ATOM 1499 O O . SER A 1 196 ? 22.641 -32.906 -17.422 1 25.03 196 SER A O 1
ATOM 1501 N N . MET B 1 1 ? -50 32.719 -4.332 1 44.5 1 MET B N 1
ATOM 1502 C CA . MET B 1 1 ? -48.656 32.312 -4.625 1 44.5 1 MET B CA 1
ATOM 1503 C C . MET B 1 1 ? -48 31.688 -3.393 1 44.5 1 MET B C 1
ATOM 1505 O O . MET B 1 1 ? -47.625 32.406 -2.457 1 44.5 1 MET B O 1
ATOM 1509 N N . THR B 1 2 ? -48.375 30.5 -2.877 1 51.72 2 THR B N 1
ATOM 1510 C CA . THR B 1 2 ? -47.938 29.734 -1.723 1 51.72 2 THR B CA 1
ATOM 1511 C C . THR B 1 2 ? -46.406 29.531 -1.771 1 51.72 2 THR B C 1
ATOM 1513 O O . THR B 1 2 ? -45.875 28.984 -2.742 1 51.72 2 THR B O 1
ATOM 1516 N N . SER B 1 3 ? -45.656 30.453 -1.253 1 51.56 3 SER B N 1
ATOM 1517 C CA . SER B 1 3 ? -44.188 30.344 -1.136 1 51.56 3 SER B CA 1
ATOM 1518 C C . SER B 1 3 ? -43.781 28.969 -0.628 1 51.56 3 SER B C 1
ATOM 1520 O O . SER B 1 3 ? -44.406 28.438 0.302 1 51.56 3 SER B O 1
ATOM 1522 N N . PRO B 1 4 ? -43.062 28.141 -1.45 1 51.62 4 PRO B N 1
ATOM 1523 C CA . PRO B 1 4 ? -42.625 26.828 -0.984 1 51.62 4 PRO B CA 1
ATOM 1524 C C . PRO B 1 4 ? -42.062 26.859 0.429 1 51.62 4 PRO B C 1
ATOM 1526 O O . PRO B 1 4 ? -41.531 27.891 0.854 1 51.62 4 PRO B O 1
ATOM 1529 N N . VAL B 1 5 ? -42.75 26.328 1.428 1 52.91 5 VAL B N 1
ATOM 1530 C CA . VAL B 1 5 ? -42.188 26.125 2.764 1 52.91 5 VAL B CA 1
ATOM 1531 C C . VAL B 1 5 ? -40.688 25.781 2.668 1 52.91 5 VAL B C 1
ATOM 1533 O O . VAL B 1 5 ? -40.312 24.953 1.84 1 52.91 5 VAL B O 1
ATOM 1536 N N . PRO B 1 6 ? -39.719 26.625 3.02 1 50.59 6 PRO B N 1
ATOM 1537 C CA . PRO B 1 6 ? -38.312 26.266 2.955 1 50.59 6 PRO B CA 1
ATOM 1538 C C . PRO B 1 6 ? -38.031 24.812 3.355 1 50.59 6 PRO B C 1
ATOM 1540 O O . PRO B 1 6 ? -38.719 24.281 4.246 1 50.59 6 PRO B O 1
ATOM 1543 N N . GLY B 1 7 ? -37.906 23.891 2.467 1 48.69 7 GLY B N 1
ATOM 1544 C CA . GLY B 1 7 ? -37.625 22.5 2.734 1 48.69 7 GLY B CA 1
ATOM 1545 C C . GLY B 1 7 ? -36.875 22.266 4.023 1 48.69 7 GLY B C 1
ATOM 1546 O O . GLY B 1 7 ? -36.062 23.094 4.422 1 48.69 7 GLY B O 1
ATOM 1547 N N . ARG B 1 8 ? -37.469 21.781 5.086 1 55.78 8 ARG B N 1
ATOM 1548 C CA . ARG B 1 8 ? -36.938 21.5 6.418 1 55.78 8 ARG B CA 1
ATOM 1549 C C . ARG B 1 8 ? -35.531 20.938 6.344 1 55.78 8 ARG B C 1
ATOM 1551 O O . ARG B 1 8 ? -35.281 19.922 5.688 1 55.78 8 ARG B O 1
ATOM 1558 N N . ARG B 1 9 ? -34.531 21.844 6.547 1 65.38 9 ARG B N 1
ATOM 1559 C CA . ARG B 1 9 ? -33.125 21.453 6.645 1 65.38 9 ARG B CA 1
ATOM 1560 C C . ARG B 1 9 ? -32.969 20.172 7.469 1 65.38 9 ARG B C 1
ATOM 1562 O O . ARG B 1 9 ? -33.531 20.047 8.547 1 65.38 9 ARG B O 1
ATOM 1569 N N . ARG B 1 10 ? -32.656 19.016 6.926 1 69.56 10 ARG B N 1
ATOM 1570 C CA . ARG B 1 10 ? -32.406 17.781 7.668 1 69.56 10 ARG B CA 1
ATOM 1571 C C . ARG B 1 10 ? -31.562 18.062 8.906 1 69.56 10 ARG B C 1
ATOM 1573 O O . ARG B 1 10 ? -30.547 18.75 8.828 1 69.56 10 ARG B O 1
ATOM 1580 N N . PRO B 1 11 ? -32.219 17.641 9.961 1 85.12 11 PRO B N 1
ATOM 1581 C CA . PRO B 1 11 ? -31.406 17.859 11.172 1 85.12 11 PRO B CA 1
ATOM 1582 C C . PRO B 1 11 ? -30.016 17.266 11.07 1 85.12 11 PRO B C 1
ATOM 1584 O O . PRO B 1 11 ? -29.828 16.219 10.422 1 85.12 11 PRO B O 1
ATOM 1587 N N . LEU B 1 12 ? -29.047 18.031 11.562 1 90.31 12 LEU B N 1
ATOM 1588 C CA . LEU B 1 12 ? -27.672 17.562 11.594 1 90.31 12 LEU B CA 1
ATOM 1589 C C . LEU B 1 12 ? -27.562 16.219 12.281 1 90.31 12 LEU B C 1
ATOM 1591 O O . LEU B 1 12 ? -28.203 15.977 13.305 1 90.31 12 LEU B O 1
ATOM 1595 N N . SER B 1 13 ? -26.922 15.328 11.625 1 94.19 13 SER B N 1
ATOM 1596 C CA . SER B 1 13 ? -26.672 13.984 12.141 1 94.19 13 SER B CA 1
ATOM 1597 C C . SER B 1 13 ? -25.266 13.5 11.781 1 94.19 13 SER B C 1
ATOM 1599 O O . SER B 1 13 ? -24.609 14.094 10.922 1 94.19 13 SER B O 1
ATOM 1601 N N . ARG B 1 14 ? -24.875 12.5 12.469 1 94.81 14 ARG B N 1
ATOM 1602 C CA . ARG B 1 14 ? -23.578 11.891 12.156 1 94.81 14 ARG B CA 1
ATOM 1603 C C . ARG B 1 14 ? -23.531 11.414 10.711 1 94.81 14 ARG B C 1
ATOM 1605 O O . ARG B 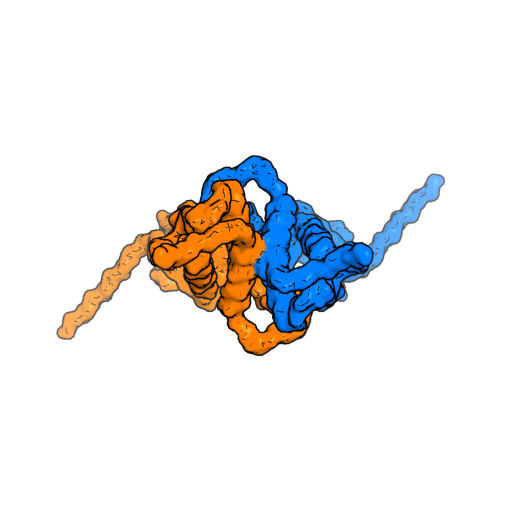1 14 ? -22.516 11.562 10.039 1 94.81 14 ARG B O 1
ATOM 1612 N N . ALA B 1 15 ? -24.641 10.922 10.266 1 95.19 15 ALA B N 1
ATOM 1613 C CA . ALA B 1 15 ? -24.719 10.422 8.898 1 95.19 15 ALA B CA 1
ATOM 1614 C C . ALA B 1 15 ? -24.531 11.555 7.895 1 95.19 15 ALA B C 1
ATOM 1616 O O . ALA B 1 15 ? -23.828 11.406 6.895 1 95.19 15 ALA B O 1
ATOM 1617 N N . LEU B 1 16 ? -25.094 12.625 8.164 1 95.94 16 LEU B N 1
ATOM 1618 C CA . LEU B 1 16 ? -24.969 13.781 7.281 1 95.94 16 LEU B CA 1
ATOM 1619 C C . LEU B 1 16 ? -23.547 14.328 7.297 1 95.94 16 LEU B C 1
ATOM 1621 O O . LEU B 1 16 ? -23.016 14.719 6.254 1 95.94 16 LEU B O 1
ATOM 1625 N N . ILE B 1 17 ? -23.016 14.312 8.43 1 97.19 17 ILE B N 1
ATOM 1626 C CA . ILE B 1 17 ? -21.641 14.797 8.602 1 97.19 17 ILE B CA 1
ATOM 1627 C C . ILE B 1 17 ? -20.688 13.914 7.812 1 97.19 17 ILE B C 1
ATOM 1629 O O . ILE B 1 17 ? -19.828 14.414 7.082 1 97.19 17 ILE B O 1
ATOM 1633 N N . VAL B 1 18 ? -20.891 12.648 7.906 1 96.69 18 VAL B N 1
ATOM 1634 C CA . VAL B 1 18 ? -20.016 11.688 7.234 1 96.69 18 VAL B CA 1
ATOM 1635 C C . VAL B 1 18 ? -20.188 11.805 5.723 1 96.69 18 VAL B C 1
ATOM 1637 O O . VAL B 1 18 ? -19.219 11.758 4.973 1 96.69 18 VAL B O 1
ATOM 1640 N N . ALA B 1 19 ? -21.406 12 5.281 1 97.31 19 ALA B N 1
ATOM 1641 C CA . ALA B 1 19 ? -21.656 12.164 3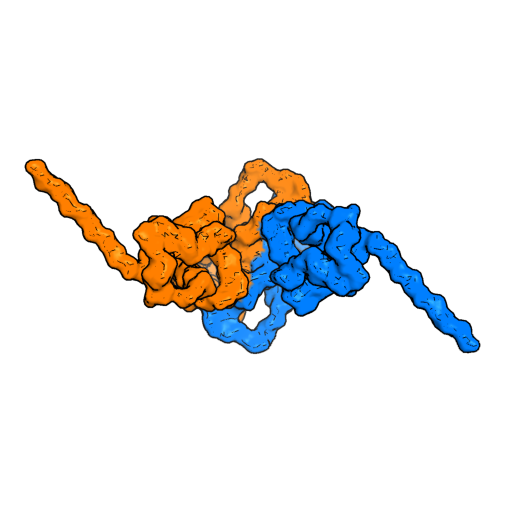.854 1 97.31 19 ALA B CA 1
ATOM 1642 C C . ALA B 1 19 ? -20.984 13.414 3.305 1 97.31 19 ALA B C 1
ATOM 1644 O O . ALA B 1 19 ? -20.391 13.383 2.225 1 97.31 19 ALA B O 1
ATOM 1645 N N . ALA B 1 20 ? -21.047 14.469 4.059 1 97.5 20 ALA B N 1
ATOM 1646 C CA . ALA B 1 20 ? -20.391 15.711 3.658 1 97.5 20 ALA B CA 1
ATOM 1647 C C . ALA B 1 20 ? -18.875 15.539 3.639 1 97.5 20 ALA B C 1
ATOM 1649 O O . ALA B 1 20 ? -18.203 16 2.711 1 97.5 20 ALA B O 1
ATOM 1650 N N . ALA B 1 21 ? -18.391 14.891 4.672 1 97.62 21 ALA B N 1
ATOM 1651 C CA . ALA B 1 21 ? -16.953 14.633 4.762 1 97.62 21 ALA B CA 1
ATOM 1652 C C . ALA B 1 21 ? -16.469 13.797 3.582 1 97.62 21 ALA B C 1
ATOM 1654 O O . ALA B 1 21 ? -15.414 14.078 3.004 1 97.62 21 ALA B O 1
ATOM 1655 N N . ARG B 1 22 ? -17.188 12.758 3.25 1 97.19 22 ARG B N 1
ATOM 1656 C CA . ARG B 1 22 ? -16.844 11.898 2.121 1 97.19 22 ARG B CA 1
ATOM 1657 C C . ARG B 1 22 ? -16.766 12.695 0.824 1 97.19 22 ARG B C 1
ATOM 1659 O O . ARG B 1 22 ? -15.852 12.508 0.022 1 97.19 22 ARG B O 1
ATOM 1666 N N . ARG B 1 23 ? -17.719 13.594 0.604 1 97.12 23 ARG B N 1
ATOM 1667 C CA . ARG B 1 23 ? -17.734 14.414 -0.598 1 97.12 23 ARG B CA 1
ATOM 1668 C C . ARG B 1 23 ? -16.5 15.305 -0.676 1 97.12 23 ARG B C 1
ATOM 1670 O O . ARG B 1 23 ? -15.875 15.414 -1.733 1 97.12 23 ARG B O 1
ATOM 1677 N N . ILE B 1 24 ? -16.172 15.867 0.416 1 97.25 24 ILE B N 1
ATOM 1678 C CA . ILE B 1 24 ? -14.992 16.719 0.47 1 97.25 24 ILE B CA 1
ATOM 1679 C C . ILE B 1 24 ? -13.75 15.898 0.149 1 97.25 24 ILE B C 1
ATOM 1681 O O . ILE B 1 24 ? -12.93 16.297 -0.679 1 97.25 24 ILE B O 1
ATOM 1685 N N . ALA B 1 25 ? -13.648 14.742 0.765 1 96.44 25 ALA B N 1
ATOM 1686 C CA . ALA B 1 25 ? -12.492 13.875 0.555 1 96.44 25 ALA B CA 1
ATOM 1687 C C . ALA B 1 25 ? -12.422 13.398 -0.893 1 96.44 25 ALA B C 1
ATOM 1689 O O . ALA B 1 25 ? -11.336 13.336 -1.479 1 96.44 25 ALA B O 1
ATOM 1690 N N . ASP B 1 26 ? -13.57 13.086 -1.457 1 96.12 26 ASP B N 1
ATOM 1691 C CA . ASP B 1 26 ? -13.633 12.617 -2.838 1 96.12 26 ASP B CA 1
ATOM 1692 C C . ASP B 1 26 ? -13.227 13.727 -3.812 1 96.12 26 ASP B C 1
ATOM 1694 O O . ASP B 1 26 ? -12.539 13.469 -4.801 1 96.12 26 ASP B O 1
ATOM 1698 N N . GLU B 1 27 ? -13.633 14.93 -3.521 1 95.38 27 GLU B N 1
ATOM 1699 C CA . GLU B 1 27 ? -13.461 16.047 -4.445 1 95.38 27 GLU B CA 1
ATOM 1700 C C . GLU B 1 27 ? -12.102 16.703 -4.266 1 95.38 27 GLU B C 1
ATOM 1702 O O . GLU B 1 27 ? -11.445 17.078 -5.246 1 95.38 27 GLU B O 1
ATOM 1707 N N . ASP B 1 28 ? -11.656 16.812 -2.984 1 94.06 28 ASP B N 1
ATOM 1708 C CA . ASP B 1 28 ? -10.508 17.688 -2.713 1 94.06 28 ASP B CA 1
ATOM 1709 C C . ASP B 1 28 ? -9.406 16.922 -1.983 1 94.06 28 ASP B C 1
ATOM 1711 O O . ASP B 1 28 ? -8.336 17.469 -1.721 1 94.06 28 ASP B O 1
ATOM 1715 N N . GLY B 1 29 ? -9.625 15.672 -1.692 1 93.12 29 GLY B N 1
ATOM 1716 C CA . GLY B 1 29 ? -8.633 14.875 -0.991 1 93.12 29 GLY B CA 1
ATOM 1717 C C . GLY B 1 29 ? -8.719 15.008 0.518 1 93.12 29 GLY B C 1
ATOM 1718 O O . GLY B 1 29 ? -9.43 15.875 1.03 1 93.12 29 GLY B O 1
ATOM 1719 N N . LEU B 1 30 ? -7.957 14.203 1.247 1 90.69 30 LEU B N 1
ATOM 1720 C CA . LEU B 1 30 ? -7.996 14.156 2.705 1 90.69 30 LEU B CA 1
ATOM 1721 C C . LEU B 1 30 ? -7.402 15.43 3.303 1 90.69 30 LEU B C 1
ATOM 1723 O O . LEU B 1 30 ? -7.805 15.852 4.391 1 90.69 30 LEU B O 1
ATOM 1727 N N . GLY B 1 31 ? -6.434 15.93 2.639 1 88.62 31 GLY B N 1
ATOM 1728 C CA . GLY B 1 31 ? -5.801 17.141 3.125 1 88.62 31 GLY B CA 1
ATOM 1729 C C . GLY B 1 31 ? -6.77 18.312 3.266 1 88.62 31 GLY B C 1
ATOM 1730 O O . GLY B 1 31 ? -6.574 19.188 4.113 1 88.62 31 GLY B O 1
ATOM 1731 N N . ALA B 1 32 ? -7.77 18.281 2.539 1 93.81 32 ALA B N 1
ATOM 1732 C CA . ALA B 1 32 ? -8.758 19.359 2.547 1 93.81 32 ALA B CA 1
ATOM 1733 C C . ALA B 1 32 ? -9.844 19.094 3.592 1 93.81 32 ALA B C 1
ATOM 1735 O O . ALA B 1 32 ? -10.641 19.984 3.908 1 93.81 32 ALA B O 1
ATOM 1736 N N . LEU B 1 33 ? -9.875 17.906 4.082 1 95.44 33 LEU B N 1
ATOM 1737 C CA . LEU B 1 33 ? -10.93 17.531 5.008 1 95.44 33 LEU B CA 1
ATOM 1738 C C . LEU B 1 33 ? -10.633 18.031 6.414 1 95.44 33 LEU B C 1
ATOM 1740 O O . LEU B 1 33 ? -9.766 17.5 7.105 1 95.44 33 LEU B O 1
ATOM 1744 N N . THR B 1 34 ? -11.328 19.078 6.805 1 95.62 34 THR B N 1
ATOM 1745 C CA . THR B 1 34 ? -11.289 19.594 8.164 1 95.62 34 THR B CA 1
ATOM 1746 C C . THR B 1 34 ? -12.695 19.75 8.727 1 95.62 34 THR B C 1
ATOM 1748 O O . THR B 1 34 ? -13.672 19.797 7.973 1 95.62 34 THR B O 1
ATOM 1751 N N . VAL B 1 35 ? -12.695 19.781 10.055 1 95.56 35 VAL B N 1
ATOM 1752 C CA . VAL B 1 35 ? -13.992 19.984 10.695 1 95.56 35 VAL B CA 1
ATOM 1753 C C . VAL B 1 35 ? -14.586 21.312 10.242 1 95.56 35 VAL B C 1
ATOM 1755 O O . VAL B 1 35 ? -15.789 21.391 9.977 1 95.56 35 VAL B O 1
ATOM 1758 N N . ARG B 1 36 ? -13.805 22.297 10.039 1 96 36 ARG B N 1
ATOM 1759 C CA . ARG B 1 36 ? -14.242 23.609 9.562 1 96 36 ARG B CA 1
ATOM 1760 C C . ARG B 1 36 ? -14.844 23.516 8.164 1 96 36 ARG B C 1
ATOM 1762 O O . ARG B 1 36 ? -15.906 24.078 7.906 1 96 36 ARG B O 1
ATOM 1769 N N . GLN B 1 37 ? -14.219 22.781 7.301 1 96.75 37 GLN B N 1
ATOM 1770 C CA . GLN B 1 37 ? -14.688 22.641 5.926 1 96.75 37 GLN B CA 1
ATOM 1771 C C . GLN B 1 37 ? -16.016 21.891 5.875 1 96.75 37 GLN B C 1
ATOM 1773 O O . GLN B 1 37 ? -16.875 22.203 5.051 1 96.75 37 GLN B O 1
ATOM 1778 N N . VAL B 1 38 ? -16.094 20.891 6.676 1 97.56 38 VAL B N 1
ATOM 1779 C CA . VAL B 1 38 ? -17.328 20.125 6.746 1 97.56 38 VAL B CA 1
ATOM 1780 C C . VAL B 1 38 ? -18.469 21.031 7.215 1 97.56 38 VAL B C 1
ATOM 1782 O O . VAL B 1 38 ? -19.562 21.016 6.637 1 97.56 38 VAL B O 1
ATOM 1785 N N . ALA B 1 39 ? -18.203 21.812 8.266 1 96.94 39 ALA B N 1
ATOM 1786 C CA . ALA B 1 39 ? -19.188 22.75 8.773 1 96.94 39 ALA B CA 1
ATOM 1787 C C . ALA B 1 39 ? -19.641 23.719 7.688 1 96.94 39 ALA B C 1
ATOM 1789 O O . ALA B 1 39 ? -20.828 23.953 7.504 1 96.94 39 ALA B O 1
ATOM 1790 N N . GLN B 1 40 ? -18.688 24.188 6.98 1 96.56 40 GLN B N 1
ATOM 1791 C CA . GLN B 1 40 ? -18.969 25.125 5.898 1 96.56 40 GLN B CA 1
ATOM 1792 C C . GLN B 1 40 ? -19.844 24.484 4.824 1 96.56 40 GLN B C 1
ATOM 1794 O O . GLN B 1 40 ? -20.797 25.094 4.355 1 96.56 40 GLN B O 1
ATOM 1799 N N . ARG B 1 41 ? -19.531 23.312 4.48 1 95.69 41 ARG B N 1
ATOM 1800 C CA . ARG B 1 41 ? -20.281 22.609 3.449 1 95.69 41 ARG B CA 1
ATOM 1801 C C . ARG B 1 41 ? -21.719 22.375 3.885 1 95.69 41 ARG B C 1
ATOM 1803 O O . ARG B 1 41 ? -22.641 22.406 3.059 1 95.69 41 ARG B O 1
ATOM 1810 N N . LEU B 1 42 ? -21.906 22.172 5.156 1 96.25 42 LEU B N 1
ATOM 1811 C CA . LEU B 1 42 ? -23.219 21.859 5.695 1 96.25 42 LEU B CA 1
ATOM 1812 C C . LEU B 1 42 ? -23.969 23.141 6.086 1 96.25 42 LEU B C 1
ATOM 1814 O O . LEU B 1 42 ? -25.125 23.094 6.512 1 96.25 42 LEU B O 1
ATOM 1818 N N . GLY B 1 43 ? -23.297 24.266 5.98 1 95.62 43 GLY B N 1
ATOM 1819 C CA . GLY B 1 43 ? -23.922 25.531 6.332 1 95.62 43 GLY B CA 1
ATOM 1820 C C . GLY B 1 43 ? -24.188 25.672 7.82 1 95.62 43 GLY B C 1
ATOM 1821 O O . GLY B 1 43 ? -25.234 26.203 8.227 1 95.62 43 GLY B O 1
ATOM 1822 N N . THR B 1 44 ? -23.344 25.109 8.578 1 94.44 44 THR B N 1
ATOM 1823 C CA . THR B 1 44 ? -23.484 25.156 10.031 1 94.44 44 THR B CA 1
ATOM 1824 C C . THR B 1 44 ? -22.156 25.562 10.68 1 94.44 44 THR B C 1
ATOM 1826 O O . THR B 1 44 ? -21.156 25.781 9.984 1 94.44 44 THR B O 1
ATOM 1829 N N . GLY B 1 45 ? -22.141 25.797 11.977 1 92.81 45 GLY B N 1
ATOM 1830 C CA . GLY B 1 45 ? -20.922 26.125 12.703 1 92.81 45 GLY B CA 1
ATOM 1831 C C . GLY B 1 45 ? -20.203 24.891 13.211 1 92.81 45 GLY B C 1
ATOM 1832 O O . GLY B 1 45 ? -20.797 23.812 13.336 1 92.81 45 GLY B O 1
ATOM 1833 N N . GLN B 1 46 ? -18.953 25 13.508 1 93.19 46 GLN B N 1
ATOM 1834 C CA . GLN B 1 46 ? -18.125 23.906 14.016 1 93.19 46 GLN B CA 1
ATOM 1835 C C . GLN B 1 46 ? -18.688 23.359 15.336 1 93.19 46 GLN B C 1
ATOM 1837 O O . GLN B 1 46 ? -18.656 22.156 15.578 1 93.19 46 GLN B O 1
ATOM 1842 N N . ALA B 1 47 ? -19.141 24.266 16.141 1 92.94 47 ALA B N 1
ATOM 1843 C CA . ALA B 1 47 ? -19.656 23.875 17.438 1 92.94 47 ALA B CA 1
ATOM 1844 C C . ALA B 1 47 ? -20.797 22.875 17.297 1 92.94 47 ALA B C 1
ATOM 1846 O O . ALA B 1 47 ? -20.922 21.938 18.109 1 92.94 47 ALA B O 1
ATOM 1847 N N . SER B 1 48 ? -21.609 23.031 16.328 1 93.81 48 SER B N 1
ATOM 1848 C CA . SER B 1 48 ? -22.734 22.141 16.078 1 93.81 48 SER B CA 1
ATOM 1849 C C . SER B 1 48 ? -22.266 20.734 15.711 1 93.81 48 SER B C 1
ATOM 1851 O O . SER B 1 48 ? -22.906 19.75 16.047 1 93.81 48 SER B O 1
ATOM 1853 N N . LEU B 1 49 ? -21.109 20.594 15.055 1 94.69 49 LEU B N 1
ATOM 1854 C CA . LEU B 1 49 ? -20.547 19.312 14.633 1 94.69 49 LEU B CA 1
ATOM 1855 C C . LEU B 1 49 ? -19.984 18.547 15.828 1 94.69 49 LEU B C 1
ATOM 1857 O O . LEU B 1 49 ? -20.109 17.328 15.898 1 94.69 49 LEU B O 1
ATOM 1861 N N . TYR B 1 50 ? -19.438 19.297 16.75 1 93 50 TYR B N 1
ATOM 1862 C CA . TYR B 1 50 ? -18.766 18.688 17.891 1 9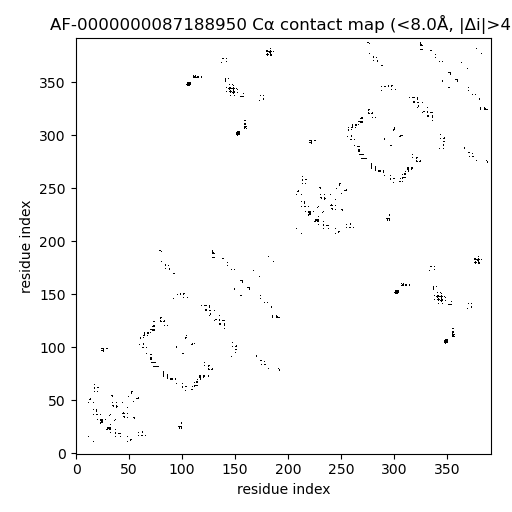3 50 TYR B CA 1
ATOM 1863 C C . TYR B 1 50 ? -19.75 18.031 18.844 1 93 50 TYR B C 1
ATOM 1865 O O . TYR B 1 50 ? -19.359 17.25 19.719 1 93 50 TYR B O 1
ATOM 1873 N N . ARG B 1 51 ? -21.031 18.234 18.625 1 93.19 51 ARG B N 1
ATOM 1874 C CA . ARG B 1 51 ? -22.078 17.484 19.328 1 93.19 51 ARG B CA 1
ATOM 1875 C C . ARG B 1 51 ? -22.156 16.062 18.812 1 93.19 51 ARG B C 1
ATOM 1877 O O . ARG B 1 51 ? -22.656 15.172 19.5 1 93.19 51 ARG B O 1
ATOM 1884 N N . HIS B 1 52 ? -21.688 15.93 17.625 1 95.31 52 HIS B N 1
ATOM 1885 C CA . HIS B 1 52 ? -21.859 14.641 16.953 1 95.31 52 HIS B CA 1
ATOM 1886 C C . HIS B 1 52 ? -20.516 13.945 16.75 1 95.31 52 HIS B C 1
ATOM 1888 O O . HIS B 1 52 ? -20.469 12.727 16.562 1 95.31 52 HIS B O 1
ATOM 1894 N N . ILE B 1 53 ? -19.484 14.656 16.688 1 95.12 53 ILE B N 1
ATOM 1895 C CA . ILE B 1 53 ? -18.141 14.125 16.531 1 95.12 53 ILE B CA 1
ATOM 1896 C C . ILE B 1 53 ? -17.203 14.812 17.516 1 95.12 53 ILE B C 1
ATOM 1898 O O . ILE B 1 53 ? -17.375 15.992 17.844 1 95.12 53 ILE B O 1
ATOM 1902 N N . THR B 1 54 ? -16.109 14.133 17.875 1 93.06 54 THR B N 1
ATOM 1903 C CA . THR B 1 54 ? -15.234 14.656 18.922 1 93.06 54 THR B CA 1
ATOM 1904 C C . THR B 1 54 ? -14.07 15.422 18.297 1 93.06 54 THR B C 1
ATOM 1906 O O . THR B 1 54 ? -13.602 16.406 18.859 1 93.06 54 THR B O 1
ATOM 1909 N N . ASP B 1 55 ? -13.539 14.945 17.188 1 91.44 55 ASP B N 1
ATOM 1910 C CA . ASP B 1 55 ? -12.367 15.531 16.531 1 91.44 55 ASP B CA 1
ATOM 1911 C C . ASP B 1 55 ? -12.195 14.977 15.125 1 91.44 55 ASP B C 1
ATOM 1913 O O . ASP B 1 55 ? -13.008 14.18 14.656 1 91.44 55 ASP B O 1
ATOM 1917 N N . ARG B 1 56 ? -11.203 15.398 14.484 1 91.44 56 ARG B N 1
ATOM 1918 C CA . ARG B 1 56 ? -10.922 14.938 13.125 1 91.44 56 ARG B CA 1
ATOM 1919 C C . ARG B 1 56 ? -10.617 13.445 13.102 1 91.44 56 ARG B C 1
ATOM 1921 O O . ARG B 1 56 ? -10.977 12.75 12.148 1 91.44 56 ARG B O 1
ATOM 1928 N N . GLY B 1 57 ? -9.992 12.977 14.133 1 89.81 57 GLY B N 1
ATOM 1929 C CA . GLY B 1 57 ? -9.711 11.555 14.234 1 89.81 57 GLY B CA 1
ATOM 1930 C C . GLY B 1 57 ? -10.961 10.695 14.211 1 89.81 57 GLY B C 1
ATOM 1931 O O . GLY B 1 57 ? -11.016 9.695 13.5 1 89.81 57 GLY B O 1
ATOM 1932 N N . GLN B 1 58 ? -11.867 11.102 14.992 1 91.62 58 GLN B N 1
ATOM 1933 C CA . GLN B 1 58 ? -13.125 10.375 14.977 1 91.62 58 GLN B CA 1
ATOM 1934 C C . GLN B 1 58 ? -13.812 10.477 13.617 1 91.62 58 GLN B C 1
ATOM 1936 O O . GLN B 1 58 ? -14.406 9.516 13.141 1 91.62 58 GLN B O 1
ATOM 1941 N N . LEU B 1 59 ? -13.805 11.664 13.023 1 93.56 59 LEU B N 1
ATOM 1942 C CA . LEU B 1 59 ? -14.391 11.852 11.695 1 93.56 59 LEU B CA 1
ATOM 1943 C C . LEU B 1 59 ? -13.758 10.898 10.688 1 93.56 59 LEU B C 1
ATOM 1945 O O . LEU B 1 59 ? -14.461 10.281 9.883 1 93.56 59 LEU B O 1
ATOM 1949 N N . LEU B 1 60 ? -12.461 10.711 10.766 1 91.5 60 LEU B N 1
ATOM 1950 C CA . LEU B 1 60 ? -11.758 9.805 9.867 1 91.5 60 LEU B CA 1
ATOM 1951 C C . LEU B 1 60 ? -12.164 8.359 10.125 1 91.5 60 LEU B C 1
ATOM 1953 O O . LEU B 1 60 ? -12.305 7.57 9.188 1 91.5 60 LEU B O 1
ATOM 1957 N N . SER B 1 61 ? -12.328 8.062 11.344 1 89.44 61 SER B N 1
ATOM 1958 C CA . SER B 1 61 ? -12.789 6.723 11.688 1 89.44 61 SER B CA 1
ATOM 1959 C C . SER B 1 61 ? -14.172 6.445 11.109 1 89.44 61 SER B C 1
ATOM 1961 O O . SER B 1 61 ? -14.414 5.371 10.555 1 89.44 61 SER B O 1
ATOM 1963 N N . LEU B 1 62 ? -15 7.406 11.227 1 91.62 62 LEU B N 1
ATOM 1964 C CA . LEU B 1 62 ? -16.359 7.27 10.703 1 91.62 62 LEU B CA 1
ATOM 1965 C C . LEU B 1 62 ? -16.344 7.164 9.188 1 91.62 62 LEU B C 1
ATOM 1967 O O . LEU B 1 62 ? -17.141 6.418 8.609 1 91.62 62 LEU B O 1
ATOM 1971 N N . LEU B 1 63 ? -15.484 7.863 8.547 1 92.81 63 LEU B N 1
ATOM 1972 C CA . LEU B 1 63 ? -15.344 7.781 7.098 1 92.81 63 LEU B CA 1
ATOM 1973 C C . LEU B 1 63 ? -14.875 6.391 6.676 1 92.81 63 LEU B C 1
ATOM 1975 O O . LEU B 1 63 ? -15.391 5.824 5.715 1 92.81 63 LEU B O 1
ATOM 1979 N N . ALA B 1 64 ? -13.898 5.891 7.387 1 89.25 64 ALA B N 1
ATOM 1980 C CA . ALA B 1 64 ? -13.398 4.543 7.105 1 89.25 64 ALA B CA 1
ATOM 1981 C C . ALA B 1 64 ? -14.508 3.508 7.25 1 89.25 64 ALA B C 1
ATOM 1983 O O . ALA B 1 64 ? -14.633 2.605 6.418 1 89.25 64 ALA B O 1
ATOM 1984 N N . GLU B 1 65 ? -15.258 3.66 8.242 1 90.19 65 GLU B N 1
ATOM 1985 C CA . GLU B 1 65 ? -16.375 2.75 8.469 1 90.19 65 GLU B CA 1
ATOM 1986 C C . GLU B 1 65 ? -17.406 2.84 7.344 1 90.19 65 GLU B C 1
ATOM 1988 O O . GLU B 1 65 ? -17.938 1.822 6.898 1 90.19 65 GLU B O 1
ATOM 1993 N N . ASP B 1 66 ? -17.641 4.055 6.988 1 92.69 66 ASP B N 1
ATOM 1994 C CA . ASP B 1 66 ? -18.594 4.309 5.914 1 92.69 66 ASP B CA 1
ATOM 1995 C C . ASP B 1 66 ? -18.172 3.607 4.625 1 92.69 66 ASP B C 1
ATOM 1997 O O . ASP B 1 66 ? -19.016 3.039 3.918 1 92.69 66 ASP B O 1
ATOM 2001 N N . VAL B 1 67 ? -16.938 3.578 4.309 1 92.94 67 VAL B N 1
ATOM 2002 C CA . VAL B 1 67 ? -16.422 2.932 3.107 1 92.94 67 VAL B CA 1
ATOM 2003 C C . VAL B 1 67 ? -16.391 1.418 3.303 1 92.94 67 VAL B C 1
ATOM 2005 O O . VAL B 1 67 ? -16.75 0.663 2.393 1 92.94 67 VAL B O 1
ATOM 2008 N N . ALA B 1 68 ? -16.062 1.007 4.465 1 90.75 68 ALA B N 1
ATOM 2009 C CA . ALA B 1 68 ? -15.898 -0.414 4.758 1 90.75 68 ALA B CA 1
ATOM 2010 C C . ALA B 1 68 ? -17.234 -1.149 4.695 1 90.75 68 ALA B C 1
ATOM 2012 O O . ALA B 1 68 ? -17.312 -2.271 4.188 1 90.75 68 ALA B O 1
ATOM 2013 N N . VAL B 1 69 ? -18.25 -0.51 5.199 1 91.12 69 VAL B N 1
ATOM 2014 C CA . VAL B 1 69 ? -19.547 -1.165 5.301 1 91.12 69 VAL B CA 1
ATOM 2015 C C . VAL B 1 69 ? -20.109 -1.418 3.902 1 91.12 69 VAL B C 1
ATOM 2017 O O . VAL B 1 69 ? -20.969 -2.291 3.717 1 91.12 69 VAL B O 1
ATOM 2020 N N . ARG B 1 70 ? -19.562 -0.735 2.945 1 93.94 70 ARG B N 1
ATOM 2021 C CA . ARG B 1 70 ? -20.094 -0.823 1.592 1 93.94 70 ARG B CA 1
ATOM 2022 C C . ARG B 1 70 ? -19.203 -1.687 0.704 1 93.94 70 ARG B C 1
ATOM 2024 O O . ARG B 1 70 ? -19.438 -1.774 -0.506 1 93.94 70 ARG B O 1
ATOM 2031 N N . LEU B 1 71 ? -18.219 -2.285 1.306 1 94.69 71 LEU B N 1
ATOM 2032 C CA . LEU B 1 71 ? -17.453 -3.287 0.563 1 94.69 71 LEU B CA 1
ATOM 2033 C C . LEU B 1 71 ? -18.375 -4.414 0.092 1 94.69 71 LEU B C 1
ATOM 2035 O O . LEU B 1 71 ? -19.359 -4.742 0.758 1 94.69 71 LEU B O 1
ATOM 2039 N N . PRO B 1 72 ? -18 -5.039 -1.063 1 94.81 72 PRO B N 1
ATOM 2040 C CA . PRO B 1 72 ? -18.891 -6.047 -1.642 1 94.81 72 PRO B CA 1
ATOM 2041 C C . PRO B 1 72 ? -19.125 -7.23 -0.708 1 94.81 72 PRO B C 1
ATOM 2043 O O . PRO B 1 72 ? -18.234 -7.613 0.05 1 94.81 72 PRO B O 1
ATOM 2046 N N . ARG B 1 73 ? -20.297 -7.73 -0.825 1 91.25 73 ARG B N 1
ATOM 2047 C CA . ARG B 1 73 ? -20.656 -8.977 -0.156 1 91.25 73 ARG B CA 1
ATOM 2048 C C . ARG B 1 73 ? -20.453 -10.172 -1.081 1 91.25 73 ARG B C 1
ATOM 2050 O O . ARG B 1 73 ? -20.406 -10.016 -2.305 1 91.25 73 ARG B O 1
ATOM 2057 N N . ARG B 1 74 ? -20.234 -11.273 -0.427 1 86.06 74 ARG B N 1
ATOM 2058 C CA . ARG B 1 74 ? -20.016 -12.492 -1.202 1 86.06 74 ARG B CA 1
ATOM 2059 C C . ARG B 1 74 ? -21.203 -12.766 -2.119 1 86.06 74 ARG B C 1
ATOM 2061 O O . ARG B 1 74 ? -22.359 -12.594 -1.722 1 86.06 74 ARG B O 1
ATOM 2068 N N . THR B 1 75 ? -20.797 -13.109 -3.418 1 79.75 75 THR B N 1
ATOM 2069 C CA . THR B 1 75 ? -21.812 -13.648 -4.316 1 79.75 75 THR B CA 1
ATOM 2070 C C . THR B 1 75 ? -21.828 -15.172 -4.262 1 79.75 75 THR B C 1
ATOM 2072 O O . THR B 1 75 ? -20.812 -15.797 -3.936 1 79.75 75 THR B O 1
ATOM 2075 N N . ASP B 1 76 ? -22.953 -15.812 -4.402 1 78.94 76 ASP B N 1
ATOM 2076 C CA . ASP B 1 76 ? -23.062 -17.266 -4.332 1 78.94 76 ASP B CA 1
ATOM 2077 C C . ASP B 1 76 ? -23.094 -17.875 -5.73 1 78.94 76 ASP B C 1
ATOM 2079 O O . ASP B 1 76 ? -23.25 -19.094 -5.875 1 78.94 76 ASP B O 1
ATOM 2083 N N . THR B 1 77 ? -22.844 -17.062 -6.703 1 81.12 77 THR B N 1
ATOM 2084 C CA . THR B 1 77 ? -22.938 -17.594 -8.062 1 81.12 77 THR B CA 1
ATOM 2085 C C . THR B 1 77 ? -21.531 -17.859 -8.617 1 81.12 77 THR B C 1
ATOM 2087 O O . THR B 1 77 ? -20.594 -17.125 -8.32 1 81.12 77 THR B O 1
ATOM 2090 N N . GLY B 1 78 ? -21.438 -18.969 -9.328 1 83.31 78 GLY B N 1
ATOM 2091 C CA . GLY B 1 78 ? -20.188 -19.328 -9.992 1 83.31 78 GLY B CA 1
ATOM 2092 C C . GLY B 1 78 ? -19.297 -20.219 -9.141 1 83.31 78 GLY B C 1
ATOM 2093 O O . GLY B 1 78 ? -19.641 -20.531 -8 1 83.31 78 GLY B O 1
ATOM 2094 N N . ASP B 1 79 ? -18.203 -20.719 -9.828 1 87.06 79 ASP B N 1
ATOM 2095 C CA . ASP B 1 79 ? -17.25 -21.516 -9.062 1 87.06 79 ASP B CA 1
ATOM 2096 C C . ASP B 1 79 ? -16.422 -20.641 -8.125 1 87.06 79 ASP B C 1
ATOM 2098 O O . ASP B 1 79 ? -16.422 -19.422 -8.242 1 87.06 79 ASP B O 1
ATOM 2102 N N . PRO B 1 80 ? -15.867 -21.219 -7.172 1 86.94 80 PRO B N 1
ATOM 2103 C CA . PRO B 1 80 ? -15.148 -20.469 -6.141 1 86.94 80 PRO B CA 1
ATOM 2104 C C . PRO B 1 80 ? -14.086 -19.547 -6.723 1 86.94 80 PRO B C 1
ATOM 2106 O O . PRO B 1 80 ? -13.883 -18.438 -6.219 1 86.94 80 PRO B O 1
ATOM 2109 N N . HIS B 1 81 ? -13.438 -19.938 -7.785 1 88.69 81 HIS B N 1
ATOM 2110 C CA . HIS B 1 81 ? -12.406 -19.109 -8.398 1 88.69 81 HIS B CA 1
ATOM 2111 C C . HIS B 1 81 ? -13.008 -17.844 -8.984 1 88.69 81 HIS B C 1
ATOM 2113 O O . HIS B 1 81 ? -12.492 -16.734 -8.75 1 88.69 81 HIS B O 1
ATOM 2119 N N . GLU B 1 82 ? -14.055 -18 -9.68 1 90.69 82 GLU B N 1
ATOM 2120 C CA . GLU B 1 82 ? -14.75 -16.859 -10.273 1 90.69 82 GLU B CA 1
ATOM 2121 C C . GLU B 1 82 ? -15.312 -15.938 -9.188 1 90.69 82 GLU B C 1
ATOM 2123 O O . GLU B 1 82 ? -15.266 -14.711 -9.32 1 90.69 82 GLU B O 1
ATOM 2128 N N . ARG B 1 83 ? -15.836 -16.5 -8.156 1 93.69 83 ARG B N 1
ATOM 2129 C CA . ARG B 1 83 ? -16.375 -15.734 -7.047 1 93.69 83 ARG B CA 1
ATOM 2130 C C . ARG B 1 83 ? -15.297 -14.883 -6.383 1 93.69 83 ARG B C 1
ATOM 2132 O O . ARG B 1 83 ? -15.531 -13.719 -6.059 1 93.69 83 ARG B O 1
ATOM 2139 N N . LEU B 1 84 ? -14.18 -15.531 -6.227 1 95.31 84 LEU B N 1
ATOM 2140 C CA . LEU B 1 84 ? -13.07 -14.812 -5.625 1 95.31 84 LEU B CA 1
ATOM 2141 C C . LEU B 1 84 ? -12.633 -13.648 -6.508 1 95.31 84 LEU B C 1
ATOM 2143 O O . LEU B 1 84 ? -12.422 -12.531 -6.016 1 95.31 84 LEU B O 1
ATOM 2147 N N . ARG B 1 85 ? -12.523 -13.906 -7.75 1 95.12 85 ARG B N 1
ATOM 2148 C CA . ARG B 1 85 ? -12.125 -12.859 -8.688 1 95.12 85 ARG B CA 1
ATOM 2149 C C . ARG B 1 85 ? -13.125 -11.703 -8.672 1 95.12 85 ARG B C 1
ATOM 2151 O O . ARG B 1 85 ? -12.727 -10.539 -8.539 1 95.12 85 ARG B O 1
ATOM 2158 N N . GLU B 1 86 ? -14.375 -11.992 -8.758 1 95.44 86 GLU B N 1
ATOM 2159 C CA . GLU B 1 86 ? -15.406 -10.953 -8.773 1 95.44 86 GLU B CA 1
ATOM 2160 C C . GLU B 1 86 ? -15.453 -10.195 -7.457 1 95.44 86 GLU B C 1
ATOM 2162 O O . GLU B 1 86 ? -15.633 -8.977 -7.441 1 95.44 86 GLU B O 1
ATOM 2167 N N . HIS B 1 87 ? -15.297 -10.938 -6.391 1 96.44 87 HIS B N 1
ATOM 2168 C CA . HIS B 1 87 ? -15.312 -10.359 -5.051 1 96.44 87 HIS B CA 1
ATOM 2169 C C . HIS B 1 87 ? -14.227 -9.297 -4.902 1 96.44 87 HIS B C 1
ATOM 2171 O O . HIS B 1 87 ? -14.508 -8.18 -4.469 1 96.44 87 HIS B O 1
ATOM 2177 N N . TRP B 1 88 ? -13.086 -9.555 -5.348 1 97.25 88 TRP B N 1
ATOM 2178 C CA . TRP B 1 88 ? -11.953 -8.648 -5.16 1 97.25 88 TRP B CA 1
ATOM 2179 C C . TRP B 1 88 ? -11.945 -7.555 -6.223 1 97.25 88 TRP B C 1
ATOM 2181 O O . TRP B 1 88 ? -11.523 -6.426 -5.961 1 97.25 88 TRP B O 1
ATOM 2191 N N . LEU B 1 89 ? -12.398 -7.84 -7.426 1 97.5 89 LEU B N 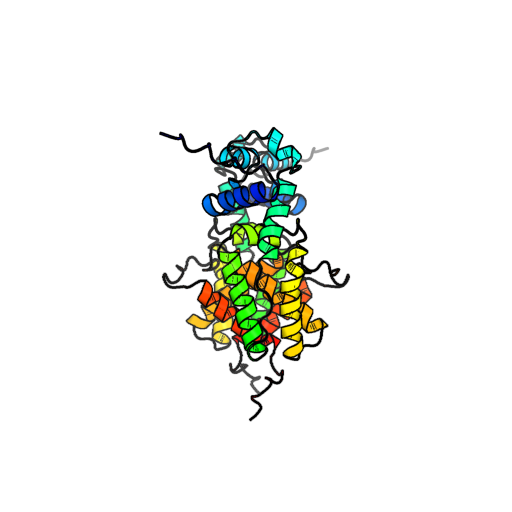1
ATOM 2192 C CA . LEU B 1 89 ? -12.531 -6.797 -8.438 1 97.5 89 LEU B CA 1
ATOM 2193 C C . LEU B 1 89 ? -13.578 -5.766 -8.016 1 97.5 89 LEU B C 1
ATOM 2195 O O . LEU B 1 89 ? -13.398 -4.566 -8.242 1 97.5 89 LEU B O 1
ATOM 2199 N N . ALA B 1 90 ? -14.648 -6.27 -7.406 1 9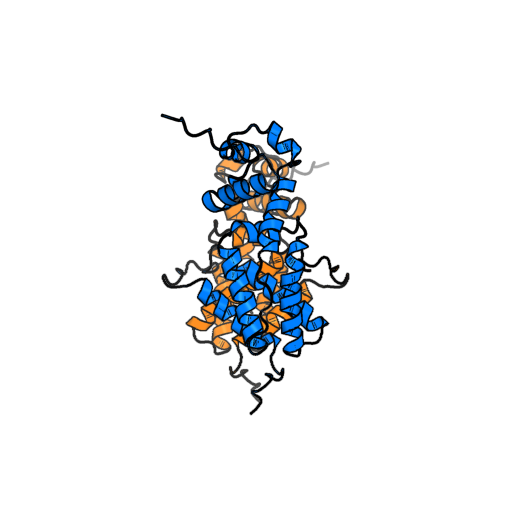7.31 90 ALA B N 1
ATOM 2200 C CA . ALA B 1 90 ? -15.672 -5.359 -6.898 1 97.31 90 ALA B CA 1
ATOM 2201 C C . ALA B 1 90 ? -15.117 -4.484 -5.777 1 97.31 90 ALA B C 1
ATOM 2203 O O . ALA B 1 90 ? -15.461 -3.305 -5.672 1 97.31 90 ALA B O 1
ATOM 2204 N N . ALA B 1 91 ? -14.336 -5.094 -4.938 1 96.75 91 ALA B N 1
ATOM 2205 C CA . ALA B 1 91 ? -13.688 -4.316 -3.883 1 96.75 91 ALA B CA 1
ATOM 2206 C C . ALA B 1 91 ? -12.781 -3.244 -4.473 1 96.75 91 ALA B C 1
ATOM 2208 O O . ALA B 1 91 ? -12.781 -2.102 -4.012 1 96.75 91 ALA B O 1
ATOM 2209 N N . HIS B 1 92 ? -11.977 -3.641 -5.473 1 97.25 92 HIS B N 1
ATOM 2210 C CA . HIS B 1 92 ? -11.141 -2.678 -6.188 1 97.25 92 HIS B CA 1
ATOM 2211 C C . HIS B 1 92 ? -11.977 -1.521 -6.727 1 97.25 92 HIS B C 1
ATOM 2213 O O . HIS B 1 92 ? -11.648 -0.353 -6.504 1 97.25 92 HIS B O 1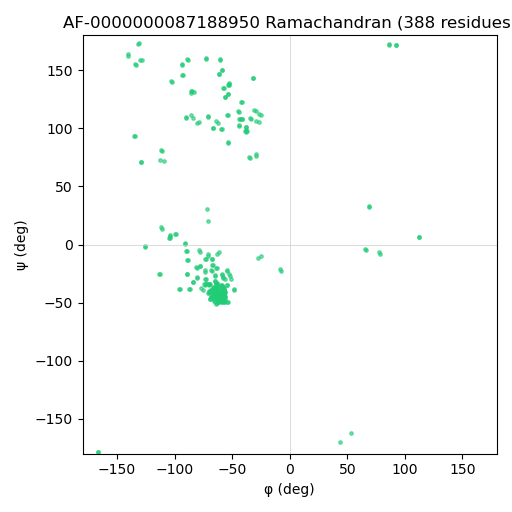
ATOM 2219 N N . ASP B 1 93 ? -13.039 -1.822 -7.391 1 97.31 93 ASP B N 1
ATOM 2220 C CA . ASP B 1 93 ? -13.891 -0.803 -8 1 97.31 93 ASP B CA 1
ATOM 2221 C C . ASP B 1 93 ? -14.453 0.144 -6.941 1 97.31 93 ASP B C 1
ATOM 2223 O O . ASP B 1 93 ? -14.492 1.359 -7.145 1 97.31 93 ASP B O 1
ATOM 2227 N N . HIS B 1 94 ? -14.852 -0.418 -5.875 1 96.44 94 HIS B N 1
ATOM 2228 C CA . HIS B 1 94 ? -15.43 0.373 -4.793 1 96.44 94 HIS B CA 1
ATOM 2229 C C . HIS B 1 94 ? -14.391 1.312 -4.184 1 96.44 94 HIS B C 1
ATOM 2231 O O . HIS B 1 94 ? -14.641 2.512 -4.047 1 96.44 94 HIS B O 1
ATOM 2237 N N . LEU B 1 95 ? -13.242 0.803 -3.859 1 95.56 95 LEU B N 1
ATOM 2238 C CA . LEU B 1 95 ? -12.227 1.595 -3.178 1 95.56 95 LEU B CA 1
ATOM 2239 C C . LEU B 1 95 ? -11.586 2.594 -4.137 1 95.56 95 LEU B C 1
ATOM 2241 O O . LEU B 1 95 ? -11.156 3.674 -3.717 1 95.56 95 LEU B O 1
ATOM 2245 N N . ALA B 1 96 ? -11.523 2.254 -5.426 1 95.44 96 ALA B N 1
ATOM 2246 C CA . ALA B 1 96 ? -10.953 3.15 -6.426 1 95.44 96 ALA B CA 1
ATOM 2247 C C . ALA B 1 96 ? -11.773 4.434 -6.543 1 95.44 96 ALA B C 1
ATOM 2249 O O . ALA B 1 96 ? -11.258 5.465 -6.992 1 95.44 96 ALA B O 1
ATOM 2250 N N . ARG B 1 97 ? -13.016 4.418 -6.109 1 94.44 97 ARG B N 1
ATOM 2251 C CA . ARG B 1 97 ? -13.867 5.602 -6.113 1 94.44 97 ARG B CA 1
ATOM 2252 C C . ARG B 1 97 ? -13.531 6.531 -4.953 1 94.44 97 ARG B C 1
ATOM 2254 O O . ARG B 1 97 ? -13.938 7.695 -4.941 1 94.44 97 ARG B O 1
ATOM 2261 N N . HIS B 1 98 ? -12.852 5.969 -3.969 1 94.5 98 HIS B N 1
ATOM 2262 C CA . HIS B 1 98 ? -12.445 6.695 -2.771 1 94.5 98 HIS B CA 1
ATOM 2263 C C . HIS B 1 98 ? -10.953 6.5 -2.49 1 94.5 98 HIS B C 1
ATOM 2265 O O . HIS B 1 98 ? -10.586 5.883 -1.488 1 94.5 98 HIS B O 1
ATOM 2271 N N . PRO B 1 99 ? -10.141 7.055 -3.262 1 87.69 99 PRO B N 1
ATOM 2272 C CA . PRO B 1 99 ? -8.711 6.754 -3.162 1 87.69 99 PRO B CA 1
ATOM 2273 C C . PRO B 1 99 ? -8.141 7.047 -1.776 1 87.69 99 PRO B C 1
ATOM 2275 O O . PRO B 1 99 ? -7.211 6.367 -1.329 1 87.69 99 PRO B O 1
ATOM 2278 N N . TRP B 1 100 ? -8.727 7.996 -1.1 1 90.81 100 TRP B N 1
ATOM 2279 C CA . TRP B 1 100 ? -8.281 8.352 0.246 1 90.81 100 TRP B CA 1
ATOM 2280 C C . TRP B 1 100 ? -8.57 7.219 1.228 1 90.81 100 TRP B C 1
ATOM 2282 O O . TRP B 1 100 ? -7.941 7.129 2.285 1 90.81 100 TRP B O 1
ATOM 2292 N N . ALA B 1 101 ? -9.508 6.363 0.925 1 91.31 101 ALA B N 1
ATOM 2293 C CA . ALA B 1 101 ? -9.945 5.316 1.845 1 91.31 101 ALA B CA 1
ATOM 2294 C C . ALA B 1 101 ? -8.852 4.273 2.043 1 91.31 101 ALA B C 1
ATOM 2296 O O . ALA B 1 101 ? -8.633 3.793 3.158 1 91.31 101 ALA B O 1
ATOM 2297 N N . ALA B 1 102 ? -8.156 3.91 0.952 1 89 102 ALA B N 1
ATOM 2298 C CA . ALA B 1 102 ? -7.07 2.938 1.054 1 89 102 ALA B CA 1
ATOM 2299 C C . ALA B 1 102 ? -5.988 3.42 2.016 1 89 102 ALA B C 1
ATOM 2301 O O . ALA B 1 102 ? -5.406 2.625 2.754 1 89 102 ALA B O 1
ATOM 2302 N N . ARG B 1 103 ? -5.805 4.668 2.002 1 88.06 103 ARG B N 1
ATOM 2303 C CA . ARG B 1 103 ? -4.801 5.254 2.881 1 88.06 103 ARG B CA 1
ATOM 2304 C C . ARG B 1 103 ? -5.227 5.156 4.344 1 88.06 103 ARG B C 1
ATOM 2306 O O . ARG B 1 103 ? -4.434 4.766 5.203 1 88.06 103 ARG B O 1
ATOM 2313 N N . ILE B 1 104 ? -6.426 5.5 4.645 1 87.19 104 ILE B N 1
ATOM 2314 C CA . ILE B 1 104 ? -6.945 5.43 6.004 1 87.19 104 ILE B CA 1
ATOM 2315 C C . ILE B 1 104 ? -6.91 3.986 6.496 1 87.19 104 ILE B C 1
ATOM 2317 O O . ILE B 1 104 ? -6.5 3.719 7.629 1 87.19 104 ILE B O 1
ATOM 2321 N N . ILE B 1 105 ? -7.258 3.121 5.625 1 85 105 ILE B N 1
ATOM 2322 C CA . ILE B 1 105 ? -7.344 1.707 5.977 1 85 105 ILE B CA 1
ATOM 2323 C C . ILE B 1 105 ? -5.945 1.153 6.238 1 85 105 ILE B C 1
ATOM 2325 O O . ILE B 1 105 ? -5.715 0.474 7.242 1 85 105 ILE B O 1
ATOM 2329 N N . ALA B 1 106 ? -5.035 1.444 5.422 1 85.12 106 ALA B N 1
ATOM 2330 C CA . ALA B 1 106 ? -3.66 0.967 5.562 1 85.12 106 ALA B CA 1
ATOM 2331 C C . ALA B 1 106 ? -3.021 1.506 6.84 1 85.12 106 ALA B C 1
ATOM 2333 O O . ALA B 1 106 ? -2.242 0.808 7.496 1 85.12 106 ALA B O 1
ATOM 2334 N N . ASP B 1 107 ? -3.361 2.66 7.227 1 81.31 107 ASP B N 1
ATOM 2335 C CA . ASP B 1 107 ? -2.777 3.297 8.406 1 81.31 107 ASP B CA 1
ATOM 2336 C C . ASP B 1 107 ? -3.293 2.656 9.688 1 81.31 107 ASP B C 1
ATOM 2338 O O . ASP B 1 107 ? -2.65 2.752 10.734 1 81.31 107 ASP B O 1
ATOM 2342 N N . GLY B 1 108 ? -4.352 1.824 9.625 1 71.19 108 GLY B N 1
ATOM 2343 C CA . GLY B 1 108 ? -4.805 0.931 10.68 1 71.19 108 GLY B CA 1
ATOM 2344 C C . GLY B 1 108 ? -5.297 1.664 11.914 1 71.19 108 GLY B C 1
ATOM 2345 O O . GLY B 1 108 ? -5.629 1.039 12.922 1 71.19 108 GLY B O 1
ATOM 2346 N N . GLU B 1 109 ? -5.188 2.902 11.922 1 64.56 109 GLU B N 1
ATOM 2347 C CA . GLU B 1 109 ? -5.59 3.617 13.133 1 64.56 109 GLU B CA 1
ATOM 2348 C C . GLU B 1 109 ? -7.078 3.426 13.414 1 64.56 109 GLU B C 1
ATOM 2350 O O . GLU B 1 109 ? -7.531 3.635 14.547 1 64.56 109 GLU B O 1
ATOM 2355 N N . HIS B 1 110 ? -7.672 2.828 12.445 1 63.28 110 HIS B N 1
ATOM 2356 C CA . HIS B 1 110 ? -9.117 2.701 12.578 1 63.28 110 HIS B CA 1
ATOM 2357 C C . HIS B 1 110 ? -9.586 1.29 12.234 1 63.28 110 HIS B C 1
ATOM 2359 O O . HIS B 1 110 ? -9.328 0.802 11.133 1 63.28 110 HIS B O 1
ATOM 2365 N N . THR B 1 111 ? -9.688 0.503 13.242 1 60.81 111 THR B N 1
ATOM 2366 C CA . THR B 1 111 ? -10.281 -0.804 12.977 1 60.81 111 THR B CA 1
ATOM 2367 C C . THR B 1 111 ? -11.664 -0.657 12.359 1 60.81 111 THR B C 1
ATOM 2369 O O . THR B 1 111 ? -12.445 0.205 12.773 1 60.81 111 THR B O 1
ATOM 2372 N N . VAL B 1 112 ? -11.75 -1.328 11.273 1 71.94 112 VAL B N 1
ATOM 2373 C CA . VAL B 1 112 ? -13.039 -1.171 10.609 1 71.94 112 VAL B CA 1
ATOM 2374 C C . VAL B 1 112 ? -13.812 -2.488 10.664 1 71.94 112 VAL B C 1
ATOM 2376 O O . VAL B 1 112 ? -13.867 -3.227 9.68 1 71.94 112 VAL B O 1
ATOM 2379 N N . ASP B 1 113 ? -14.484 -2.781 11.781 1 78.06 113 ASP B N 1
ATOM 2380 C CA . ASP B 1 113 ? -15.32 -3.963 11.953 1 78.06 113 ASP B CA 1
ATOM 2381 C C . ASP B 1 113 ? -16.375 -4.059 10.852 1 78.06 113 ASP B C 1
ATOM 2383 O O . ASP B 1 113 ? -16.828 -5.152 10.516 1 78.06 113 ASP B O 1
ATOM 2387 N N . ALA B 1 114 ? -16.625 -2.98 10.32 1 86.31 114 ALA B N 1
ATOM 2388 C CA . ALA B 1 114 ? -17.672 -2.9 9.297 1 86.31 114 ALA B CA 1
ATOM 2389 C C . ALA B 1 114 ? -17.266 -3.66 8.039 1 86.31 114 ALA B C 1
ATOM 2391 O O . ALA B 1 114 ? -18.094 -3.953 7.188 1 86.31 114 ALA B O 1
ATOM 2392 N N . ALA B 1 115 ? -15.961 -4.02 8 1 87.94 115 ALA B N 1
ATOM 2393 C CA . ALA B 1 115 ? -15.484 -4.75 6.832 1 87.94 115 ALA B CA 1
ATOM 2394 C C . ALA B 1 115 ? -15.602 -6.258 7.035 1 87.94 115 ALA B C 1
ATOM 2396 O O . ALA B 1 115 ? -15.297 -7.039 6.133 1 87.94 115 ALA B O 1
ATOM 2397 N N . ALA B 1 116 ? -16.078 -6.727 8.109 1 89.75 116 ALA B N 1
ATOM 2398 C CA . ALA B 1 116 ? -16.109 -8.141 8.477 1 89.75 116 ALA B CA 1
ATOM 2399 C C . ALA B 1 116 ? -16.891 -8.961 7.449 1 89.75 116 ALA B C 1
ATOM 2401 O O . ALA B 1 116 ? -16.438 -10.039 7.043 1 89.75 116 ALA B O 1
ATOM 2402 N N . PRO B 1 117 ? -18.031 -8.492 6.953 1 91.69 117 PRO B N 1
ATOM 2403 C CA . PRO B 1 117 ? -18.75 -9.289 5.961 1 91.69 117 PRO B CA 1
ATOM 2404 C C . PRO B 1 117 ? -17.953 -9.516 4.684 1 91.69 117 PRO B C 1
ATOM 2406 O O . PRO B 1 117 ? -18.047 -10.578 4.066 1 91.69 117 PRO B O 1
ATOM 2409 N N . PHE B 1 118 ? -17.219 -8.555 4.309 1 93.56 118 PHE B N 1
ATOM 2410 C CA . PHE B 1 118 ? -16.359 -8.703 3.146 1 93.56 118 PHE B CA 1
ATOM 2411 C C . PHE B 1 118 ? -15.297 -9.773 3.396 1 93.56 118 PHE B C 1
ATOM 2413 O O . PHE B 1 118 ? -15.102 -10.664 2.568 1 93.56 118 PHE B O 1
ATOM 2420 N N . ALA B 1 119 ? -14.625 -9.617 4.516 1 92.56 119 ALA B N 1
ATOM 2421 C CA . ALA B 1 119 ? -13.586 -10.578 4.879 1 92.56 119 ALA B CA 1
ATOM 2422 C C . ALA B 1 119 ? -14.148 -11.992 4.98 1 92.56 119 ALA B C 1
ATOM 2424 O O . ALA B 1 119 ? -13.555 -12.938 4.469 1 92.56 119 ALA B O 1
ATOM 2425 N N . ASP B 1 120 ? -15.289 -12.07 5.562 1 92.38 120 ASP B N 1
ATOM 2426 C CA . ASP B 1 120 ? -15.93 -13.375 5.73 1 92.38 120 ASP B CA 1
ATOM 2427 C C . ASP B 1 120 ? -16.25 -14 4.375 1 92.38 120 ASP B C 1
ATOM 2429 O O . ASP B 1 120 ? -16.078 -15.203 4.184 1 92.38 120 ASP B O 1
ATOM 2433 N N . GLY B 1 121 ? -16.812 -13.18 3.516 1 92.81 121 GLY B N 1
ATOM 2434 C CA . GLY B 1 121 ? -17.109 -13.664 2.176 1 92.81 121 GLY B CA 1
ATOM 2435 C C . GLY B 1 121 ? -15.883 -14.164 1.441 1 92.81 121 GLY B C 1
ATOM 2436 O O . GLY B 1 121 ? -15.922 -15.227 0.81 1 92.81 121 GLY B O 1
ATOM 2437 N N . ALA B 1 122 ? -14.805 -13.445 1.535 1 94.5 122 ALA B N 1
ATOM 2438 C CA . ALA B 1 122 ? -13.555 -13.844 0.886 1 94.5 122 ALA B CA 1
ATOM 2439 C C . ALA B 1 122 ? -13.008 -15.133 1.486 1 94.5 122 ALA B C 1
ATOM 2441 O O . ALA B 1 122 ? -12.594 -16.031 0.757 1 94.5 122 ALA B O 1
ATOM 2442 N N . LEU B 1 123 ? -13 -15.195 2.783 1 94.19 123 LEU B N 1
ATOM 2443 C CA . LEU B 1 123 ? -12.469 -16.359 3.484 1 94.19 123 LEU B CA 1
ATOM 2444 C C . LEU B 1 123 ? -13.289 -17.609 3.166 1 94.19 123 LEU B C 1
ATOM 2446 O O . LEU B 1 123 ? -12.734 -18.688 2.977 1 94.19 123 LEU B O 1
ATOM 2450 N N . THR B 1 124 ? -14.578 -17.422 3.139 1 93.31 124 THR B N 1
ATOM 2451 C CA . THR B 1 124 ? -15.461 -18.531 2.787 1 93.31 124 THR B CA 1
ATOM 2452 C C . THR B 1 124 ? -15.164 -19.031 1.375 1 93.31 124 THR B C 1
ATOM 2454 O O . THR B 1 124 ? -15.055 -20.234 1.146 1 93.31 124 THR B O 1
ATOM 2457 N N . ALA B 1 125 ? -15.039 -18.141 0.442 1 93.81 125 ALA B N 1
ATOM 2458 C CA . ALA B 1 125 ? -14.75 -18.516 -0.938 1 93.81 125 ALA B CA 1
ATOM 2459 C C . ALA B 1 125 ? -13.398 -19.219 -1.043 1 93.81 125 ALA B C 1
ATOM 2461 O O . ALA B 1 125 ? -13.25 -20.172 -1.802 1 93.81 125 ALA B O 1
ATOM 2462 N N . LEU B 1 126 ? -12.375 -18.75 -0.308 1 95.56 126 LEU B N 1
ATOM 2463 C CA . LEU B 1 126 ? -11.055 -19.375 -0.296 1 95.56 126 LEU B CA 1
ATOM 2464 C C . LEU B 1 126 ? -11.141 -20.797 0.264 1 95.56 126 LEU B C 1
ATOM 2466 O O . LEU B 1 126 ? -10.508 -21.719 -0.266 1 95.56 126 LEU B O 1
ATOM 2470 N N . ALA B 1 127 ? -11.891 -20.938 1.317 1 93.94 127 ALA B N 1
ATOM 2471 C CA . ALA B 1 127 ? -12.094 -22.266 1.903 1 93.94 127 ALA B CA 1
ATOM 2472 C C . ALA B 1 127 ? -12.789 -23.203 0.919 1 93.94 127 ALA B C 1
ATOM 2474 O O . ALA B 1 127 ? -12.398 -24.359 0.776 1 93.94 127 ALA B O 1
ATOM 2475 N N . GLU B 1 128 ? -13.789 -22.703 0.28 1 92.5 128 GLU B N 1
ATOM 2476 C CA . GLU B 1 128 ? -14.539 -23.484 -0.696 1 92.5 128 GLU B CA 1
ATOM 2477 C C . GLU B 1 128 ? -13.664 -23.859 -1.886 1 92.5 128 GLU B C 1
ATOM 2479 O O . GLU B 1 128 ? -13.93 -24.859 -2.564 1 92.5 128 GLU B O 1
ATOM 2484 N N . ALA B 1 129 ? -12.703 -23.078 -2.146 1 93.19 129 ALA B N 1
ATOM 2485 C CA . ALA B 1 129 ? -11.766 -23.375 -3.225 1 93.19 129 ALA B CA 1
ATOM 2486 C C . ALA B 1 129 ? -10.742 -24.406 -2.791 1 93.19 129 ALA B C 1
ATOM 2488 O O . ALA B 1 129 ? -9.883 -24.812 -3.578 1 93.19 129 ALA B O 1
ATOM 2489 N N . GLY B 1 130 ? -10.781 -24.797 -1.507 1 93.19 130 GLY B N 1
ATOM 2490 C CA . GLY B 1 130 ? -9.992 -25.953 -1.082 1 93.19 130 GLY B CA 1
ATOM 2491 C C . GLY B 1 130 ? -8.852 -25.578 -0.156 1 93.19 130 GLY B C 1
ATOM 2492 O O . GLY B 1 130 ? -8.031 -26.422 0.197 1 93.19 130 GLY B O 1
ATOM 2493 N N . LEU B 1 131 ? -8.75 -24.344 0.272 1 95.38 131 LEU B N 1
ATOM 2494 C CA . LEU B 1 131 ? -7.66 -23.938 1.155 1 95.38 131 LEU B CA 1
ATOM 2495 C C . LEU B 1 131 ? -8.008 -24.234 2.611 1 95.38 131 LEU B C 1
ATOM 2497 O O . LEU B 1 131 ? -9.109 -23.922 3.064 1 95.38 131 LEU B O 1
ATOM 2501 N N . PRO B 1 132 ? -7.066 -24.844 3.305 1 94.44 132 PRO B N 1
ATOM 2502 C CA . PRO B 1 132 ? -7.273 -24.938 4.754 1 94.44 132 PRO B CA 1
ATOM 2503 C C . PRO B 1 132 ? -7.367 -23.562 5.422 1 94.44 132 PRO B C 1
ATOM 2505 O O . PRO B 1 132 ? -6.875 -22.578 4.879 1 94.44 132 PRO B O 1
ATOM 2508 N N . PRO B 1 133 ? -7.953 -23.5 6.59 1 92.94 133 PRO B N 1
ATOM 2509 C CA . PRO B 1 133 ? -8.266 -22.219 7.234 1 92.94 133 PRO B CA 1
ATOM 2510 C C . PRO B 1 133 ? -7.027 -21.344 7.414 1 92.94 133 PRO B C 1
ATOM 2512 O O . PRO B 1 133 ? -7.09 -20.125 7.184 1 92.94 133 PRO B O 1
ATOM 2515 N N . ASP B 1 134 ? -5.945 -21.875 7.742 1 90.5 134 ASP B N 1
ATOM 2516 C CA . ASP B 1 134 ? -4.738 -21.078 7.973 1 90.5 134 ASP B CA 1
ATOM 2517 C C . ASP B 1 134 ? -4.207 -20.5 6.668 1 90.5 134 ASP B C 1
ATOM 2519 O O . ASP B 1 134 ? -3.781 -19.344 6.629 1 90.5 134 ASP B O 1
ATOM 2523 N N . GLU B 1 135 ? -4.254 -21.281 5.617 1 92.94 135 GLU B N 1
ATOM 2524 C CA . GLU B 1 135 ? -3.801 -20.797 4.316 1 92.94 135 GLU B CA 1
ATOM 2525 C C . GLU B 1 135 ? -4.785 -19.797 3.729 1 92.94 135 GLU B C 1
ATOM 2527 O O . GLU B 1 135 ? -4.383 -18.859 3.039 1 92.94 135 GLU B O 1
ATOM 2532 N N . ALA B 1 136 ? -6.086 -20.078 4.066 1 95.06 136 ALA B N 1
ATOM 2533 C CA . ALA B 1 136 ? -7.094 -19.125 3.617 1 95.06 136 ALA B CA 1
ATOM 2534 C C . ALA B 1 136 ? -6.879 -17.75 4.262 1 95.06 136 ALA B C 1
ATOM 2536 O O . ALA B 1 136 ? -6.98 -16.719 3.592 1 95.06 136 ALA B O 1
ATOM 2537 N N . ALA B 1 137 ? -6.582 -17.75 5.547 1 92.56 137 ALA B N 1
ATOM 2538 C CA . ALA B 1 137 ? -6.316 -16.5 6.254 1 92.56 137 ALA B CA 1
ATOM 2539 C C . ALA B 1 137 ? -5.09 -15.797 5.684 1 92.56 137 ALA B C 1
ATOM 2541 O O . ALA B 1 137 ? -5.098 -14.578 5.496 1 92.56 137 ALA B O 1
ATOM 2542 N N . ARG B 1 138 ? -4.07 -16.562 5.371 1 92.31 138 ARG B N 1
ATOM 2543 C CA . ARG B 1 138 ? -2.865 -15.984 4.781 1 92.31 138 ARG B CA 1
ATOM 2544 C C . ARG B 1 138 ? -3.148 -15.438 3.387 1 92.31 138 ARG B C 1
ATOM 2546 O O . ARG B 1 138 ? -2.719 -14.328 3.053 1 92.31 138 ARG B O 1
ATOM 2553 N N . ALA B 1 139 ? -3.885 -16.25 2.66 1 95.81 139 ALA B N 1
ATOM 2554 C CA . ALA B 1 139 ? -4.242 -15.828 1.309 1 95.81 139 ALA B CA 1
ATOM 2555 C C . ALA B 1 139 ? -5.039 -14.531 1.334 1 95.81 139 ALA B C 1
ATOM 2557 O O . ALA B 1 139 ? -4.805 -13.633 0.521 1 95.81 139 ALA B O 1
ATOM 2558 N N . TYR B 1 140 ? -5.961 -14.445 2.244 1 94.62 140 TYR B N 1
ATOM 2559 C CA . TYR B 1 140 ? -6.75 -13.227 2.381 1 94.62 140 TYR B CA 1
ATOM 2560 C C . TYR B 1 140 ? -5.852 -12.016 2.631 1 94.62 140 TYR B C 1
ATOM 2562 O O . TYR B 1 140 ? -6.008 -10.977 1.989 1 94.62 140 TYR B O 1
ATOM 2570 N N . ARG B 1 141 ? -4.949 -12.125 3.543 1 93.19 141 ARG B N 1
ATOM 2571 C CA . ARG B 1 141 ? -4.055 -11.023 3.879 1 93.19 141 ARG B CA 1
ATOM 2572 C C . ARG B 1 141 ? -3.221 -10.609 2.674 1 93.19 141 ARG B C 1
ATOM 2574 O O . ARG B 1 141 ? -3.021 -9.414 2.432 1 93.19 141 ARG B O 1
ATOM 2581 N N . VAL B 1 142 ? -2.746 -11.555 1.936 1 95.56 142 VAL B N 1
ATOM 2582 C CA . VAL B 1 142 ? -1.935 -11.266 0.759 1 95.56 142 VAL B CA 1
ATOM 2583 C C . VAL B 1 142 ? -2.773 -10.523 -0.278 1 95.56 142 VAL B C 1
ATOM 2585 O O . VAL B 1 142 ? -2.318 -9.539 -0.869 1 95.56 142 VAL B O 1
ATOM 2588 N N . LEU B 1 143 ? -3.967 -11 -0.5 1 96.81 143 LEU B N 1
ATOM 2589 C CA . LEU B 1 143 ? -4.871 -10.359 -1.447 1 96.81 143 LEU B CA 1
ATOM 2590 C C . LEU B 1 143 ? -5.191 -8.938 -1.015 1 96.81 143 LEU B C 1
ATOM 2592 O O . LEU B 1 143 ? -5.23 -8.023 -1.845 1 96.81 143 LEU B O 1
ATOM 2596 N N . TRP B 1 144 ? -5.391 -8.781 0.24 1 93.94 144 TRP B N 1
ATOM 2597 C CA . TRP B 1 144 ? -5.66 -7.449 0.782 1 93.94 144 TRP B CA 1
ATOM 2598 C C . TRP B 1 144 ? -4.457 -6.535 0.598 1 93.94 144 TRP B C 1
ATOM 2600 O O . TRP B 1 144 ? -4.602 -5.387 0.172 1 93.94 144 TRP B O 1
ATOM 2610 N N . ASN B 1 145 ? -3.277 -7.043 0.903 1 94.56 145 ASN B N 1
ATOM 2611 C CA . ASN B 1 145 ? -2.064 -6.258 0.709 1 94.56 145 ASN B CA 1
ATOM 2612 C C . ASN B 1 145 ? -1.868 -5.883 -0.756 1 94.56 145 ASN B C 1
ATOM 2614 O O . ASN B 1 145 ? -1.461 -4.762 -1.064 1 94.56 145 ASN B O 1
ATOM 2618 N N . LEU B 1 146 ? -2.092 -6.789 -1.615 1 96.75 146 LEU B N 1
ATOM 2619 C CA . LEU B 1 146 ? -1.973 -6.508 -3.041 1 96.75 146 LEU B CA 1
ATOM 2620 C C . LEU B 1 146 ? -2.928 -5.391 -3.455 1 96.75 146 LEU B C 1
ATOM 2622 O O . LEU B 1 146 ? -2.537 -4.473 -4.18 1 96.75 146 LEU B O 1
ATOM 2626 N N . LEU B 1 147 ? -4.176 -5.492 -2.992 1 96.12 147 LEU B N 1
ATOM 2627 C CA . LEU B 1 147 ? -5.184 -4.484 -3.305 1 96.12 147 LEU B CA 1
ATOM 2628 C C . LEU B 1 147 ? -4.746 -3.109 -2.807 1 96.12 147 LEU B C 1
ATOM 2630 O O . LEU B 1 147 ? -4.785 -2.131 -3.559 1 96.12 147 LEU B O 1
ATOM 2634 N N . LEU B 1 148 ? -4.34 -3.062 -1.58 1 93.25 148 LEU B N 1
ATOM 2635 C CA . LEU B 1 148 ? -3.922 -1.791 -0.998 1 93.25 148 LEU B CA 1
ATOM 2636 C C . LEU B 1 148 ? -2.719 -1.221 -1.741 1 93.25 148 LEU B C 1
ATOM 2638 O O . LEU B 1 148 ? -2.699 -0.035 -2.08 1 93.25 148 LEU B O 1
ATOM 2642 N N . GLY B 1 149 ? -1.701 -2.086 -1.97 1 94.06 149 GLY B N 1
ATOM 2643 C CA . GLY B 1 149 ? -0.531 -1.616 -2.695 1 94.06 149 GLY B CA 1
ATOM 2644 C C . GLY B 1 149 ? -0.859 -1.084 -4.078 1 94.06 149 GLY B C 1
ATOM 2645 O O . GLY B 1 149 ? -0.298 -0.074 -4.508 1 94.06 149 GLY B O 1
ATOM 2646 N N . HIS B 1 150 ? -1.725 -1.693 -4.762 1 94.25 150 HIS B N 1
ATOM 2647 C CA . HIS B 1 150 ? -2.168 -1.275 -6.086 1 94.25 150 HIS B CA 1
ATOM 2648 C C . HIS B 1 150 ? -2.85 0.088 -6.035 1 94.25 150 HIS B C 1
ATOM 2650 O O . HIS B 1 150 ? -2.598 0.944 -6.887 1 94.25 150 HIS B O 1
ATOM 2656 N N . LEU B 1 151 ? -3.643 0.289 -5.047 1 93.56 151 LEU B N 1
ATOM 2657 C CA . LEU B 1 151 ? -4.441 1.507 -4.961 1 93.56 151 LEU B CA 1
ATOM 2658 C C . LEU B 1 151 ? -3.607 2.664 -4.422 1 93.56 151 LEU B C 1
ATOM 2660 O O . LEU B 1 151 ? -3.859 3.824 -4.754 1 93.56 151 LEU B O 1
ATOM 2664 N N . LEU B 1 152 ? -2.617 2.367 -3.617 1 90.69 152 LEU B N 1
ATOM 2665 C CA . LEU B 1 152 ? -1.848 3.41 -2.949 1 90.69 152 LEU B CA 1
ATOM 2666 C C . LEU B 1 152 ? -0.668 3.852 -3.811 1 90.69 152 LEU B C 1
ATOM 2668 O O . LEU B 1 152 ? -0.128 4.941 -3.617 1 90.69 152 LEU B O 1
ATOM 2672 N N . ASN B 1 153 ? -0.249 2.965 -4.637 1 87.25 153 ASN B N 1
ATOM 2673 C CA . ASN B 1 153 ? 0.903 3.293 -5.473 1 87.25 153 ASN B CA 1
ATOM 2674 C C . ASN B 1 153 ? 0.546 4.32 -6.539 1 87.25 153 ASN B C 1
ATOM 2676 O O . ASN B 1 153 ? -0.206 4.023 -7.469 1 87.25 153 ASN B O 1
ATOM 2680 N N . SER B 1 154 ? 1.018 5.516 -6.469 1 76.44 154 SER B N 1
ATOM 2681 C CA . SER B 1 154 ? 0.712 6.602 -7.395 1 76.44 154 SER B CA 1
ATOM 2682 C C . SER B 1 154 ? 1.561 6.508 -8.656 1 76.44 154 SER B C 1
ATOM 2684 O O . SER B 1 154 ? 1.293 7.195 -9.641 1 76.44 154 SER B O 1
ATOM 2686 N N . HIS B 1 155 ? 2.672 5.793 -8.664 1 68.25 155 HIS B N 1
ATOM 2687 C CA . HIS B 1 155 ? 3.516 5.609 -9.836 1 68.25 155 HIS B CA 1
ATOM 2688 C C . HIS B 1 155 ? 3.492 4.16 -10.312 1 68.25 155 HIS B C 1
ATOM 2690 O O . HIS B 1 155 ? 4.41 3.391 -10.023 1 68.25 155 HIS B O 1
ATOM 2696 N N . PRO B 1 156 ? 2.373 3.812 -10.891 1 51.78 156 PRO B N 1
ATOM 2697 C CA . PRO B 1 156 ? 2.299 2.387 -11.211 1 51.78 156 PRO B CA 1
ATOM 2698 C C . PRO B 1 156 ? 3.502 1.899 -12.016 1 51.78 156 PRO B C 1
ATOM 2700 O O . PRO B 1 156 ? 3.68 0.692 -12.203 1 51.78 156 PRO B O 1
ATOM 2703 N N . THR B 1 157 ? 4.125 2.857 -12.75 1 51.03 157 THR B N 1
ATOM 2704 C CA . THR B 1 157 ? 5.293 2.355 -13.469 1 51.03 157 THR B CA 1
ATOM 2705 C C . THR B 1 157 ? 6.43 2.045 -12.492 1 51.03 157 THR B C 1
ATOM 2707 O O . THR B 1 157 ? 7.418 1.408 -12.875 1 51.03 157 THR B O 1
ATOM 2710 N N . GLY B 1 158 ? 6.152 1.898 -11.477 1 51.41 158 GLY B N 1
ATOM 2711 C CA . GLY B 1 158 ? 7.254 1.698 -10.547 1 51.41 158 GLY B CA 1
ATOM 2712 C C . GLY B 1 158 ? 8.305 2.791 -10.625 1 51.41 158 GLY B C 1
ATOM 2713 O O . GLY B 1 158 ? 7.992 3.936 -10.953 1 51.41 158 GLY B O 1
ATOM 2714 N N . HIS B 1 159 ? 9.516 2.66 -10.141 1 53.34 159 HIS B N 1
ATOM 2715 C CA . HIS B 1 159 ? 10.688 3.527 -10.109 1 53.34 159 HIS B CA 1
ATOM 2716 C C . HIS B 1 159 ? 11.086 3.965 -11.508 1 53.34 159 HIS B C 1
ATOM 2718 O O . HIS B 1 159 ? 11.922 4.859 -11.672 1 53.34 159 HIS B O 1
ATOM 2724 N N . THR B 1 160 ? 10.797 3.133 -12.406 1 51.09 160 THR B N 1
ATOM 2725 C CA . THR B 1 160 ? 11.445 3.439 -13.68 1 51.09 160 THR B CA 1
ATOM 2726 C C . THR B 1 160 ? 10.609 4.426 -14.492 1 51.09 160 THR B C 1
ATOM 2728 O O . THR B 1 160 ? 9.375 4.402 -14.422 1 51.09 160 THR B O 1
ATOM 2731 N N . SER B 1 161 ? 11.156 5.582 -14.602 1 46.62 161 SER B N 1
ATOM 2732 C CA . SER B 1 161 ? 10.695 6.625 -15.516 1 46.62 161 SER B CA 1
ATOM 2733 C C . SER B 1 161 ? 10.008 6.023 -16.734 1 46.62 161 SER B C 1
ATOM 2735 O O . SER B 1 161 ? 9.656 6.746 -17.672 1 46.62 161 SER B O 1
ATOM 2737 N N . THR B 1 162 ? 10.133 4.812 -16.875 1 45.25 162 THR B N 1
ATOM 2738 C CA . THR B 1 162 ? 9.5 4.398 -18.125 1 45.25 162 THR B CA 1
ATOM 2739 C C . THR B 1 162 ? 8 4.68 -18.094 1 45.25 162 THR B C 1
ATOM 2741 O O . THR B 1 162 ? 7.324 4.367 -17.109 1 45.25 162 THR B O 1
ATOM 2744 N N . ALA B 1 163 ? 7.789 5.707 -18.812 1 44.25 163 ALA B N 1
ATOM 2745 C CA . ALA B 1 163 ? 6.414 6.113 -19.094 1 44.25 163 ALA B CA 1
ATOM 2746 C C . ALA B 1 163 ? 5.465 4.922 -19 1 44.25 163 ALA B C 1
ATOM 2748 O O . ALA B 1 163 ? 5.777 3.836 -19.5 1 44.25 163 ALA B O 1
ATOM 2749 N N . HIS B 1 164 ? 4.621 4.93 -18 1 50.06 164 HIS B N 1
ATOM 2750 C CA . HIS B 1 164 ? 3.51 3.99 -18.125 1 50.06 164 HIS B CA 1
ATOM 2751 C C . HIS B 1 164 ? 3.135 3.77 -19.594 1 50.06 164 HIS B C 1
ATOM 2753 O O . HIS B 1 164 ? 2.986 4.73 -20.344 1 50.06 164 HIS B O 1
ATOM 2759 N N . PRO B 1 165 ? 3.293 2.666 -20.047 1 47.56 165 PRO B N 1
ATOM 2760 C CA . PRO B 1 165 ? 2.664 2.744 -21.359 1 47.56 165 PRO B CA 1
ATOM 2761 C C . PRO B 1 165 ? 1.313 3.459 -21.328 1 47.56 165 PRO B C 1
ATOM 2763 O O . PRO B 1 165 ? 0.558 3.314 -20.359 1 47.56 165 PRO B O 1
ATOM 2766 N N . GLN B 1 166 ? 1.151 4.746 -21.75 1 48.5 166 GLN B N 1
ATOM 2767 C CA . GLN B 1 166 ? -0.052 5.551 -21.953 1 48.5 166 GLN B CA 1
ATOM 2768 C C . GLN B 1 166 ? -1.311 4.699 -21.812 1 48.5 166 GLN B C 1
ATOM 2770 O O . GLN B 1 166 ? -2.379 5.211 -21.469 1 48.5 166 GLN B O 1
ATOM 2775 N N . GLY B 1 167 ? -1.231 3.389 -21.953 1 51.94 167 GLY B N 1
ATOM 2776 C CA . GLY B 1 167 ? -2.412 2.564 -22.156 1 51.94 167 GLY B CA 1
ATOM 2777 C C . GLY B 1 167 ? -2.73 1.668 -20.969 1 51.94 167 GLY B C 1
ATOM 2778 O O . GLY B 1 167 ? -3.6 0.8 -21.062 1 51.94 167 GLY B O 1
ATOM 2779 N N . ASP B 1 168 ? -2.057 1.94 -19.734 1 65.69 168 ASP B N 1
ATOM 2780 C CA . ASP B 1 168 ? -2.279 0.848 -18.797 1 65.69 168 ASP B CA 1
ATOM 2781 C C . ASP B 1 168 ? -3.525 1.1 -17.953 1 65.69 168 ASP B C 1
ATOM 2783 O O . ASP B 1 168 ? -3.707 2.197 -17.422 1 65.69 168 ASP B O 1
ATOM 2787 N N . ASP B 1 169 ? -4.586 0.363 -18.141 1 86.31 169 ASP B N 1
ATOM 2788 C CA . ASP B 1 169 ? -5.812 0.271 -17.359 1 86.31 169 ASP B CA 1
ATOM 2789 C C . ASP B 1 169 ? -5.539 -0.335 -15.984 1 86.31 169 ASP B C 1
ATOM 2791 O O . ASP B 1 169 ? -5.312 -1.541 -15.867 1 86.31 169 ASP B O 1
ATOM 2795 N N . PRO B 1 170 ? -5.457 0.607 -14.977 1 89.75 170 PRO B N 1
ATOM 2796 C CA . PRO B 1 170 ? -5.156 0.106 -13.633 1 89.75 170 PRO B CA 1
ATOM 2797 C C . PRO B 1 170 ? -6.035 -1.074 -13.227 1 89.75 170 PRO B C 1
ATOM 2799 O O . PRO B 1 170 ? -5.574 -1.987 -12.539 1 89.75 170 PRO B O 1
ATOM 2802 N N . ARG B 1 171 ? -7.297 -0.95 -13.641 1 94.69 171 ARG B N 1
ATOM 2803 C CA . ARG B 1 171 ? -8.188 -2.047 -13.289 1 94.69 171 ARG B CA 1
ATOM 2804 C C . ARG B 1 171 ? -7.77 -3.34 -13.984 1 94.69 171 ARG B C 1
ATOM 2806 O O . ARG B 1 171 ? -7.824 -4.418 -13.383 1 94.69 171 ARG B O 1
ATOM 2813 N N . ALA B 1 172 ? -7.418 -3.273 -15.219 1 94.69 172 ALA B N 1
ATOM 2814 C CA . ALA B 1 172 ? -6.949 -4.449 -15.953 1 94.69 172 ALA B CA 1
ATOM 2815 C C . ALA B 1 172 ? -5.668 -5 -15.344 1 94.69 172 ALA B C 1
ATOM 2817 O O . ALA B 1 172 ? -5.473 -6.219 -15.281 1 94.69 172 ALA B O 1
ATOM 2818 N N . ASP B 1 173 ? -4.824 -4.117 -14.922 1 92.62 173 ASP B N 1
ATOM 2819 C CA . ASP B 1 173 ? -3.588 -4.531 -14.258 1 92.62 173 ASP B CA 1
ATOM 2820 C C . ASP B 1 173 ? -3.883 -5.27 -12.961 1 92.62 173 ASP B C 1
ATOM 2822 O O . ASP B 1 173 ? -3.264 -6.297 -12.664 1 92.62 173 ASP B O 1
ATOM 2826 N N . PHE B 1 174 ? -4.797 -4.711 -12.227 1 96.56 174 PHE B N 1
ATOM 2827 C CA . PHE B 1 174 ? -5.164 -5.387 -10.984 1 96.56 174 PHE B CA 1
ATOM 2828 C C . PHE B 1 174 ? -5.789 -6.746 -11.281 1 96.56 174 PHE B C 1
ATOM 2830 O O . PHE B 1 174 ? -5.504 -7.727 -10.586 1 96.56 174 PHE B O 1
ATOM 2837 N N . ALA B 1 175 ? -6.668 -6.758 -12.258 1 97.5 175 ALA B N 1
ATOM 2838 C CA . ALA B 1 175 ? -7.309 -8.016 -12.625 1 97.5 175 ALA B CA 1
ATOM 2839 C C . ALA B 1 175 ? -6.27 -9.078 -12.977 1 97.5 175 ALA B C 1
ATOM 2841 O O . ALA B 1 175 ? -6.402 -10.242 -12.586 1 97.5 175 ALA B O 1
ATOM 2842 N N . TRP B 1 176 ? -5.336 -8.711 -13.711 1 95.75 176 TRP B N 1
ATOM 2843 C CA . TRP B 1 176 ? -4.266 -9.633 -14.086 1 95.75 176 TRP B CA 1
ATOM 2844 C C . TRP B 1 176 ? -3.498 -10.094 -12.852 1 95.75 176 TRP B C 1
ATOM 2846 O O . TRP B 1 176 ? -3.254 -11.289 -12.68 1 95.75 176 TRP B O 1
ATOM 2856 N N . ALA B 1 177 ? -3.086 -9.18 -12.008 1 96.81 177 ALA B N 1
ATOM 2857 C CA . ALA B 1 177 ? -2.361 -9.484 -10.781 1 96.81 177 ALA B CA 1
ATOM 2858 C C . ALA B 1 177 ? -3.158 -10.438 -9.898 1 96.81 177 ALA B C 1
ATOM 2860 O O . ALA B 1 177 ? -2.609 -11.406 -9.367 1 96.81 177 ALA B O 1
ATOM 2861 N N . LEU B 1 178 ? -4.395 -10.07 -9.773 1 97.94 178 LEU B N 1
ATOM 2862 C CA . LEU B 1 178 ? -5.305 -10.883 -8.977 1 97.94 178 LEU B CA 1
ATOM 2863 C C . LEU B 1 178 ? -5.355 -12.312 -9.508 1 97.94 178 LEU B C 1
ATOM 2865 O O . LEU B 1 178 ? -5.25 -13.273 -8.734 1 97.94 178 LEU B O 1
ATOM 2869 N N . SER B 1 179 ? -5.547 -12.469 -10.781 1 96.94 179 SER B N 1
ATOM 2870 C CA . SER B 1 179 ? -5.617 -13.789 -11.391 1 96.94 179 SER B CA 1
ATOM 2871 C C . SER B 1 179 ? -4.332 -14.578 -11.156 1 96.94 179 SER B C 1
ATOM 2873 O O . SER B 1 179 ? -4.379 -15.758 -10.82 1 96.94 179 SER B O 1
ATOM 2875 N N . ARG B 1 180 ? -3.184 -13.945 -11.281 1 96.44 180 ARG B N 1
ATOM 2876 C CA . ARG B 1 180 ? -1.909 -14.633 -11.086 1 96.44 180 ARG B CA 1
ATOM 2877 C C . ARG B 1 180 ? -1.728 -15.047 -9.633 1 96.44 180 ARG B C 1
ATOM 2879 O O . ARG B 1 180 ? -1.255 -16.141 -9.352 1 96.44 180 ARG B O 1
ATOM 2886 N N . LEU B 1 181 ? -2.031 -14.117 -8.75 1 97.56 181 LEU B N 1
ATOM 2887 C CA . LEU B 1 181 ? -1.907 -14.445 -7.336 1 97.56 181 LEU B CA 1
ATOM 2888 C C . LEU B 1 181 ? -2.822 -15.609 -6.965 1 97.56 181 LEU B C 1
ATOM 2890 O O . LEU B 1 181 ? -2.404 -16.531 -6.27 1 97.56 181 LEU B O 1
ATOM 2894 N N . LEU B 1 182 ? -4.078 -15.57 -7.457 1 96.75 182 LEU B N 1
ATOM 2895 C CA . LEU B 1 182 ? -5.016 -16.656 -7.164 1 96.75 182 LEU B CA 1
ATOM 2896 C C . LEU B 1 182 ? -4.531 -17.969 -7.77 1 96.75 182 LEU B C 1
ATOM 2898 O O . LEU B 1 182 ? -4.66 -19.031 -7.152 1 96.75 182 LEU B O 1
ATOM 2902 N N . ASP B 1 183 ? -3.955 -17.938 -8.977 1 95.06 183 ASP B N 1
ATOM 2903 C CA . ASP B 1 183 ? -3.385 -19.141 -9.578 1 95.06 183 ASP B CA 1
ATOM 2904 C C . ASP B 1 183 ? -2.328 -19.766 -8.672 1 95.06 183 ASP B C 1
ATOM 2906 O O . ASP B 1 183 ? -2.281 -20.984 -8.508 1 95.06 183 ASP B O 1
ATOM 2910 N N . GLY B 1 184 ? -1.478 -18.906 -8.086 1 96 184 GLY B N 1
ATOM 2911 C CA . GLY B 1 184 ? -0.428 -19.406 -7.203 1 96 184 GLY B CA 1
ATOM 2912 C C . GLY B 1 184 ? -0.955 -19.938 -5.891 1 96 184 GLY B C 1
ATOM 2913 O O . GLY B 1 184 ? -0.5 -20.984 -5.414 1 96 184 GLY B O 1
ATOM 2914 N N . VAL B 1 185 ? -1.891 -19.25 -5.32 1 95.94 185 VAL B N 1
ATOM 2915 C CA . VAL B 1 185 ? -2.441 -19.594 -4.016 1 95.94 185 VAL B CA 1
ATOM 2916 C C . VAL B 1 185 ? -3.262 -20.875 -4.117 1 95.94 185 VAL B C 1
ATOM 2918 O O . VAL B 1 185 ? -3.258 -21.688 -3.195 1 95.94 185 VAL B O 1
ATOM 2921 N N . LEU B 1 186 ? -3.92 -21.078 -5.23 1 93.94 186 LEU B N 1
ATOM 2922 C CA . LEU B 1 186 ? -4.844 -22.188 -5.375 1 93.94 186 LEU B CA 1
ATOM 2923 C C . LEU B 1 186 ? -4.223 -23.312 -6.215 1 93.94 186 LEU B C 1
ATOM 2925 O O . LEU B 1 186 ? -4.918 -24.234 -6.633 1 93.94 186 LEU B O 1
ATOM 2929 N N . ALA B 1 187 ? -2.914 -23.078 -6.477 1 86.25 187 ALA B N 1
ATOM 2930 C CA . ALA B 1 187 ? -2.236 -24.094 -7.281 1 86.25 187 ALA B CA 1
ATOM 2931 C C . ALA B 1 187 ? -2.422 -25.484 -6.676 1 86.25 187 ALA B C 1
ATOM 2933 O O . ALA B 1 187 ? -2.246 -25.672 -5.469 1 86.25 187 ALA B O 1
ATOM 2934 N N . GLY B 1 188 ? -2.676 -26.438 -7.496 1 76.81 188 GLY B N 1
ATOM 2935 C CA . GLY B 1 188 ? -2.801 -27.828 -7.086 1 76.81 188 GLY B CA 1
ATOM 2936 C C . GLY B 1 188 ? -4.133 -28.141 -6.43 1 76.81 188 GLY B C 1
ATOM 2937 O O . GLY B 1 188 ? -4.371 -29.266 -6.004 1 76.81 188 GLY B O 1
ATOM 2938 N N . ARG B 1 189 ? -4.902 -27.109 -6.215 1 75.25 189 ARG B N 1
ATOM 2939 C CA . ARG B 1 189 ? -6.215 -27.328 -5.609 1 75.25 189 ARG B CA 1
ATOM 2940 C C . ARG B 1 189 ? -7.254 -27.672 -6.664 1 75.25 189 ARG B C 1
ATOM 2942 O O . ARG B 1 189 ? -7.172 -27.219 -7.805 1 75.25 189 ARG B O 1
ATOM 2949 N N . PRO B 1 190 ? -8.016 -28.781 -6.387 1 64.75 190 PRO B N 1
ATOM 2950 C CA . PRO B 1 190 ? -9.023 -29.203 -7.363 1 64.75 190 PRO B CA 1
ATOM 2951 C C . PRO B 1 190 ? -9.992 -28.078 -7.742 1 64.75 190 PRO B C 1
ATOM 2953 O O . PRO B 1 190 ? -10.344 -27.25 -6.895 1 64.75 190 PRO B O 1
ATOM 2956 N N . THR B 1 191 ? -9.922 -27.594 -8.992 1 60.53 191 THR B N 1
ATOM 2957 C CA . THR B 1 191 ? -11 -26.703 -9.43 1 60.53 191 THR B CA 1
ATOM 2958 C C . THR B 1 191 ? -12.344 -27.422 -9.359 1 60.53 191 THR B C 1
ATOM 2960 O O . THR B 1 191 ? -12.422 -28.641 -9.555 1 60.53 191 THR B O 1
ATOM 2963 N N . CYS B 1 192 ? -13.086 -27.234 -8.414 1 50.97 192 CYS B N 1
ATOM 2964 C CA . CYS B 1 192 ? -14.359 -27.938 -8.453 1 50.97 192 CYS B CA 1
ATOM 2965 C C . CYS B 1 192 ? -14.883 -28.047 -9.875 1 50.97 192 CYS B C 1
ATOM 2967 O O . CYS B 1 192 ? -15.195 -27.031 -10.508 1 50.97 192 CYS B O 1
ATOM 2969 N N . GLY B 1 193 ? -14.367 -28.906 -10.742 1 43.78 193 GLY B N 1
ATOM 2970 C CA . GLY B 1 193 ? -14.945 -29.266 -12.023 1 43.78 193 GLY B CA 1
ATOM 2971 C C . GLY B 1 193 ? -16.453 -29.234 -12.031 1 43.78 193 GLY B C 1
ATOM 2972 O O . GLY B 1 193 ? -17.094 -29.266 -10.969 1 43.78 193 GLY B O 1
ATOM 2973 N N . ARG B 1 194 ? -17.094 -28.766 -13.234 1 40.03 194 ARG B N 1
ATOM 2974 C CA . ARG B 1 194 ? -18.453 -28.938 -13.727 1 40.03 194 ARG B CA 1
ATOM 2975 C C . ARG B 1 194 ? -18.984 -30.328 -13.414 1 40.03 194 ARG B C 1
ATOM 2977 O O . ARG B 1 194 ? -18.312 -31.328 -13.695 1 40.03 194 ARG B O 1
ATOM 2984 N N . ARG B 1 195 ? -19.766 -30.594 -12.484 1 36.16 195 ARG B N 1
ATOM 2985 C CA . ARG B 1 195 ? -20.656 -31.734 -12.719 1 36.16 195 ARG B CA 1
ATOM 2986 C C . ARG B 1 195 ? -20.953 -31.891 -14.211 1 36.16 195 ARG B C 1
ATOM 2988 O O . ARG B 1 195 ? -21.531 -31 -14.836 1 36.16 195 ARG B O 1
ATOM 2995 N N . SER B 1 196 ? -19.938 -32.469 -14.93 1 25.02 196 SER B N 1
ATOM 2996 C CA . SER B 1 196 ? -20.594 -33.094 -16.062 1 25.02 196 SER B CA 1
ATOM 2997 C C . SER B 1 196 ? -21.75 -34 -15.594 1 25.02 196 SER B C 1
ATOM 2999 O O . SER B 1 196 ? -21.625 -34.688 -14.594 1 25.02 196 SER B O 1
#

Nearest PDB structures (foldseek):
  1z0x-assembly1_A  TM=7.817E-01  e=3.630E-06  Enterococcus faecalis V583
  1z0x-assembly1_B  TM=8.222E-01  e=9.222E-06  Enterococcus faecalis V583
  2hxi-assembly1_B  TM=7.476E-01  e=1.497E-06  Streptomyces coelicolor A3(2)
  5ojy-assembly1_A-2  TM=7.299E-01  e=6.062E-06  Streptomyces alboniger
  5ojx-assembly1_A-2  TM=7.334E-01  e=1.220E-05  Streptomyces alboniger

Foldseek 3Di:
DPDPPPPPLPPDALVLLLVLQQVCCLVPNPVRRALCVSCVSSVHDSVSCCVHPPGVVRSLLVNLLVLLLPQDAFDPDDFLLVRLLVSLLSNLVSCLSRLNNLVSVVVVPHDHVSNVRSLVNQLVSLVSLPDDNVLSVVLSVVSSVLSSCLSNDPPVVPPDPPPPPPDDDSSVVNSVVSSVSCCVSSPPGDRPDPPD/DPPPPPPPLPPDALVLLLVLQQVCCLVPNPVRRALCVSCVSSVHHSVSCCVHPPGVVRSLLVNLLVLLLPQDAFDPDDFLLVRLLVSLLSNLVSCLSRLNNLVSVVVVPHDHVSNVRSLVNQLVSLVSLPDDNVLSVVLSVVSSVLSSCLSNDPPVVPPDPPPPPPDDDSSVVNSVVSSVSCCVSSPPGDRPDPPD

Secondary structure (DSSP, 8-state):
-------------HHHHHHHHHHHHHHH-GGG--HHHHHHHHTS-HHHHTTT--SHHHHHHHHHHHHHTTSPPPP-SS-HHHHHHHHHHHHHHHHHT-HHHHHHHHH-SS--GGGHHHHHHHHHHHHHTT--HHHHHHHHHHHHHHHHHHHH-S-TTTTS-----TT--HHHHHHHHHHHHHHHHTTTS-------/-------------HHHHHHHHHHHHHHH-GGG--HHHHHHHHTS-HHHHTTT--SHHHHHHHHHHHHHTTSPPPP-SS-HHHHHHHHHHHHHHHHHT-HHHHHHHHH-SS--GGGHHHHHHHHHHHHHTT--HHHHHHHHHHHHHHHHHHHH-S-TTTTS-----TT--HHHHHHHHHHHHHHHHTTTS-------

InterPro domains:
  IPR001647 DNA-binding HTH domain, TetR-type [PF00440] (17-60)
  IPR001647 DNA-binding HTH domain, TetR-type [PR00455] (17-30)
  IPR001647 DNA-binding HTH domain, TetR-type [PR00455] (38-61)
  IPR001647 DNA-binding HTH domain, TetR-type [PS50977] (11-71)
  IPR004111 Tetracycline repressor TetR, C-terminal [PF02909] (75-156)
  IPR009057 Homedomain-like superfamily [SSF46689] (6-71)
  IPR036271 Tetracyclin repressor-like, C-terminal domain superfamily [SSF48498] (76-186)
  IPR050109 HTH-type, TetR-like transcriptional regulator [PTHR30055] (1-190)